Protein AF-A0A1Q8S199-F1 (afdb_monomer)

Solvent-accessible surface area (backbone atoms only — not comparable to full-atom values): 27166 Å² total; per-residue (Å²): 88,88,48,93,58,70,42,44,35,47,69,48,74,45,96,88,72,49,62,35,34,43,37,31,67,47,60,90,88,57,71,71,56,74,87,55,73,53,26,68,60,13,23,51,41,49,40,50,52,55,50,49,68,55,59,72,59,86,77,91,77,75,79,78,81,73,80,90,81,86,84,88,84,89,82,86,89,89,89,84,90,84,84,89,78,90,74,76,80,77,77,76,79,47,75,67,59,46,44,67,69,42,54,74,31,48,48,47,72,76,46,76,42,93,65,62,54,102,81,64,52,46,39,38,34,30,36,68,44,62,56,42,32,50,72,69,40,86,72,68,76,48,76,68,53,44,44,52,38,34,19,49,43,14,36,51,51,39,50,42,40,69,41,61,40,93,71,65,21,11,29,49,34,41,23,40,45,78,69,79,78,82,81,76,93,79,86,92,77,87,68,84,77,56,54,62,62,51,54,46,59,65,35,68,37,34,87,39,40,36,62,27,52,47,52,54,48,50,48,51,52,49,52,30,58,77,67,66,54,94,67,66,58,68,60,52,55,49,54,46,67,62,47,39,73,55,36,58,54,46,79,67,23,15,37,30,55,34,64,47,79,36,45,75,28,29,16,30,35,78,39,78,59,79,71,76,76,72,74,76,80,77,81,78,86,76,87,83,84,87,80,84,86,89,85,89,85,86,83,87,84,87,84,91,81,91,83,90,77,86,87,79,80,76,86,74,76,80,76,75,80,84,59,100,61,52,45,65,41,72,26,33,57,74,71,62,38,62,34,30,17,33,61,66,72,60,26,52,44,69,65,66,70,61,50,48,39,24,46,24,24,44,60,67,45,86,85,58,89,50,46,84,71,52,56,43,69,24,92,79,44,60,56,50,90,38,40,67,55,50,42,47,52,40,40,45,50,53,33,51,50,53,38,47,49,35,72,59,48,78,48,98,67,28,70,62,58,36,51,52,31,52,52,50,42,52,54,46,51,53,53,57,69,44,31,43,90,82,62,46,72,60,70,77,71,77,81,84,126

Mean predicted aligned error: 14.49 Å

Structure (mmCIF, N/CA/C/O backbone):
data_AF-A0A1Q8S199-F1
#
_entry.id   AF-A0A1Q8S199-F1
#
loop_
_atom_site.group_PDB
_atom_site.id
_atom_site.type_symbol
_atom_site.label_atom_id
_atom_site.label_alt_id
_atom_site.label_comp_id
_atom_site.label_asym_id
_atom_site.label_entity_id
_atom_site.label_seq_id
_atom_site.pdbx_PDB_ins_code
_atom_site.Cartn_x
_atom_site.Cartn_y
_atom_site.Cartn_z
_atom_site.occupancy
_atom_site.B_iso_or_equiv
_atom_site.auth_seq_id
_atom_site.auth_comp_id
_atom_site.auth_asym_id
_atom_site.auth_atom_id
_atom_site.pdbx_PDB_model_num
ATOM 1 N N . MET A 1 1 ? -18.558 6.691 10.269 1.00 43.97 1 MET A N 1
ATOM 2 C CA . MET A 1 1 ? -17.198 7.260 10.135 1.00 43.97 1 MET A CA 1
ATOM 3 C C . MET A 1 1 ? -16.746 7.101 8.691 1.00 43.97 1 MET A C 1
ATOM 5 O O . MET A 1 1 ? -17.075 6.078 8.103 1.00 43.97 1 MET A O 1
ATOM 9 N N . PRO A 1 2 ? -16.049 8.069 8.078 1.00 50.25 2 PRO A N 1
ATOM 10 C CA . PRO A 1 2 ? -15.580 7.896 6.704 1.00 50.25 2 PRO A CA 1
ATOM 11 C C . PRO A 1 2 ? -14.461 6.840 6.653 1.00 50.25 2 PRO A C 1
ATOM 13 O O . PRO A 1 2 ? -13.533 6.901 7.461 1.00 50.25 2 PRO A O 1
ATOM 16 N N . SER A 1 3 ? -14.564 5.864 5.743 1.00 59.22 3 SER A N 1
ATOM 17 C CA . SER A 1 3 ? -13.449 4.971 5.388 1.00 59.22 3 SER A CA 1
ATOM 18 C C . SER A 1 3 ? -12.437 5.733 4.528 1.00 59.22 3 SER A C 1
ATOM 20 O O . SER A 1 3 ? -12.748 6.770 3.939 1.00 59.22 3 SER A O 1
ATOM 22 N N . ILE A 1 4 ? -11.207 5.235 4.494 1.00 69.44 4 ILE A N 1
ATOM 23 C CA . ILE A 1 4 ? -10.099 5.816 3.731 1.00 69.44 4 ILE A CA 1
ATOM 24 C C . ILE A 1 4 ? -10.193 5.386 2.273 1.00 69.44 4 ILE A C 1
ATOM 26 O O . ILE A 1 4 ? -9.879 6.156 1.361 1.00 69.44 4 ILE A O 1
ATOM 30 N N . HIS A 1 5 ? -10.651 4.155 2.064 1.00 79.38 5 HIS A N 1
ATOM 31 C CA . HIS A 1 5 ? -11.076 3.656 0.770 1.00 79.38 5 HIS A CA 1
ATOM 32 C C . HIS A 1 5 ? -12.590 3.799 0.619 1.00 79.38 5 HIS A C 1
ATOM 34 O O . HIS A 1 5 ? -13.284 4.366 1.457 1.00 79.38 5 HIS A O 1
ATOM 40 N N . CYS A 1 6 ? -13.133 3.319 -0.495 1.00 82.75 6 CYS A N 1
ATOM 41 C CA . CYS A 1 6 ? -14.546 3.529 -0.811 1.00 82.75 6 CYS A CA 1
ATOM 42 C C . CYS A 1 6 ? -15.540 2.679 -0.023 1.00 82.75 6 CYS A C 1
ATOM 44 O O . CYS A 1 6 ? -16.736 2.742 -0.304 1.00 82.75 6 CYS A O 1
ATOM 46 N N . GLN A 1 7 ? -15.073 1.899 0.946 1.00 86.50 7 GLN A N 1
ATOM 47 C CA . GLN A 1 7 ? -15.949 1.167 1.848 1.00 86.50 7 GLN A CA 1
ATOM 48 C C . GLN A 1 7 ? -16.800 2.132 2.679 1.00 86.50 7 GLN A C 1
ATOM 50 O O . GLN A 1 7 ? -16.490 3.314 2.844 1.00 86.50 7 GLN A O 1
ATOM 55 N N . ARG A 1 8 ? -17.900 1.628 3.226 1.00 88.06 8 ARG A N 1
ATOM 56 C CA . ARG A 1 8 ? -18.759 2.398 4.127 1.00 88.06 8 ARG A CA 1
ATOM 57 C C . ARG A 1 8 ? -18.655 1.801 5.519 1.00 88.06 8 ARG A C 1
ATOM 59 O O . ARG A 1 8 ? -18.917 0.615 5.688 1.00 88.06 8 ARG A O 1
ATOM 66 N N . ALA A 1 9 ? -18.273 2.630 6.487 1.00 88.00 9 ALA A N 1
ATOM 67 C CA . ALA A 1 9 ? -18.094 2.229 7.876 1.00 88.00 9 ALA A CA 1
ATOM 68 C C . ALA A 1 9 ? -19.131 2.910 8.785 1.00 88.00 9 ALA A C 1
ATOM 70 O O . ALA A 1 9 ? -19.183 4.142 8.913 1.00 88.00 9 ALA A O 1
ATOM 71 N N . TYR A 1 10 ? -19.944 2.094 9.448 1.00 88.88 10 TYR A N 1
ATOM 72 C CA . TYR A 1 10 ? -20.997 2.517 10.364 1.00 88.88 10 TYR A CA 1
ATOM 73 C C . TYR A 1 10 ? -20.600 2.132 11.785 1.00 88.88 10 TYR A C 1
ATOM 75 O O . TYR A 1 10 ? -20.466 0.952 12.091 1.00 88.88 10 TYR A O 1
ATOM 83 N N . GLY A 1 11 ? -20.373 3.134 12.634 1.00 88.06 11 GLY A N 1
ATOM 84 C CA . GLY A 1 11 ? -20.099 2.922 14.053 1.00 88.06 11 GLY A CA 1
ATOM 85 C C . GLY A 1 11 ? -21.405 2.892 14.834 1.00 88.06 11 GLY A C 1
ATOM 86 O O . GLY A 1 11 ? -22.281 3.718 14.575 1.00 88.06 11 GLY A O 1
ATOM 87 N N . PHE A 1 12 ? -21.536 1.962 15.770 1.00 87.50 12 PHE A N 1
ATOM 88 C CA . PHE A 1 12 ? -22.684 1.886 16.667 1.00 87.50 12 PHE A CA 1
ATOM 89 C C . PHE A 1 12 ? -22.257 1.388 18.046 1.00 87.50 12 PHE A C 1
ATOM 91 O O . PHE A 1 12 ? -21.346 0.569 18.177 1.00 87.50 12 PHE A O 1
ATOM 98 N N . SER A 1 13 ? -22.913 1.905 19.081 1.00 87.44 13 SER A N 1
ATOM 99 C CA . SER A 1 13 ? -22.760 1.435 20.452 1.00 87.44 13 SER A CA 1
ATOM 100 C C . SER A 1 13 ? -23.823 0.385 20.752 1.00 87.44 13 SER A C 1
ATOM 102 O O . SER A 1 13 ? -25.008 0.562 20.474 1.00 87.44 13 SER A O 1
ATOM 104 N N . VAL A 1 14 ? -23.391 -0.734 21.315 1.00 87.69 14 VAL A N 1
ATOM 105 C CA . VAL A 1 14 ? -24.289 -1.755 21.850 1.00 87.69 14 VAL A CA 1
ATOM 106 C C . VAL A 1 14 ? -24.644 -1.378 23.291 1.00 87.69 14 VAL A C 1
ATOM 108 O O . VAL A 1 14 ? -23.881 -0.697 23.976 1.00 87.69 14 VAL A O 1
ATOM 111 N N . THR A 1 15 ? -25.806 -1.818 23.773 1.00 83.38 15 THR A N 1
ATOM 112 C CA . THR A 1 15 ? -26.332 -1.525 25.123 1.00 83.38 15 THR A CA 1
ATOM 113 C C . THR A 1 15 ? -25.388 -1.914 26.266 1.00 83.38 15 THR A C 1
ATOM 115 O O . THR A 1 15 ? -25.476 -1.354 27.352 1.00 83.38 15 THR A O 1
ATOM 118 N N . ASN A 1 16 ? -24.449 -2.830 26.021 1.00 82.38 16 ASN A N 1
ATOM 119 C CA . ASN A 1 16 ? -23.387 -3.219 26.951 1.00 82.38 16 ASN A CA 1
ATOM 120 C C . ASN A 1 16 ? -22.195 -2.234 26.993 1.00 82.38 16 ASN A C 1
ATOM 122 O O . ASN A 1 16 ? -21.185 -2.529 27.628 1.00 82.38 16 ASN A O 1
ATOM 126 N N . GLY A 1 17 ? -22.276 -1.099 26.291 1.00 76.94 17 GLY A N 1
ATOM 127 C CA . GLY A 1 17 ? -21.213 -0.097 26.197 1.00 76.94 17 GLY A CA 1
ATOM 128 C C . GLY A 1 17 ? -20.110 -0.427 25.184 1.00 76.94 17 GLY A C 1
ATOM 129 O O . GLY A 1 17 ? -19.159 0.343 25.056 1.00 76.94 17 GLY A O 1
ATOM 130 N N . ALA A 1 18 ? -20.203 -1.540 24.446 1.00 82.81 18 ALA A N 1
ATOM 131 C CA . ALA A 1 18 ? -19.227 -1.875 23.413 1.00 82.81 18 ALA A CA 1
ATOM 132 C C . ALA A 1 18 ? -19.445 -1.026 22.151 1.00 82.81 18 ALA A C 1
ATOM 134 O O . ALA A 1 18 ? -20.550 -0.968 21.613 1.00 82.81 18 ALA A O 1
ATOM 135 N N . SER A 1 19 ? -18.374 -0.408 21.651 1.00 88.12 19 SER A N 1
ATOM 136 C CA . SER A 1 19 ? -18.357 0.250 20.341 1.00 88.12 19 SER A CA 1
ATOM 137 C C . SER A 1 19 ? -18.000 -0.768 19.262 1.00 88.12 19 SER A C 1
ATOM 139 O O . SER A 1 19 ? -16.986 -1.458 19.385 1.00 88.12 19 SER A O 1
ATOM 141 N N . LEU A 1 20 ? -18.832 -0.874 18.228 1.00 91.56 20 LEU A N 1
ATOM 142 C CA . LEU A 1 20 ? -18.644 -1.763 17.085 1.00 91.56 20 LEU A CA 1
ATOM 143 C C . LEU A 1 20 ? -18.660 -0.969 15.780 1.00 91.56 20 LEU A C 1
ATOM 145 O O . LEU A 1 20 ? -19.272 0.096 15.682 1.00 91.56 20 LEU A O 1
ATOM 149 N N . VAL A 1 21 ? -17.997 -1.512 14.761 1.00 91.19 21 VAL A N 1
ATOM 150 C CA . VAL A 1 21 ? -17.964 -0.942 13.414 1.00 91.19 21 VAL A CA 1
ATOM 151 C C . VAL A 1 21 ? -18.409 -1.993 12.406 1.00 91.19 21 VAL A C 1
ATOM 153 O O . VAL A 1 21 ? -17.812 -3.061 12.303 1.00 91.19 21 VAL A O 1
ATOM 156 N N . LEU A 1 22 ? -19.451 -1.670 11.643 1.00 91.38 22 LEU A N 1
ATOM 157 C CA . LEU A 1 22 ? -19.882 -2.425 10.472 1.00 91.38 22 LEU A CA 1
ATOM 158 C C . LEU A 1 22 ? -19.249 -1.811 9.221 1.00 91.38 22 LEU A C 1
ATOM 160 O O . LEU A 1 22 ? -19.545 -0.665 8.873 1.00 91.38 22 LEU A O 1
ATOM 164 N N . VAL A 1 23 ? -18.406 -2.579 8.539 1.00 90.62 23 VAL A N 1
ATOM 165 C CA . VAL A 1 23 ? -17.790 -2.216 7.261 1.00 90.62 23 VAL A CA 1
ATOM 166 C C . VAL A 1 23 ? -18.492 -2.976 6.144 1.00 90.62 23 VAL A C 1
ATOM 168 O O . VAL A 1 23 ? -18.572 -4.202 6.175 1.00 90.62 23 VAL A O 1
ATOM 171 N N . ILE A 1 24 ? -18.996 -2.251 5.149 1.00 89.81 24 ILE A N 1
ATOM 172 C CA . ILE A 1 24 ? -19.625 -2.822 3.952 1.00 89.81 24 ILE A CA 1
ATOM 173 C C . ILE A 1 24 ? -18.973 -2.267 2.679 1.00 89.81 24 ILE A C 1
ATOM 175 O O . ILE A 1 24 ? -18.382 -1.177 2.715 1.00 89.81 24 ILE A O 1
ATOM 179 N N . PRO A 1 25 ? -19.108 -2.957 1.532 1.00 86.69 25 PRO A N 1
ATOM 180 C CA . PRO A 1 25 ? -18.604 -2.472 0.260 1.00 86.69 25 PRO A CA 1
ATOM 181 C C . PRO A 1 25 ? -19.128 -1.082 -0.115 1.00 86.69 25 PRO A C 1
ATOM 183 O O . PRO A 1 25 ? -20.165 -0.590 0.368 1.00 86.69 25 PRO A O 1
ATOM 186 N N . ALA A 1 26 ? -18.394 -0.457 -1.033 1.00 85.62 26 ALA A N 1
ATOM 187 C CA . ALA A 1 26 ? -18.776 0.814 -1.624 1.00 85.62 26 ALA A CA 1
ATOM 188 C C . ALA A 1 26 ? -20.189 0.766 -2.214 1.00 85.62 26 ALA A C 1
ATOM 190 O O . ALA A 1 26 ? -20.681 -0.286 -2.623 1.00 85.62 26 ALA A O 1
ATOM 191 N N . SER A 1 27 ? -20.839 1.929 -2.287 1.00 83.06 27 SER A N 1
ATOM 192 C CA . SER A 1 27 ? -22.091 2.038 -3.039 1.00 83.06 27 SER A CA 1
ATOM 193 C C . SER A 1 27 ? -21.863 1.587 -4.491 1.00 83.06 27 SER A C 1
ATOM 195 O O . SER A 1 27 ? -20.865 2.008 -5.081 1.00 83.06 27 SER A O 1
ATOM 197 N N . PRO A 1 28 ? -22.787 0.821 -5.104 1.00 79.94 28 PRO A N 1
ATOM 198 C CA . PRO A 1 28 ? -22.701 0.438 -6.517 1.00 79.94 28 PRO A CA 1
ATOM 199 C C . PRO A 1 28 ? -22.572 1.628 -7.481 1.00 79.94 28 PRO A C 1
ATOM 201 O O . PRO A 1 28 ? -22.117 1.471 -8.609 1.00 79.94 28 PRO A O 1
ATOM 204 N N . MET A 1 29 ? -22.960 2.830 -7.041 1.00 82.88 29 MET A N 1
ATOM 205 C CA . MET A 1 29 ? -22.828 4.066 -7.816 1.00 82.88 29 MET A CA 1
ATOM 206 C C . MET A 1 29 ? -21.388 4.602 -7.871 1.00 82.88 29 MET A C 1
ATOM 208 O O . MET A 1 29 ? -21.081 5.464 -8.693 1.00 82.88 29 MET A O 1
ATOM 212 N N . VAL A 1 30 ? -20.501 4.129 -6.992 1.00 84.81 30 VAL A N 1
ATOM 213 C CA . VAL A 1 30 ? -19.103 4.560 -6.931 1.00 84.81 30 VAL A CA 1
ATOM 214 C C . VAL A 1 30 ? -18.265 3.657 -7.824 1.00 84.81 30 VAL A C 1
ATOM 216 O O . VAL A 1 30 ? -18.167 2.453 -7.600 1.00 84.81 30 VAL A O 1
ATOM 219 N N . LYS A 1 31 ? -17.593 4.247 -8.817 1.00 86.94 31 LYS A N 1
ATOM 220 C CA . LYS A 1 31 ? -16.619 3.509 -9.622 1.00 86.94 31 LYS A CA 1
ATOM 221 C C . LYS A 1 31 ? -15.399 3.146 -8.764 1.00 86.94 31 LYS A C 1
ATOM 223 O O . LYS A 1 31 ? -14.799 4.001 -8.100 1.00 86.94 31 LYS A O 1
ATOM 228 N N . LEU A 1 32 ? -15.034 1.869 -8.792 1.00 89.00 32 LEU A N 1
ATOM 229 C CA . LEU A 1 32 ? -13.879 1.310 -8.091 1.00 89.00 32 LEU A CA 1
ATOM 230 C C . LEU A 1 32 ? -12.796 0.909 -9.087 1.00 89.00 32 LEU A C 1
ATOM 232 O O . LEU A 1 32 ? -13.110 0.357 -10.147 1.00 89.00 32 LEU A O 1
ATOM 236 N N . LEU A 1 33 ? -11.539 1.129 -8.704 1.00 90.25 33 LEU A N 1
ATOM 237 C CA . LEU A 1 33 ? -10.404 0.495 -9.365 1.00 90.25 33 LEU A CA 1
ATOM 238 C C . LEU A 1 33 ? -10.493 -1.020 -9.179 1.00 90.25 33 LEU A C 1
ATOM 240 O O . LEU A 1 33 ? -11.066 -1.509 -8.200 1.00 90.25 33 LEU A O 1
ATOM 244 N N . ARG A 1 34 ? -9.896 -1.786 -10.093 1.00 90.38 34 ARG A N 1
ATOM 245 C CA . ARG A 1 34 ? -9.840 -3.253 -9.995 1.00 90.38 34 ARG A CA 1
ATOM 246 C C . ARG A 1 34 ? -9.215 -3.720 -8.681 1.00 90.38 34 ARG A C 1
ATOM 248 O O . ARG A 1 34 ? -9.706 -4.684 -8.100 1.00 90.38 34 ARG A O 1
ATOM 255 N N . SER A 1 35 ? -8.204 -3.007 -8.187 1.00 87.62 35 SER A N 1
ATOM 256 C CA . SER A 1 35 ? -7.527 -3.296 -6.915 1.00 87.62 35 SER A CA 1
ATOM 257 C C . SER A 1 35 ? -8.399 -3.075 -5.672 1.00 87.62 35 SER A C 1
ATOM 259 O O . SER A 1 35 ? -8.121 -3.655 -4.630 1.00 87.62 35 SER A O 1
ATOM 261 N N . GLU A 1 36 ? -9.475 -2.289 -5.762 1.00 89.06 36 GLU A N 1
ATOM 262 C CA . GLU A 1 36 ? -10.329 -1.941 -4.613 1.00 89.06 36 GLU A CA 1
ATOM 263 C C . GLU A 1 36 ? -11.552 -2.864 -4.467 1.00 89.06 36 GLU A C 1
ATOM 265 O O . GLU A 1 36 ? -12.267 -2.802 -3.463 1.00 89.06 36 GLU A O 1
ATOM 270 N N . ARG A 1 37 ? -11.807 -3.725 -5.463 1.00 86.25 37 ARG A N 1
ATOM 271 C CA . ARG A 1 37 ? -13.008 -4.576 -5.523 1.00 86.25 37 ARG A CA 1
ATOM 272 C C . ARG A 1 37 ? -13.061 -5.634 -4.424 1.00 86.25 37 ARG A C 1
ATOM 274 O O . ARG A 1 37 ? -14.150 -5.967 -3.984 1.00 86.25 37 ARG A O 1
ATOM 281 N N . ALA A 1 38 ? -11.909 -6.122 -3.968 1.00 85.44 38 ALA A N 1
ATOM 282 C CA . ALA A 1 38 ? -11.804 -7.152 -2.931 1.00 85.44 38 ALA A CA 1
ATOM 283 C C . ALA A 1 38 ? -11.469 -6.576 -1.542 1.00 85.44 38 ALA A C 1
ATOM 285 O O . ALA A 1 38 ? -10.929 -7.280 -0.695 1.00 85.44 38 ALA A O 1
ATOM 286 N N . SER A 1 39 ? -11.730 -5.287 -1.306 1.00 88.38 39 SER A N 1
ATOM 287 C CA . SER A 1 39 ? -11.274 -4.582 -0.099 1.00 88.38 39 SER A CA 1
ATOM 288 C C . SER A 1 39 ? -11.822 -5.177 1.210 1.00 88.38 39 SER A C 1
ATOM 290 O O . SER A 1 39 ? -11.063 -5.339 2.162 1.00 88.38 39 SER A O 1
ATOM 292 N N . VAL A 1 40 ? -13.114 -5.523 1.265 1.00 89.62 40 VAL A N 1
ATOM 293 C CA . VAL A 1 40 ? -13.767 -6.052 2.482 1.00 89.62 40 VAL A CA 1
ATOM 294 C C . VAL A 1 40 ? -13.271 -7.470 2.792 1.00 89.62 40 VAL A C 1
ATOM 296 O O . VAL A 1 40 ? -12.819 -7.729 3.909 1.00 89.62 40 VAL A O 1
ATOM 299 N N . VAL A 1 41 ? -13.227 -8.352 1.790 1.00 88.69 41 VAL A N 1
ATOM 300 C CA . VAL A 1 41 ? -12.613 -9.687 1.900 1.00 88.69 41 VAL A CA 1
ATOM 301 C C . VAL A 1 41 ? -11.143 -9.616 2.315 1.00 88.69 41 VAL A C 1
ATOM 303 O O . VAL A 1 41 ? -10.713 -10.361 3.193 1.00 88.69 41 VAL A O 1
ATOM 306 N N . SER A 1 42 ? -10.367 -8.719 1.701 1.00 90.50 42 SER A N 1
ATOM 307 C CA . SER A 1 42 ? -8.941 -8.539 1.991 1.00 90.50 42 SER A CA 1
ATOM 308 C C . SER A 1 42 ? -8.715 -8.172 3.454 1.00 90.50 42 SER A C 1
ATOM 310 O O . SER A 1 42 ? -7.926 -8.826 4.134 1.00 90.50 42 SER A O 1
ATOM 312 N N . GLU A 1 43 ? -9.477 -7.202 3.968 1.00 92.50 43 GLU A N 1
ATOM 313 C CA . GLU A 1 43 ? -9.445 -6.833 5.383 1.00 92.50 43 GLU A CA 1
ATOM 314 C C . GLU A 1 43 ? -9.781 -8.030 6.284 1.00 92.50 43 GLU A C 1
ATOM 316 O O . GLU A 1 43 ? -9.025 -8.350 7.201 1.00 92.50 43 GLU A O 1
ATOM 321 N N . ALA A 1 44 ? -10.868 -8.751 5.996 1.00 91.38 44 ALA A N 1
ATOM 322 C CA . ALA A 1 44 ? -11.272 -9.900 6.801 1.00 91.38 44 ALA A CA 1
ATOM 323 C C . ALA A 1 44 ? -10.218 -11.016 6.815 1.00 91.38 44 ALA A C 1
ATOM 325 O O . ALA A 1 44 ? -9.974 -11.627 7.857 1.00 91.38 44 ALA A O 1
ATOM 326 N N . ALA A 1 45 ? -9.593 -11.290 5.668 1.00 91.00 45 ALA A N 1
ATOM 327 C CA . ALA A 1 45 ? -8.547 -12.295 5.545 1.00 91.00 45 ALA A CA 1
ATOM 328 C C . ALA A 1 45 ? -7.328 -11.935 6.406 1.00 91.00 45 ALA A C 1
ATOM 330 O O . ALA A 1 45 ? -6.845 -12.778 7.162 1.00 91.00 45 ALA A O 1
ATOM 331 N N . VAL A 1 46 ? -6.877 -10.677 6.346 1.00 93.19 46 VAL A N 1
ATOM 332 C CA . VAL A 1 46 ? -5.732 -10.185 7.126 1.00 93.19 46 VAL A CA 1
ATOM 333 C C . VAL A 1 46 ? -6.025 -10.225 8.619 1.00 93.19 46 VAL A C 1
ATOM 335 O O . VAL A 1 46 ? -5.239 -10.798 9.370 1.00 93.19 46 VAL A O 1
ATOM 338 N N . LEU A 1 47 ? -7.158 -9.667 9.055 1.00 93.44 47 LEU A N 1
ATOM 339 C CA . LEU A 1 47 ? -7.510 -9.615 10.476 1.00 93.44 47 LEU A CA 1
ATOM 340 C C . LEU A 1 47 ? -7.671 -11.018 11.069 1.00 93.44 47 LEU A C 1
ATOM 342 O O . LEU A 1 47 ? -7.177 -11.283 12.162 1.00 93.44 47 LEU A O 1
ATOM 346 N N . ARG A 1 48 ? -8.297 -11.946 10.332 1.00 91.31 48 ARG A N 1
ATOM 347 C CA . ARG A 1 48 ? -8.425 -13.344 10.765 1.00 91.31 48 ARG A CA 1
ATOM 348 C C . ARG A 1 48 ? -7.063 -14.026 10.878 1.00 91.31 48 ARG A C 1
ATOM 350 O O . ARG A 1 48 ? -6.823 -14.734 11.849 1.00 91.31 48 ARG A O 1
ATOM 357 N N . TRP A 1 49 ? -6.178 -13.814 9.907 1.00 91.50 49 TRP A N 1
ATOM 358 C CA . TRP A 1 49 ? -4.839 -14.400 9.922 1.00 91.50 49 TRP A CA 1
ATOM 359 C C . TRP A 1 49 ? -3.980 -13.866 11.076 1.00 91.50 49 TRP A C 1
ATOM 361 O O . TRP A 1 49 ? -3.321 -14.649 11.757 1.00 91.50 49 TRP A O 1
ATOM 371 N N . LEU A 1 50 ? -4.030 -12.558 11.344 1.00 91.56 50 LEU A N 1
ATOM 372 C CA . LEU A 1 50 ? -3.339 -11.951 12.485 1.00 91.56 50 LEU A CA 1
ATOM 373 C C . LEU A 1 50 ? -3.898 -12.457 13.823 1.00 91.56 50 LEU A C 1
ATOM 375 O O . LEU A 1 50 ? -3.125 -12.771 14.724 1.00 91.56 50 LEU A O 1
ATOM 379 N N . ALA A 1 51 ? -5.222 -12.595 13.938 1.00 89.38 51 ALA A N 1
ATOM 380 C CA . ALA A 1 51 ? -5.858 -13.146 15.131 1.00 89.38 51 ALA A CA 1
ATOM 381 C C . ALA A 1 51 ? -5.494 -14.623 15.361 1.00 89.38 51 ALA A C 1
ATOM 383 O O . ALA A 1 51 ? -5.215 -15.007 16.492 1.00 89.38 51 ALA A O 1
ATOM 384 N N . ALA A 1 52 ? -5.446 -15.441 14.301 1.00 87.12 52 ALA A N 1
ATOM 385 C CA . ALA A 1 52 ? -5.036 -16.843 14.394 1.00 87.12 52 ALA A CA 1
ATOM 386 C C . ALA A 1 52 ? -3.593 -16.975 14.899 1.00 87.12 52 ALA A C 1
ATOM 388 O O . ALA A 1 52 ? -3.335 -17.740 15.822 1.00 87.12 52 ALA A O 1
ATOM 389 N N . LYS A 1 53 ? -2.676 -16.147 14.379 1.00 84.12 53 LYS A N 1
ATOM 390 C CA . LYS A 1 53 ? -1.292 -16.087 14.864 1.00 84.12 53 LYS A CA 1
ATOM 391 C C . LYS A 1 53 ? -1.174 -15.708 16.343 1.00 84.12 53 LYS A C 1
ATOM 393 O O . LYS A 1 53 ? -0.263 -16.184 17.004 1.00 84.12 53 LYS A O 1
ATOM 398 N N . ALA A 1 54 ? -2.077 -14.872 16.855 1.00 79.56 54 ALA A N 1
ATOM 399 C CA . ALA A 1 54 ? -2.122 -14.523 18.275 1.00 79.56 54 ALA A CA 1
ATOM 400 C C . ALA A 1 54 ? -2.758 -15.622 19.150 1.00 79.56 54 ALA A C 1
ATOM 402 O O . ALA A 1 54 ? -2.464 -15.694 20.336 1.00 79.56 54 ALA A O 1
ATOM 403 N N . ALA A 1 55 ? -3.630 -16.465 18.585 1.00 71.56 55 ALA A N 1
ATOM 404 C CA . ALA A 1 55 ? -4.334 -17.532 19.303 1.00 71.56 55 ALA A CA 1
ATOM 405 C C . ALA A 1 55 ? -3.571 -18.871 19.344 1.00 71.56 55 ALA A C 1
ATOM 407 O O . ALA A 1 55 ? -3.827 -19.685 20.227 1.00 71.56 55 ALA A O 1
ATOM 408 N N . GLU A 1 56 ? -2.634 -19.111 18.420 1.00 60.25 56 GLU A N 1
ATOM 409 C CA . GLU A 1 56 ? -1.755 -20.298 18.425 1.00 60.25 56 GLU A CA 1
ATOM 410 C C . GLU A 1 56 ? -0.768 -20.332 19.618 1.00 60.25 56 GLU A C 1
ATOM 412 O O . GLU A 1 56 ? -0.072 -21.325 19.825 1.00 60.25 56 GLU A O 1
ATOM 417 N N . GLN A 1 57 ? -0.759 -19.297 20.461 1.00 53.44 57 GLN A N 1
ATOM 418 C CA . GLN A 1 57 ? -0.153 -19.286 21.794 1.00 53.44 57 GLN A CA 1
ATOM 419 C C . GLN A 1 57 ? -1.308 -19.326 22.816 1.00 53.44 57 GLN A C 1
ATOM 421 O O . GLN A 1 57 ? -2.061 -18.350 22.849 1.00 53.44 57 GLN A O 1
ATOM 426 N N . PRO A 1 58 ? -1.536 -20.399 23.620 1.00 44.66 58 PRO A N 1
ATOM 427 C CA . PRO A 1 58 ? -0.543 -21.140 24.416 1.00 44.66 58 PRO A CA 1
ATOM 428 C C . PRO A 1 58 ? -0.859 -22.653 24.616 1.00 44.66 58 PRO A C 1
ATOM 430 O O . PRO A 1 58 ? -1.733 -22.987 25.409 1.00 44.66 58 PRO A O 1
ATOM 433 N N . LEU A 1 59 ? -0.126 -23.594 23.998 1.00 36.88 59 LEU A N 1
ATOM 434 C CA . LEU A 1 59 ? -0.199 -25.033 24.368 1.00 36.88 59 LEU A CA 1
ATOM 435 C C . LEU A 1 59 ? 1.128 -25.813 24.218 1.00 36.88 59 LEU A C 1
ATOM 437 O O . LEU A 1 59 ? 1.122 -27.030 24.072 1.00 36.88 59 LEU A O 1
ATOM 441 N N . LEU A 1 60 ? 2.288 -25.156 24.309 1.00 38.47 60 LEU A N 1
ATOM 442 C CA . LEU A 1 60 ? 3.579 -25.856 24.447 1.00 38.47 60 LEU A CA 1
ATOM 443 C C . LEU A 1 60 ? 4.221 -25.591 25.808 1.00 38.47 60 LEU A C 1
ATOM 445 O O . LEU A 1 60 ? 5.375 -25.189 25.912 1.00 38.47 60 LEU A O 1
ATOM 449 N N . GLN A 1 61 ? 3.452 -25.844 26.865 1.00 36.84 61 GLN A N 1
ATOM 450 C CA . GLN A 1 61 ? 4.021 -26.114 28.180 1.00 36.84 61 GLN A CA 1
ATOM 451 C C . GLN A 1 61 ? 3.171 -27.130 28.948 1.00 36.84 61 GLN A C 1
ATOM 453 O O . GLN A 1 61 ? 2.865 -26.946 30.120 1.00 36.84 61 GLN A O 1
ATOM 458 N N . GLU A 1 62 ? 2.803 -28.233 28.293 1.00 31.34 62 GLU A N 1
ATOM 459 C CA . GLU A 1 62 ? 2.593 -29.474 29.035 1.00 31.34 62 GLU A CA 1
ATOM 460 C C . GLU A 1 62 ? 3.965 -30.091 29.292 1.00 31.34 62 GLU A C 1
ATOM 462 O O . GLU A 1 62 ? 4.654 -30.578 28.394 1.00 31.34 62 GLU A O 1
ATOM 467 N N . GLN A 1 63 ? 4.376 -29.994 30.555 1.00 33.44 63 GLN A N 1
ATOM 468 C CA . GLN A 1 63 ? 5.429 -30.806 31.139 1.00 33.44 63 GLN A CA 1
ATOM 469 C C . GLN A 1 63 ? 5.147 -32.273 30.807 1.00 33.44 63 GLN A C 1
ATOM 471 O O . GLN A 1 63 ? 4.308 -32.910 31.438 1.00 33.44 63 GLN A O 1
ATOM 476 N N . THR A 1 64 ? 5.867 -32.826 29.836 1.00 25.45 64 THR A N 1
ATOM 477 C CA . THR A 1 64 ? 6.021 -34.276 29.763 1.00 25.45 64 THR A CA 1
ATOM 478 C C . THR A 1 64 ? 6.984 -34.648 30.885 1.00 25.45 64 THR A C 1
ATOM 480 O O . THR A 1 64 ? 8.197 -34.492 30.762 1.00 25.45 64 THR A O 1
ATOM 483 N N . GLN A 1 65 ? 6.423 -35.041 32.031 1.00 26.58 65 GLN A N 1
ATOM 484 C CA . GLN A 1 65 ? 7.134 -35.855 33.009 1.00 26.58 65 GLN A CA 1
ATOM 485 C C . GLN A 1 65 ? 7.442 -37.196 32.336 1.00 26.58 65 GLN A C 1
ATOM 487 O O . GLN A 1 65 ? 6.589 -38.077 32.268 1.00 26.58 65 GLN A O 1
ATOM 492 N N . GLU A 1 66 ? 8.650 -37.324 31.801 1.00 26.41 66 GLU A N 1
ATOM 493 C CA . GLU A 1 66 ? 9.237 -38.620 31.462 1.00 26.41 66 GLU A CA 1
ATOM 494 C C . GLU A 1 66 ? 9.482 -39.391 32.774 1.00 26.41 66 GLU A C 1
ATOM 496 O O . GLU A 1 66 ? 10.081 -38.826 33.698 1.00 26.41 66 GLU A O 1
ATOM 501 N N . PRO A 1 67 ? 9.017 -40.646 32.913 1.00 30.27 67 PRO A N 1
ATOM 502 C CA . PRO A 1 67 ? 9.371 -41.470 34.053 1.00 30.27 67 PRO A CA 1
ATOM 503 C C . PRO A 1 67 ? 10.796 -41.999 33.875 1.00 30.27 67 PRO A C 1
ATOM 505 O O . PRO A 1 67 ? 11.194 -42.436 32.795 1.00 30.27 67 PRO A O 1
ATOM 508 N N . GLU A 1 68 ? 11.560 -41.941 34.961 1.00 29.48 68 GLU A N 1
ATOM 509 C CA . GLU A 1 68 ? 12.886 -42.534 35.055 1.00 29.48 68 GLU A CA 1
ATOM 510 C C . GLU A 1 68 ? 12.849 -44.040 34.790 1.00 29.48 68 GLU A C 1
ATOM 512 O O . GLU A 1 68 ? 12.076 -44.751 35.420 1.00 29.48 68 GLU A O 1
ATOM 517 N N . ASP A 1 69 ? 13.757 -44.508 33.935 1.00 27.52 69 ASP A N 1
ATOM 518 C CA . ASP A 1 69 ? 14.483 -45.761 34.133 1.00 27.52 69 ASP A CA 1
ATOM 519 C C . ASP A 1 69 ? 15.818 -45.687 33.365 1.00 27.52 69 ASP A C 1
ATOM 521 O O . ASP A 1 69 ? 15.874 -45.634 32.137 1.00 27.52 69 ASP A O 1
ATOM 525 N N . SER A 1 70 ? 16.923 -45.642 34.114 1.00 30.52 70 SER A N 1
ATOM 526 C CA . SER A 1 70 ? 18.301 -45.821 33.616 1.00 30.52 70 SER A CA 1
ATOM 527 C C . SER A 1 70 ? 18.710 -47.298 33.798 1.00 30.52 70 SER A C 1
ATOM 529 O O . SER A 1 70 ? 18.149 -47.947 34.684 1.00 30.52 70 SER A O 1
ATOM 531 N N . PRO A 1 71 ? 19.706 -47.859 33.065 1.00 38.22 71 PRO A N 1
ATOM 532 C CA . PRO A 1 71 ? 21.112 -47.557 33.377 1.00 38.22 71 PRO A CA 1
ATOM 533 C C . PRO A 1 71 ? 22.137 -47.583 32.211 1.00 38.22 71 PRO A C 1
ATOM 535 O O . PRO A 1 71 ? 22.125 -48.448 31.344 1.00 38.22 71 PRO A O 1
ATOM 538 N N . ASN A 1 72 ? 23.111 -46.669 32.335 1.00 26.92 72 ASN A N 1
ATOM 539 C CA . ASN A 1 72 ? 24.549 -46.746 32.017 1.00 26.92 72 ASN A CA 1
ATOM 540 C C . ASN A 1 72 ? 25.064 -47.266 30.657 1.00 26.92 72 ASN A C 1
ATOM 542 O O . ASN A 1 72 ? 25.031 -48.459 30.379 1.00 26.92 72 ASN A O 1
ATOM 546 N N . CYS A 1 73 ? 25.867 -46.420 29.990 1.00 23.67 73 CYS A N 1
ATOM 547 C CA . CYS A 1 73 ? 27.277 -46.759 29.746 1.00 23.67 73 CYS A CA 1
ATOM 548 C C . CYS A 1 73 ? 28.155 -45.502 29.597 1.00 23.67 73 CYS A C 1
ATOM 550 O O . CYS A 1 73 ? 27.903 -44.623 28.776 1.00 23.67 73 CYS A O 1
ATOM 552 N N . SER A 1 74 ? 29.198 -45.443 30.419 1.00 26.97 74 SER A N 1
ATOM 553 C CA . SER A 1 74 ? 30.238 -44.417 30.474 1.00 26.97 74 SER A CA 1
ATOM 554 C C . SER A 1 74 ? 31.292 -44.616 29.381 1.00 26.97 74 SER A C 1
ATOM 556 O O . SER A 1 74 ? 31.670 -45.757 29.134 1.00 26.97 74 SER A O 1
ATOM 558 N N . SER A 1 75 ? 31.868 -43.525 28.854 1.00 29.20 75 SER A N 1
ATOM 559 C CA . SER A 1 75 ? 33.323 -43.255 28.937 1.00 29.20 75 SER A CA 1
ATOM 560 C C . SER A 1 75 ? 33.775 -42.023 28.133 1.00 29.20 75 SER A C 1
ATOM 562 O O . SER A 1 75 ? 33.500 -41.942 26.942 1.00 29.20 75 SER A O 1
ATOM 564 N N . ALA A 1 76 ? 34.590 -41.192 28.808 1.00 28.38 76 ALA A N 1
ATOM 565 C CA . ALA A 1 76 ? 35.676 -40.318 28.320 1.00 28.38 76 ALA A CA 1
ATOM 566 C C . ALA A 1 76 ? 35.292 -39.162 27.363 1.00 28.38 76 ALA A C 1
ATOM 568 O O . ALA A 1 76 ? 34.805 -39.385 26.270 1.00 28.38 76 ALA A O 1
ATOM 569 N N . GLY A 1 77 ? 35.491 -37.874 27.659 1.00 24.88 77 GLY A N 1
ATOM 570 C CA . GLY A 1 77 ? 36.493 -37.209 28.494 1.00 24.88 77 GLY A CA 1
ATOM 571 C C . GLY A 1 77 ? 37.444 -36.416 27.592 1.00 24.88 77 GLY A C 1
ATOM 572 O O . GLY A 1 77 ? 38.227 -37.050 26.908 1.00 24.88 77 GLY A O 1
ATOM 573 N N . VAL A 1 78 ? 37.370 -35.076 27.595 1.00 29.17 78 VAL A N 1
ATOM 574 C CA . VAL A 1 78 ? 38.494 -34.110 27.506 1.00 29.17 78 VAL A CA 1
ATOM 575 C C . VAL A 1 78 ? 37.944 -32.705 27.798 1.00 29.17 78 VAL A C 1
ATOM 577 O O . VAL A 1 78 ? 37.065 -32.207 27.100 1.00 29.17 78 VAL A O 1
ATOM 580 N N . SER A 1 79 ? 38.512 -32.062 28.819 1.00 30.22 79 SER A N 1
ATOM 581 C CA . SER A 1 79 ? 38.298 -30.660 29.191 1.00 30.22 79 SER A CA 1
ATOM 582 C C . SER A 1 79 ? 39.467 -29.789 28.721 1.00 30.22 79 SER A C 1
ATOM 584 O O . SER A 1 79 ? 40.622 -30.183 28.886 1.00 30.22 79 SER A O 1
ATOM 586 N N . ARG A 1 80 ? 39.173 -28.580 28.226 1.00 27.72 80 ARG A N 1
ATOM 587 C CA . ARG A 1 80 ? 39.989 -27.340 28.301 1.00 27.72 80 ARG A CA 1
ATOM 588 C C . ARG A 1 80 ? 39.194 -26.252 27.559 1.00 27.72 80 ARG A C 1
ATOM 590 O O . ARG A 1 80 ? 38.896 -26.449 26.394 1.00 27.72 80 ARG A O 1
ATOM 597 N N . GLY A 1 81 ? 38.734 -25.139 28.124 1.00 24.52 81 GLY A N 1
ATOM 598 C CA . GLY A 1 81 ? 39.255 -24.319 29.212 1.00 24.52 81 GLY A CA 1
ATOM 599 C C . GLY A 1 81 ? 39.861 -23.050 28.609 1.00 24.52 81 GLY A C 1
ATOM 600 O O . GLY A 1 81 ? 41.056 -23.052 28.335 1.00 24.52 81 GLY A O 1
ATOM 601 N N . THR A 1 82 ? 39.057 -22.010 28.352 1.00 27.50 82 THR A N 1
ATOM 602 C CA . THR A 1 82 ? 39.493 -20.598 28.257 1.00 27.50 82 THR A CA 1
ATOM 603 C C . THR A 1 82 ? 38.276 -19.688 28.473 1.00 27.50 82 THR A C 1
ATOM 605 O O . THR A 1 82 ? 37.229 -19.898 27.866 1.00 27.50 82 THR A O 1
ATOM 608 N N . GLU A 1 83 ? 38.435 -18.741 29.391 1.00 29.00 83 GLU A N 1
ATOM 609 C CA . GLU A 1 83 ? 37.424 -17.889 30.017 1.00 29.00 83 GLU A CA 1
ATOM 610 C C . GLU A 1 83 ? 37.098 -16.619 29.200 1.00 29.00 83 GLU A C 1
ATOM 612 O O . GLU A 1 83 ?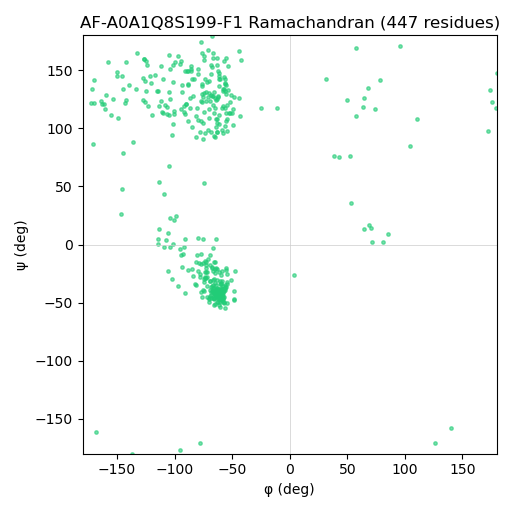 37.953 -16.068 28.510 1.00 29.00 83 GLU A O 1
ATOM 617 N N . ASP A 1 84 ? 35.841 -16.187 29.346 1.00 23.36 84 ASP A N 1
ATOM 618 C CA . ASP A 1 84 ? 35.325 -14.816 29.476 1.00 23.36 84 ASP A CA 1
ATOM 619 C C . ASP A 1 84 ? 35.579 -13.728 28.414 1.00 23.36 84 ASP A C 1
ATOM 621 O O . ASP A 1 84 ? 36.626 -13.093 28.361 1.00 23.36 84 ASP A O 1
ATOM 625 N N . TRP A 1 85 ? 34.487 -13.364 27.720 1.00 26.78 85 TRP A N 1
ATOM 626 C CA . TRP A 1 85 ? 34.079 -11.972 27.453 1.00 26.78 85 TRP A CA 1
ATOM 627 C C . TRP A 1 85 ? 32.537 -11.877 27.470 1.00 26.78 85 TRP A C 1
ATOM 629 O O . TRP A 1 85 ? 31.884 -12.702 26.823 1.00 26.78 85 TRP A O 1
ATOM 639 N N . PRO A 1 86 ? 31.911 -10.886 28.142 1.00 29.20 86 PRO A N 1
ATOM 640 C CA . PRO A 1 86 ? 30.463 -10.726 28.125 1.00 29.20 86 PRO A CA 1
ATOM 641 C C . PRO A 1 86 ? 30.060 -10.006 26.837 1.00 29.20 86 PRO A C 1
ATOM 643 O O . PRO A 1 86 ? 30.034 -8.777 26.760 1.00 29.20 86 PRO A O 1
ATOM 646 N N . ILE A 1 87 ? 29.750 -10.770 25.792 1.00 30.75 87 ILE A N 1
ATOM 647 C CA . ILE A 1 87 ? 29.077 -10.208 24.623 1.00 30.75 87 ILE A CA 1
ATOM 648 C C . ILE A 1 87 ? 27.619 -10.001 25.019 1.00 30.75 87 ILE A C 1
ATOM 650 O O . ILE A 1 87 ? 26.851 -10.952 25.149 1.00 30.75 87 ILE A O 1
ATOM 654 N N . SER A 1 88 ? 27.292 -8.728 25.249 1.00 29.50 88 SER A N 1
ATOM 655 C CA . SER A 1 88 ? 25.946 -8.159 25.264 1.00 29.50 88 SER A CA 1
ATOM 656 C C . SER A 1 88 ? 24.985 -8.995 24.418 1.00 29.50 88 SER A C 1
ATOM 658 O O . SER A 1 88 ? 25.169 -9.158 23.209 1.00 29.50 88 SER A O 1
ATOM 660 N N . SER A 1 89 ? 23.976 -9.549 25.082 1.00 26.61 89 SER A N 1
ATOM 661 C CA . SER A 1 89 ? 22.873 -10.269 24.470 1.00 26.61 89 SER A CA 1
ATOM 662 C C . SER A 1 89 ? 22.160 -9.351 23.480 1.00 26.61 89 SER A C 1
ATOM 664 O O . SER A 1 89 ? 21.297 -8.558 23.852 1.00 26.61 89 SER A O 1
ATOM 666 N N . SER A 1 90 ? 22.527 -9.466 22.205 1.00 31.23 90 SER A N 1
ATOM 667 C CA . SER A 1 90 ? 21.681 -9.049 21.095 1.00 31.23 90 SER A CA 1
ATOM 668 C C . SER A 1 90 ? 20.391 -9.857 21.203 1.00 31.23 90 SER A C 1
ATOM 670 O O . SER A 1 90 ? 20.359 -11.045 20.870 1.00 31.23 90 SER A O 1
ATOM 672 N N . SER A 1 91 ? 19.363 -9.240 21.785 1.00 36.69 91 SER A N 1
ATOM 673 C CA . SER A 1 91 ? 18.027 -9.807 21.906 1.00 36.69 91 SER A CA 1
ATOM 674 C C . SER A 1 91 ? 17.538 -10.176 20.511 1.00 36.69 91 SER A C 1
ATOM 676 O O . SER A 1 91 ? 17.138 -9.314 19.728 1.00 36.69 91 SER A O 1
ATOM 678 N N . ARG A 1 92 ? 17.589 -11.467 20.174 1.00 35.28 92 ARG A N 1
ATOM 679 C CA . ARG A 1 92 ? 16.873 -11.997 19.015 1.00 35.28 92 ARG A CA 1
ATOM 680 C C . ARG A 1 92 ? 15.388 -11.840 19.330 1.00 35.28 92 ARG A C 1
ATOM 682 O O . ARG A 1 92 ? 14.836 -12.707 19.991 1.00 35.28 92 ARG A O 1
ATOM 689 N N . CYS A 1 93 ? 14.767 -10.737 18.906 1.00 43.22 93 CYS A N 1
ATOM 690 C CA . CYS A 1 93 ? 13.309 -10.617 18.927 1.00 43.22 93 CYS A CA 1
ATOM 691 C C . CYS A 1 93 ? 12.737 -11.795 18.137 1.00 43.22 93 CYS A C 1
ATOM 693 O O . CYS A 1 93 ? 12.958 -11.887 16.924 1.00 43.22 93 CYS A O 1
ATOM 695 N N . THR A 1 94 ? 12.052 -12.702 18.819 1.00 61.16 94 THR A N 1
ATOM 696 C CA . THR A 1 94 ? 11.401 -13.848 18.187 1.00 61.16 94 THR A CA 1
ATOM 697 C C . THR A 1 94 ? 10.145 -13.368 17.459 1.00 61.16 94 THR A C 1
ATOM 699 O O . THR A 1 94 ? 9.657 -12.260 17.683 1.00 61.16 94 THR A O 1
ATOM 702 N N . ILE A 1 95 ? 9.624 -14.175 16.529 1.00 62.50 95 ILE A N 1
ATOM 703 C CA . ILE A 1 95 ? 8.338 -13.880 15.870 1.00 62.50 95 ILE A CA 1
ATOM 704 C C . ILE A 1 95 ? 7.222 -13.780 16.923 1.00 62.50 95 ILE A C 1
ATOM 706 O O . ILE A 1 95 ? 6.317 -12.962 16.767 1.00 62.50 95 ILE A O 1
ATOM 710 N N . ASP A 1 96 ? 7.340 -14.540 18.009 1.00 65.19 96 ASP A N 1
ATOM 711 C CA . ASP A 1 96 ? 6.412 -14.540 19.138 1.00 65.19 96 ASP A CA 1
ATOM 712 C C . ASP A 1 96 ? 6.310 -13.155 19.789 1.00 65.19 96 ASP A C 1
ATOM 714 O O . ASP A 1 96 ? 5.208 -12.611 19.872 1.00 65.19 96 ASP A O 1
ATOM 718 N N . ASP A 1 97 ? 7.448 -12.505 20.075 1.00 73.19 97 ASP A N 1
ATOM 719 C CA . ASP A 1 97 ? 7.464 -11.128 20.586 1.00 73.19 97 ASP A CA 1
ATOM 720 C C . ASP A 1 97 ? 6.724 -10.172 19.632 1.00 73.19 97 ASP A C 1
ATOM 722 O O . ASP A 1 97 ? 6.031 -9.250 20.057 1.00 73.19 97 ASP A O 1
ATOM 726 N N . THR A 1 98 ? 6.843 -10.361 18.312 1.00 75.38 98 THR A N 1
ATOM 727 C CA . THR A 1 98 ? 6.223 -9.439 17.342 1.00 75.38 98 THR A CA 1
ATOM 728 C C . THR A 1 98 ? 4.700 -9.481 17.378 1.00 75.38 98 THR A C 1
ATOM 730 O O . THR A 1 98 ? 4.060 -8.440 17.232 1.00 75.38 98 THR A O 1
ATOM 733 N N . ILE A 1 99 ? 4.115 -10.662 17.583 1.00 78.00 99 ILE A N 1
ATOM 734 C CA . ILE A 1 99 ? 2.664 -10.853 17.558 1.00 78.00 99 ILE A CA 1
ATOM 735 C C . ILE A 1 99 ? 2.036 -10.277 18.830 1.00 78.00 99 ILE A C 1
ATOM 737 O O . ILE A 1 99 ? 1.028 -9.574 18.729 1.00 78.00 99 ILE A O 1
ATOM 741 N N . GLU A 1 100 ? 2.674 -10.467 19.990 1.00 80.38 100 GLU A N 1
ATOM 742 C CA . GLU A 1 100 ? 2.231 -9.880 21.263 1.00 80.38 100 GLU A CA 1
ATOM 743 C C . GLU A 1 100 ? 2.145 -8.346 21.192 1.00 80.38 100 GLU A C 1
ATOM 745 O O . GLU A 1 100 ? 1.170 -7.741 21.642 1.00 80.38 100 GLU A O 1
ATOM 750 N N . HIS A 1 101 ? 3.130 -7.699 20.559 1.00 81.62 101 HIS A N 1
ATOM 751 C CA . HIS A 1 101 ? 3.141 -6.242 20.402 1.00 81.62 101 HIS A CA 1
ATOM 752 C C . HIS A 1 101 ? 2.131 -5.741 19.354 1.00 81.62 101 HIS A C 1
ATOM 754 O O . HIS A 1 101 ? 1.662 -4.605 19.453 1.00 81.62 101 HIS A O 1
ATOM 760 N N . LEU A 1 102 ? 1.788 -6.556 18.347 1.00 85.06 102 LEU A N 1
ATOM 761 C CA . LEU A 1 102 ? 0.833 -6.195 17.293 1.00 85.06 102 LEU A CA 1
ATOM 762 C C . LEU A 1 102 ? -0.626 -6.390 17.719 1.00 85.06 102 LEU A C 1
ATOM 764 O O . LEU A 1 102 ? -1.472 -5.598 17.313 1.00 85.06 102 LEU A O 1
ATOM 768 N N . GLN A 1 103 ? -0.932 -7.395 18.544 1.00 86.12 103 GLN A N 1
ATOM 769 C CA . GLN A 1 103 ? -2.297 -7.727 18.967 1.00 86.12 103 GLN A CA 1
ATOM 770 C C . GLN A 1 103 ? -3.128 -6.521 19.462 1.00 86.12 103 GLN A C 1
ATOM 772 O O . GLN A 1 103 ? -4.258 -6.367 18.995 1.00 86.12 103 GLN A O 1
ATOM 777 N N . PRO A 1 104 ? -2.632 -5.628 20.348 1.00 88.31 104 PRO A N 1
ATOM 778 C CA . PRO A 1 104 ? -3.422 -4.482 20.810 1.00 88.31 104 PRO A CA 1
ATOM 779 C C . PRO A 1 104 ? -3.628 -3.392 19.744 1.00 88.31 104 PRO A C 1
ATOM 781 O O . PRO A 1 104 ? -4.444 -2.494 19.951 1.00 88.31 104 PRO A O 1
ATOM 784 N N . LEU A 1 105 ? -2.893 -3.454 18.629 1.00 89.12 105 LEU A N 1
ATOM 785 C CA . LEU A 1 105 ? -2.886 -2.464 17.547 1.00 89.12 105 LEU A CA 1
ATOM 786 C C . LEU A 1 105 ? -3.725 -2.896 16.331 1.00 89.12 105 LEU A C 1
ATOM 788 O O . LEU A 1 105 ? -3.792 -2.171 15.334 1.00 89.12 105 LEU A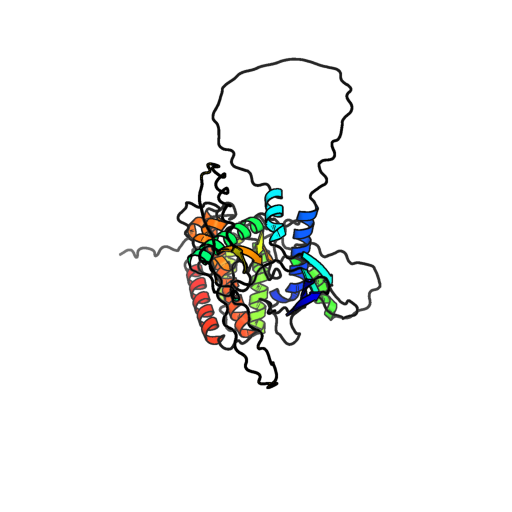 O 1
ATOM 792 N N . VAL A 1 106 ? -4.356 -4.073 16.397 1.00 91.44 106 VAL A N 1
ATOM 793 C CA . VAL A 1 106 ? -5.154 -4.669 15.318 1.00 91.44 106 VAL A CA 1
ATOM 794 C C . VAL A 1 106 ? -6.630 -4.744 15.742 1.00 91.44 106 VAL A C 1
ATOM 796 O O . VAL A 1 106 ? -6.926 -5.222 16.839 1.00 91.44 106 VAL A O 1
ATOM 799 N N . PRO A 1 107 ? -7.588 -4.306 14.900 1.00 91.81 107 PRO A N 1
ATOM 800 C CA . PRO A 1 107 ? -9.015 -4.464 15.176 1.00 91.81 107 PRO A CA 1
ATOM 801 C C . PRO A 1 107 ? -9.422 -5.937 15.293 1.00 91.81 107 PRO A C 1
ATOM 803 O O . PRO A 1 107 ? -8.972 -6.779 14.516 1.00 91.81 107 PRO A O 1
ATOM 806 N N . ALA A 1 108 ? -10.332 -6.258 16.215 1.00 91.00 108 ALA A N 1
ATOM 807 C CA . ALA A 1 108 ? -10.815 -7.631 16.350 1.00 91.00 108 ALA A CA 1
ATOM 808 C C . ALA A 1 108 ? -11.989 -7.885 15.393 1.00 91.00 108 ALA A C 1
ATOM 810 O O . ALA A 1 108 ? -13.047 -7.261 15.516 1.00 91.00 108 ALA A O 1
ATOM 811 N N . LEU A 1 109 ? -11.811 -8.814 14.451 1.00 91.50 109 LEU A N 1
ATOM 812 C CA . LEU A 1 109 ? -12.867 -9.268 13.546 1.00 91.50 109 LEU A CA 1
ATOM 813 C C . LEU A 1 109 ? -13.847 -10.177 14.300 1.00 91.50 109 LEU A C 1
ATOM 815 O O . LEU A 1 109 ? -13.480 -11.272 14.714 1.00 91.50 109 LEU A O 1
ATOM 819 N N . LEU A 1 110 ? -15.092 -9.728 14.458 1.00 89.06 110 LEU A N 1
ATOM 820 C CA . LEU A 1 110 ? -16.149 -10.474 15.149 1.00 89.06 110 LEU A CA 1
ATOM 821 C C . LEU A 1 110 ? -16.944 -11.360 14.190 1.00 89.06 110 LEU A C 1
ATOM 823 O O . LEU A 1 110 ? -17.268 -12.497 14.517 1.00 89.06 110 LEU A O 1
ATOM 827 N N . ALA A 1 111 ? -17.264 -10.838 13.004 1.00 85.81 111 ALA A N 1
ATOM 828 C CA . ALA A 1 111 ? -17.974 -11.580 11.970 1.00 85.81 111 ALA A CA 1
ATOM 829 C C . ALA A 1 111 ? -17.572 -11.094 10.574 1.00 85.81 111 ALA A C 1
ATOM 831 O O . ALA A 1 111 ? -17.283 -9.915 10.374 1.00 85.81 111 ALA A O 1
ATOM 832 N N . HIS A 1 112 ? -17.590 -12.006 9.607 1.00 86.62 112 HIS A N 1
ATOM 833 C CA . HIS A 1 112 ? -17.384 -11.716 8.192 1.00 86.62 112 HIS A CA 1
ATOM 834 C C . HIS A 1 112 ? -18.349 -12.555 7.359 1.00 86.62 112 HIS A C 1
ATOM 836 O O . HIS A 1 112 ? -18.478 -13.753 7.606 1.00 86.62 112 HIS A O 1
ATOM 842 N N . THR A 1 113 ? -18.957 -11.943 6.347 1.00 82.25 113 THR A N 1
ATOM 843 C CA . THR A 1 113 ? -19.782 -12.637 5.350 1.00 82.25 113 THR A CA 1
ATOM 844 C C . THR A 1 113 ? -19.220 -12.364 3.961 1.00 82.25 113 THR A C 1
ATOM 846 O O . THR A 1 113 ? -19.194 -11.207 3.556 1.00 82.25 113 THR A O 1
ATOM 849 N N . ALA A 1 114 ? -18.803 -13.415 3.240 1.00 64.12 114 ALA A N 1
ATOM 850 C CA . ALA A 1 114 ? -18.138 -13.321 1.932 1.00 64.12 114 ALA A CA 1
ATOM 851 C C . ALA A 1 114 ? -19.103 -13.198 0.729 1.00 64.12 114 ALA A C 1
ATOM 853 O O . ALA A 1 114 ? -18.722 -12.636 -0.295 1.00 64.12 114 ALA A O 1
ATOM 854 N N . ALA A 1 115 ? -20.340 -13.710 0.828 1.00 62.62 115 ALA A N 1
ATOM 855 C CA . ALA A 1 115 ? -21.449 -13.460 -0.107 1.00 62.62 115 ALA A CA 1
ATOM 856 C C . ALA A 1 115 ? -22.785 -14.014 0.441 1.00 62.62 115 ALA A C 1
ATOM 858 O O . ALA A 1 115 ? -22.798 -15.087 1.032 1.00 62.62 115 ALA A O 1
ATOM 859 N N . VAL A 1 116 ? -23.878 -13.266 0.208 1.00 48.16 116 VAL A N 1
ATOM 860 C CA . VAL A 1 116 ? -25.309 -13.544 0.493 1.00 48.16 116 VAL A CA 1
ATOM 861 C C . VAL A 1 116 ? -25.583 -14.267 1.821 1.00 48.16 116 VAL A C 1
ATOM 863 O O . VAL A 1 116 ? -25.950 -15.437 1.853 1.00 48.16 116 VAL A O 1
ATOM 866 N N . SER A 1 117 ? -25.503 -13.530 2.934 1.00 50.16 117 SER A N 1
ATOM 867 C CA . SER A 1 117 ? -26.431 -13.801 4.042 1.00 50.16 117 SER A CA 1
ATOM 868 C C . SER A 1 117 ? -27.861 -13.431 3.609 1.00 50.16 117 SER A C 1
ATOM 870 O O . SER A 1 117 ? -28.058 -12.913 2.509 1.00 50.16 117 SER A O 1
ATOM 872 N N . GLU A 1 118 ? -28.864 -13.616 4.471 1.00 50.81 118 GLU A N 1
ATOM 873 C CA . GLU A 1 118 ? -30.265 -13.212 4.224 1.00 50.81 118 GLU A CA 1
ATOM 874 C C . GLU A 1 118 ? -30.423 -11.766 3.694 1.00 50.81 118 GLU A C 1
ATOM 876 O O . GLU A 1 118 ? -31.405 -11.442 3.032 1.00 50.81 118 GLU A O 1
ATOM 881 N N . VAL A 1 119 ? -29.428 -10.903 3.942 1.00 54.44 119 VAL A N 1
ATOM 882 C CA . VAL A 1 119 ? -29.399 -9.476 3.577 1.00 54.44 119 VAL A CA 1
ATOM 883 C C . VAL A 1 119 ? -28.728 -9.208 2.214 1.00 54.44 119 VAL A C 1
ATOM 885 O O . VAL A 1 119 ? -28.752 -8.085 1.717 1.00 54.44 119 VAL A O 1
ATOM 888 N N . GLY A 1 120 ? -28.113 -10.212 1.580 1.00 64.88 120 GLY A N 1
ATOM 889 C CA . GLY A 1 120 ? -27.533 -10.085 0.235 1.00 64.88 120 GLY A CA 1
ATOM 890 C C . GLY A 1 120 ? -26.267 -9.223 0.129 1.00 64.88 120 GLY A C 1
ATOM 891 O O . GLY A 1 120 ? -25.879 -8.861 -0.982 1.00 64.88 120 GLY A O 1
ATOM 892 N N . LEU A 1 121 ? -25.612 -8.886 1.247 1.00 72.81 121 LEU A N 1
ATOM 893 C CA . LEU A 1 121 ? -24.447 -7.994 1.284 1.00 72.81 121 LEU A CA 1
ATOM 894 C C . LEU A 1 121 ? -23.242 -8.639 1.977 1.00 72.81 121 LEU A C 1
ATOM 896 O O . LEU A 1 121 ? -23.374 -9.306 3.001 1.00 72.81 121 LEU A O 1
ATOM 900 N N . GLU A 1 122 ? -22.058 -8.393 1.421 1.00 84.88 122 GLU A N 1
ATOM 901 C CA . GLU A 1 122 ? -20.773 -8.668 2.068 1.00 84.88 122 GLU A CA 1
ATOM 902 C C . GLU A 1 122 ? -20.537 -7.659 3.203 1.00 84.88 122 GLU A C 1
ATOM 904 O O . GLU A 1 122 ? -20.849 -6.475 3.046 1.00 84.88 122 GLU A O 1
ATOM 909 N N . TYR A 1 123 ? -19.991 -8.099 4.340 1.00 89.38 123 TYR A N 1
ATOM 910 C CA . TYR A 1 123 ? -19.664 -7.193 5.443 1.00 89.38 123 TYR A CA 1
ATOM 911 C C . TYR A 1 123 ? -18.599 -7.742 6.395 1.00 89.38 123 TYR A C 1
ATOM 913 O O . TYR A 1 123 ? -18.453 -8.958 6.546 1.00 89.38 123 TYR A O 1
ATOM 921 N N . ASN A 1 124 ? -17.934 -6.822 7.100 1.00 90.06 124 ASN A N 1
ATOM 922 C CA . ASN A 1 124 ? -17.107 -7.088 8.275 1.00 90.06 124 ASN A CA 1
ATOM 923 C C . ASN A 1 124 ? -17.729 -6.409 9.496 1.00 90.06 124 ASN A C 1
ATOM 925 O O . ASN A 1 124 ? -18.061 -5.224 9.454 1.00 90.06 124 ASN A O 1
ATOM 929 N N . LEU A 1 125 ? -17.860 -7.145 10.594 1.00 92.00 125 LEU A N 1
ATOM 930 C CA . LEU A 1 125 ? -18.197 -6.593 11.900 1.00 92.00 125 LEU A CA 1
ATOM 931 C C . LEU A 1 125 ? -16.946 -6.611 12.771 1.00 92.00 125 LEU A C 1
ATOM 933 O O . LEU A 1 125 ? -16.398 -7.677 13.049 1.00 92.00 125 LEU A O 1
ATOM 937 N N . LEU A 1 126 ? -16.504 -5.432 13.194 1.00 93.12 126 LEU A N 1
ATOM 938 C CA . LEU A 1 126 ? -15.230 -5.221 13.869 1.00 93.12 126 LEU A CA 1
ATOM 939 C C . LEU A 1 126 ? -15.440 -4.597 15.248 1.00 93.12 126 LEU A C 1
ATOM 941 O O . LEU A 1 126 ? -16.296 -3.727 15.426 1.00 93.12 126 LEU A O 1
ATOM 945 N N . LYS A 1 127 ? -14.592 -4.974 16.206 1.00 91.44 127 LYS A N 1
ATOM 946 C CA . LYS A 1 127 ? -14.315 -4.163 17.392 1.00 91.44 127 LYS A CA 1
ATOM 947 C C . LYS A 1 127 ? -13.110 -3.264 17.070 1.00 91.44 127 LYS A C 1
ATOM 949 O O . LYS A 1 127 ? -12.014 -3.799 16.876 1.00 91.44 127 LYS A O 1
ATOM 954 N N . PRO A 1 128 ? -13.291 -1.935 16.969 1.00 89.31 128 PRO A N 1
ATOM 955 C CA . PRO A 1 128 ? -12.217 -1.024 16.599 1.00 89.31 128 PRO A CA 1
ATOM 956 C C . PRO A 1 128 ? -11.144 -0.959 17.691 1.00 89.31 128 PRO A C 1
ATOM 958 O O . PRO A 1 128 ? -11.422 -1.155 18.878 1.00 89.31 128 PRO A O 1
ATOM 961 N N . THR A 1 129 ? -9.916 -0.652 17.283 1.00 90.06 129 THR A N 1
ATOM 962 C CA . THR A 1 129 ? -8.839 -0.258 18.197 1.00 90.06 129 THR A CA 1
ATOM 963 C C . THR A 1 129 ? -9.137 1.110 18.805 1.00 90.06 129 THR A C 1
ATOM 965 O O . THR A 1 129 ? -9.870 1.915 18.233 1.00 90.06 129 THR A O 1
ATOM 968 N N . LEU A 1 130 ? -8.575 1.374 19.984 1.00 88.69 130 LEU A N 1
ATOM 969 C CA . LEU A 1 130 ? -8.760 2.651 20.676 1.00 88.69 130 LEU A CA 1
ATOM 970 C C . LEU A 1 130 ? -8.107 3.808 19.908 1.00 88.69 130 LEU A C 1
ATOM 972 O O . LEU A 1 130 ? -7.177 3.591 19.137 1.00 88.69 130 LEU A O 1
ATOM 976 N N . GLY A 1 131 ? -8.531 5.035 20.199 1.00 88.44 131 GLY A N 1
ATOM 977 C CA . GLY A 1 131 ? -7.951 6.256 19.640 1.00 88.44 131 GLY A CA 1
ATOM 978 C C . GLY A 1 131 ? -8.694 6.784 18.418 1.00 88.44 131 GLY A C 1
ATOM 979 O O . GLY A 1 131 ? -9.576 6.125 17.868 1.00 88.44 131 GLY A O 1
ATOM 980 N N . ASP A 1 132 ? -8.305 7.985 18.008 1.00 90.50 132 ASP A N 1
ATOM 981 C CA . ASP A 1 132 ? -8.898 8.700 16.884 1.00 90.50 132 ASP A CA 1
ATOM 982 C C . ASP A 1 132 ? -7.889 8.799 15.733 1.00 90.50 132 ASP A C 1
ATOM 984 O O . ASP A 1 132 ? -6.672 8.774 15.967 1.00 90.50 132 ASP A O 1
ATOM 988 N N . PRO A 1 133 ? -8.354 8.914 14.476 1.00 93.00 133 PRO A N 1
ATOM 989 C CA . PRO A 1 133 ? -7.471 9.180 13.350 1.00 93.00 133 PRO A CA 1
ATOM 990 C C . PRO A 1 133 ? -6.665 10.450 13.595 1.00 93.00 133 PRO A C 1
ATOM 992 O O . PRO A 1 133 ? -7.226 11.454 14.031 1.00 93.00 133 PRO A O 1
ATOM 995 N N . VAL A 1 134 ? -5.376 10.454 13.253 1.00 92.69 134 VAL A N 1
ATOM 996 C CA . VAL A 1 134 ? -4.511 11.634 13.429 1.00 92.69 134 VAL A CA 1
ATOM 997 C C . VAL A 1 134 ? -5.095 12.877 12.746 1.00 92.69 134 VAL A C 1
ATOM 999 O O . VAL A 1 134 ? -4.987 13.978 13.281 1.00 92.69 134 VAL A O 1
ATOM 1002 N N . SER A 1 135 ? -5.784 12.702 11.614 1.00 91.81 135 SER A N 1
ATOM 1003 C CA . SER A 1 135 ? -6.485 13.785 10.911 1.00 91.81 135 SER A CA 1
ATOM 1004 C C . SER A 1 135 ? -7.690 14.372 11.660 1.00 91.81 135 SER A C 1
ATOM 1006 O O . SER A 1 135 ? -8.147 15.455 11.309 1.00 91.81 135 SER A O 1
ATOM 1008 N N . GLU A 1 136 ? -8.242 13.646 12.632 1.00 91.12 136 GLU A N 1
ATOM 1009 C CA . GLU A 1 136 ? -9.439 14.006 13.406 1.00 91.12 136 GLU A CA 1
ATOM 1010 C C . GLU A 1 136 ? -9.101 14.369 14.870 1.00 91.12 136 GLU A C 1
ATOM 1012 O O . GLU A 1 136 ? -9.989 14.768 15.622 1.00 91.12 136 GLU A O 1
ATOM 1017 N N . LEU A 1 137 ? -7.826 14.282 15.281 1.00 87.88 137 LEU A N 1
ATOM 1018 C CA . LEU A 1 137 ? -7.395 14.613 16.641 1.00 87.88 137 LEU A CA 1
ATOM 1019 C C . LEU A 1 137 ? -7.601 16.098 16.964 1.00 87.88 137 LEU A C 1
ATOM 1021 O O . LEU A 1 137 ? -7.070 16.987 16.296 1.00 87.88 137 LEU A O 1
ATOM 1025 N N . GLY A 1 138 ? -8.311 16.357 18.062 1.00 83.75 138 GLY A N 1
ATOM 1026 C CA . GLY A 1 138 ? -8.433 17.677 18.675 1.00 83.75 138 GLY A CA 1
ATOM 1027 C C . GLY A 1 138 ? -7.649 17.741 19.990 1.00 83.75 138 GLY A C 1
ATOM 1028 O O . GLY A 1 138 ? -7.968 16.969 20.894 1.00 83.75 138 GLY A O 1
ATOM 1029 N N . PRO A 1 139 ? -6.645 18.628 20.138 1.00 88.56 139 PRO A N 1
ATOM 1030 C CA . PRO A 1 139 ? -6.016 19.486 19.123 1.00 88.56 139 PRO A CA 1
ATOM 1031 C C . PRO A 1 139 ? -5.151 18.696 18.115 1.00 88.56 139 PRO A C 1
ATOM 1033 O O . PRO A 1 139 ? -4.818 17.537 18.387 1.00 88.56 139 PRO A O 1
ATOM 1036 N N . PRO A 1 140 ? -4.732 19.305 16.986 1.00 90.25 140 PRO A N 1
ATOM 1037 C CA . PRO A 1 140 ? -3.759 18.705 16.071 1.00 90.25 140 PRO A CA 1
ATOM 1038 C C . PRO A 1 140 ? -2.442 18.355 16.773 1.00 90.25 140 PRO A C 1
ATOM 1040 O O . PRO A 1 140 ? -2.113 18.929 17.813 1.00 90.25 140 PRO A O 1
ATOM 1043 N N . LEU A 1 141 ? -1.677 17.424 16.202 1.00 90.31 141 LEU A N 1
ATOM 1044 C CA . LEU A 1 141 ? -0.364 17.060 16.738 1.00 90.31 141 LEU A CA 1
ATOM 1045 C C . LEU A 1 141 ? 0.618 18.235 16.630 1.00 90.31 141 LEU A C 1
ATOM 1047 O O . LEU A 1 141 ? 0.799 18.822 15.561 1.00 90.31 141 LEU A O 1
ATOM 1051 N N . SER A 1 142 ? 1.300 18.535 17.729 1.00 91.56 142 SER A N 1
ATOM 1052 C CA . SER A 1 142 ? 2.483 19.390 17.752 1.00 91.56 142 SER A CA 1
ATOM 1053 C C . SER A 1 142 ? 3.653 18.738 17.007 1.00 91.56 142 SER A C 1
ATOM 1055 O O . SER A 1 142 ? 3.669 17.533 16.743 1.00 91.56 142 SER A O 1
ATOM 1057 N N . ALA A 1 143 ? 4.678 19.529 16.680 1.00 91.56 143 ALA A N 1
ATOM 1058 C CA . ALA A 1 143 ? 5.845 19.027 15.959 1.00 91.56 143 ALA A CA 1
ATOM 1059 C C . ALA A 1 143 ? 6.570 17.900 16.716 1.00 91.56 143 ALA A C 1
ATOM 1061 O O . ALA A 1 143 ? 7.023 16.951 16.089 1.00 91.56 143 ALA A O 1
ATOM 1062 N N . SER A 1 144 ? 6.666 17.969 18.047 1.00 91.25 144 SER A N 1
ATOM 1063 C CA . SER A 1 144 ? 7.275 16.909 18.862 1.00 91.25 144 SER A CA 1
ATOM 1064 C C . SER A 1 144 ? 6.417 15.645 18.891 1.00 91.25 144 SER A C 1
ATOM 1066 O O . SER A 1 144 ? 6.943 14.559 18.654 1.00 91.25 144 SER A O 1
ATOM 1068 N N . GLU A 1 145 ? 5.103 15.779 19.108 1.00 92.31 145 GLU A N 1
ATOM 1069 C CA . GLU A 1 145 ? 4.166 14.648 19.076 1.00 92.31 145 GLU A CA 1
ATOM 1070 C C . GLU A 1 145 ? 4.185 13.953 17.706 1.00 92.31 145 GLU A C 1
ATOM 1072 O O . GLU A 1 145 ? 4.186 12.725 17.639 1.00 92.31 145 GLU A O 1
ATOM 1077 N N . ARG A 1 146 ? 4.275 14.721 16.609 1.00 94.00 146 ARG A N 1
ATOM 1078 C CA . ARG A 1 146 ? 4.387 14.178 15.249 1.00 94.00 146 ARG A CA 1
ATOM 1079 C C . ARG A 1 146 ? 5.640 13.326 15.074 1.00 94.00 146 ARG A C 1
ATOM 1081 O O . ARG A 1 146 ? 5.528 12.221 14.559 1.00 94.00 146 ARG A O 1
ATOM 1088 N N . ARG A 1 147 ? 6.804 13.790 15.542 1.00 92.88 147 ARG A N 1
ATOM 1089 C CA . ARG A 1 147 ? 8.054 13.005 15.492 1.00 92.88 147 ARG A CA 1
ATOM 1090 C C . ARG A 1 147 ? 7.925 11.696 16.266 1.00 92.88 147 ARG A C 1
ATOM 1092 O O . ARG A 1 147 ? 8.339 10.645 15.791 1.00 92.88 147 ARG A O 1
ATOM 1099 N N . THR A 1 148 ? 7.308 11.748 17.447 1.00 93.19 148 THR A N 1
ATOM 1100 C CA . THR A 1 148 ? 7.058 10.555 18.266 1.00 93.19 148 THR A CA 1
ATOM 1101 C C . THR A 1 148 ? 6.120 9.567 17.570 1.00 93.19 148 THR A C 1
ATOM 1103 O O . THR A 1 148 ? 6.395 8.369 17.570 1.00 93.19 148 THR A O 1
ATOM 1106 N N . ILE A 1 149 ? 5.043 10.050 16.948 1.00 94.50 149 ILE A N 1
ATOM 1107 C CA . ILE A 1 149 ? 4.101 9.204 16.208 1.00 94.50 149 ILE A CA 1
ATOM 1108 C C . ILE A 1 149 ? 4.740 8.624 14.949 1.00 94.50 149 ILE A C 1
ATOM 1110 O O . ILE A 1 149 ? 4.617 7.427 14.724 1.00 94.50 149 ILE A O 1
ATOM 1114 N N . ASP A 1 150 ? 5.483 9.415 14.179 1.00 94.69 150 ASP A N 1
ATOM 1115 C CA . ASP A 1 150 ? 6.203 8.943 12.994 1.00 94.69 150 ASP A CA 1
ATOM 1116 C C . ASP A 1 150 ? 7.206 7.835 13.351 1.00 94.69 150 ASP A C 1
ATOM 1118 O O . ASP A 1 150 ? 7.233 6.795 12.690 1.00 94.69 150 ASP A O 1
ATOM 1122 N N . PHE A 1 151 ? 7.956 7.994 14.447 1.00 93.75 151 PHE A N 1
ATOM 1123 C CA . PHE A 1 151 ? 8.835 6.945 14.967 1.00 93.75 151 PHE A CA 1
ATOM 1124 C C . PHE A 1 151 ? 8.071 5.661 15.316 1.00 93.75 151 PHE A C 1
ATOM 1126 O O . PHE A 1 151 ? 8.466 4.573 14.892 1.00 93.75 151 PHE A O 1
ATOM 1133 N N . GLN A 1 152 ? 6.944 5.775 16.027 1.00 94.25 152 GLN A N 1
ATOM 1134 C CA . GLN A 1 152 ? 6.098 4.626 16.368 1.00 94.25 152 GLN A CA 1
ATOM 1135 C C . GLN A 1 152 ? 5.497 3.957 15.122 1.00 94.25 152 GLN A C 1
ATOM 1137 O O . GLN A 1 152 ? 5.460 2.729 15.057 1.00 94.25 152 GLN A O 1
ATOM 1142 N N . ILE A 1 153 ? 5.100 4.731 14.104 1.00 95.12 153 ILE A N 1
ATOM 1143 C CA . ILE A 1 153 ? 4.642 4.213 12.806 1.00 95.12 153 ILE A CA 1
ATOM 1144 C C . ILE A 1 153 ? 5.759 3.399 12.145 1.00 95.12 153 ILE A C 1
ATOM 1146 O O . ILE A 1 153 ? 5.500 2.302 11.651 1.00 95.12 153 ILE A O 1
ATOM 1150 N N . GLY A 1 154 ? 6.998 3.901 12.153 1.00 94.00 154 GLY A N 1
ATOM 1151 C CA . GLY A 1 154 ? 8.158 3.194 11.609 1.00 94.00 154 GLY A CA 1
ATOM 1152 C C . GLY A 1 154 ? 8.405 1.861 12.313 1.00 94.00 154 GLY A C 1
ATOM 1153 O O . GLY A 1 154 ? 8.568 0.830 11.655 1.00 94.00 154 GLY A O 1
ATOM 1154 N N . GLN A 1 155 ? 8.356 1.862 13.649 1.00 93.19 155 GLN A N 1
ATOM 1155 C CA . GLN A 1 155 ? 8.495 0.647 14.454 1.00 93.19 155 GLN A CA 1
ATOM 1156 C C . GLN A 1 155 ? 7.375 -0.354 14.163 1.00 93.19 155 GLN A C 1
ATOM 1158 O O . GLN A 1 155 ? 7.652 -1.522 13.886 1.00 93.19 155 GLN A O 1
ATOM 1163 N N . PHE A 1 156 ? 6.121 0.099 14.180 1.00 94.12 156 PHE A N 1
ATOM 1164 C CA . PHE A 1 156 ? 4.952 -0.726 13.889 1.00 94.12 156 PHE A CA 1
ATOM 1165 C C . PHE A 1 156 ? 5.033 -1.344 12.491 1.00 94.12 156 PHE A C 1
ATOM 1167 O O . PHE A 1 156 ? 4.869 -2.555 12.331 1.00 94.12 156 PHE A O 1
ATOM 1174 N N . TYR A 1 157 ? 5.380 -0.539 11.485 1.00 95.31 157 TYR A N 1
ATOM 1175 C CA . TYR A 1 157 ? 5.529 -1.009 10.114 1.00 95.31 157 TYR A CA 1
ATOM 1176 C C . TYR A 1 157 ? 6.640 -2.055 9.976 1.00 95.31 157 TYR A C 1
ATOM 1178 O O . TYR A 1 157 ? 6.465 -3.059 9.280 1.00 95.31 157 TYR A O 1
ATOM 1186 N N . ARG A 1 158 ? 7.761 -1.881 10.689 1.00 93.62 158 ARG A N 1
ATOM 1187 C CA . ARG A 1 158 ? 8.817 -2.897 10.734 1.00 93.62 158 ARG A CA 1
ATOM 1188 C C . ARG A 1 158 ? 8.306 -4.212 11.320 1.00 93.62 158 ARG A C 1
ATOM 1190 O O . ARG A 1 158 ? 8.600 -5.263 10.758 1.00 93.62 158 ARG A O 1
ATOM 1197 N N . GLN A 1 159 ? 7.545 -4.173 12.419 1.00 92.69 159 GLN A N 1
ATOM 1198 C CA . GLN A 1 159 ? 6.978 -5.393 13.011 1.00 92.69 159 GLN A CA 1
ATOM 1199 C C . GLN A 1 159 ? 6.032 -6.100 12.036 1.00 92.69 159 GLN A C 1
ATOM 1201 O O . GLN A 1 159 ? 6.125 -7.315 11.883 1.00 92.69 159 GLN A O 1
ATOM 1206 N N . MET A 1 160 ? 5.200 -5.355 11.300 1.00 93.62 160 MET A N 1
ATOM 1207 C CA . MET A 1 160 ? 4.375 -5.935 10.235 1.00 93.62 160 MET A CA 1
ATOM 1208 C C . MET A 1 160 ? 5.233 -6.624 9.165 1.00 93.62 160 MET A C 1
ATOM 1210 O O . MET A 1 160 ? 4.980 -7.779 8.834 1.00 93.62 160 MET A O 1
ATOM 1214 N N . CYS A 1 161 ? 6.300 -5.975 8.690 1.00 94.69 161 CYS A N 1
ATOM 1215 C CA . CYS A 1 161 ? 7.190 -6.527 7.661 1.00 94.69 161 CYS A CA 1
ATOM 1216 C C . CYS A 1 161 ? 7.970 -7.782 8.105 1.00 94.69 161 CYS A C 1
ATOM 1218 O O . CYS A 1 161 ? 8.515 -8.503 7.262 1.00 94.69 161 CYS A O 1
ATOM 1220 N N . LYS A 1 162 ? 8.040 -8.083 9.408 1.00 93.56 162 LYS A N 1
ATOM 1221 C CA . LYS A 1 162 ? 8.595 -9.359 9.892 1.00 93.56 162 LYS A CA 1
ATOM 1222 C C . LYS A 1 162 ? 7.662 -10.537 9.617 1.00 93.56 162 LYS A C 1
ATOM 1224 O O . LYS A 1 162 ? 8.134 -11.667 9.513 1.00 93.56 162 LYS A O 1
ATOM 1229 N N . LEU A 1 163 ? 6.361 -10.291 9.462 1.00 94.06 163 LEU A N 1
ATOM 1230 C CA . LEU A 1 163 ? 5.390 -11.320 9.125 1.00 94.06 163 LEU A CA 1
ATOM 1231 C C . LEU A 1 163 ? 5.506 -11.678 7.638 1.00 94.06 163 LEU A C 1
ATOM 1233 O O . LEU A 1 163 ? 5.372 -10.824 6.763 1.00 94.06 163 LEU A O 1
ATOM 1237 N N . VAL A 1 164 ? 5.743 -12.956 7.352 1.00 94.56 164 VAL A N 1
ATOM 1238 C CA . VAL A 1 164 ? 5.891 -13.494 5.990 1.00 94.56 164 VAL A CA 1
ATOM 1239 C C . VAL A 1 164 ? 4.629 -14.256 5.583 1.00 94.56 164 VAL A C 1
ATOM 1241 O O . VAL A 1 164 ? 3.924 -14.806 6.433 1.00 94.56 164 VAL A O 1
ATOM 1244 N N . SER A 1 165 ? 4.347 -14.277 4.280 1.00 94.12 165 SER A N 1
ATOM 1245 C CA . SER A 1 165 ? 3.256 -15.043 3.676 1.00 94.12 165 SER A CA 1
ATOM 1246 C C . SER A 1 165 ? 3.279 -16.512 4.114 1.00 94.12 165 SER A C 1
ATOM 1248 O O . SER A 1 165 ? 4.305 -17.175 3.936 1.00 94.12 165 SER A O 1
ATOM 1250 N N . PRO A 1 166 ? 2.154 -17.064 4.606 1.00 91.06 166 PRO A N 1
ATOM 1251 C CA . PRO A 1 166 ? 2.081 -18.469 5.007 1.00 91.06 166 PRO A CA 1
ATOM 1252 C C . PRO A 1 166 ? 2.216 -19.428 3.817 1.00 91.06 166 PRO A C 1
ATOM 1254 O O . PRO A 1 166 ? 2.603 -20.578 3.987 1.00 91.06 166 PRO A O 1
ATOM 1257 N N . THR A 1 167 ? 1.911 -18.964 2.602 1.00 90.38 167 THR A N 1
ATOM 1258 C CA . THR A 1 167 ? 2.000 -19.772 1.379 1.00 90.38 167 THR A CA 1
ATOM 1259 C C . THR A 1 167 ? 3.319 -19.580 0.631 1.00 90.38 167 THR A C 1
ATOM 1261 O O . THR A 1 167 ? 3.523 -20.212 -0.406 1.00 90.38 167 THR A O 1
ATOM 1264 N N . GLY A 1 168 ? 4.192 -18.676 1.097 1.00 92.81 168 GLY A N 1
ATOM 1265 C CA . GLY A 1 168 ? 5.396 -18.262 0.369 1.00 92.81 168 GLY A CA 1
ATOM 1266 C C . GLY A 1 168 ? 5.102 -17.532 -0.949 1.00 92.81 168 GLY A C 1
ATOM 1267 O O . GLY A 1 168 ? 5.998 -17.360 -1.770 1.00 92.81 168 GLY A O 1
ATOM 1268 N N . ARG A 1 169 ? 3.850 -17.109 -1.173 1.00 95.19 169 ARG A N 1
ATOM 1269 C CA . ARG A 1 169 ? 3.405 -16.418 -2.392 1.00 95.19 169 ARG A CA 1
ATOM 1270 C C . ARG A 1 169 ? 3.283 -14.912 -2.179 1.00 95.19 169 ARG A C 1
ATOM 1272 O O . ARG A 1 169 ? 3.020 -14.450 -1.069 1.00 95.19 169 ARG A O 1
ATOM 1279 N N . PHE A 1 170 ? 3.419 -14.179 -3.276 1.00 96.75 170 PHE A N 1
ATOM 1280 C CA . PHE A 1 170 ? 3.301 -12.730 -3.379 1.00 96.75 170 PHE A CA 1
ATOM 1281 C C . PHE A 1 170 ? 1.927 -12.302 -3.903 1.00 96.75 170 PHE A C 1
ATOM 1283 O O . PHE A 1 170 ? 1.264 -13.041 -4.638 1.00 96.75 170 PHE A O 1
ATOM 1290 N N . GLY A 1 171 ? 1.542 -11.064 -3.596 1.00 94.88 171 GLY A N 1
ATOM 1291 C CA . GLY A 1 171 ? 0.342 -10.417 -4.128 1.00 94.88 171 GLY A CA 1
ATOM 1292 C C . GLY A 1 171 ? -0.589 -9.866 -3.047 1.00 94.88 171 GLY A C 1
ATOM 1293 O O . GLY A 1 171 ? -0.217 -9.821 -1.875 1.00 94.88 171 GLY A O 1
ATOM 1294 N N . PRO A 1 172 ? -1.796 -9.420 -3.430 1.00 93.94 172 PRO A N 1
ATOM 1295 C CA . PRO A 1 172 ? -2.795 -8.918 -2.490 1.00 93.94 172 PRO A CA 1
ATOM 1296 C C . PRO A 1 172 ? -3.154 -9.940 -1.411 1.00 93.94 172 PRO A C 1
ATOM 1298 O O . PRO A 1 172 ? -3.232 -11.136 -1.699 1.00 93.94 172 PRO A O 1
ATOM 1301 N N . ALA A 1 173 ? -3.418 -9.481 -0.184 1.00 92.81 173 ALA A N 1
ATOM 1302 C CA . ALA A 1 173 ? -3.657 -10.380 0.943 1.00 92.81 173 ALA A CA 1
ATOM 1303 C C . ALA A 1 173 ? -4.822 -11.353 0.702 1.00 92.81 173 ALA A C 1
ATOM 1305 O O . ALA A 1 173 ? -4.677 -12.537 0.996 1.00 92.81 173 ALA A O 1
ATOM 1306 N N . PHE A 1 174 ? -5.917 -10.896 0.081 1.00 88.69 174 PHE A N 1
ATOM 1307 C CA . PHE A 1 174 ? -7.061 -11.756 -0.259 1.00 88.69 174 PHE A CA 1
ATOM 1308 C C . PHE A 1 174 ? -6.715 -12.928 -1.195 1.00 88.69 174 PHE A C 1
ATOM 1310 O O . PHE A 1 174 ? -7.414 -13.931 -1.175 1.00 88.69 174 PHE A O 1
ATOM 1317 N N . ALA A 1 175 ? -5.666 -12.807 -2.016 1.00 89.62 175 ALA A N 1
ATOM 1318 C CA . ALA A 1 175 ? -5.232 -13.856 -2.944 1.00 89.62 175 ALA A CA 1
ATOM 1319 C C . ALA A 1 175 ? -4.146 -14.768 -2.340 1.00 89.62 175 ALA A C 1
ATOM 1321 O O . ALA A 1 175 ? -3.835 -15.845 -2.845 1.00 89.62 175 ALA A O 1
ATOM 1322 N N . VAL A 1 176 ? -3.469 -14.314 -1.289 1.00 90.62 176 VAL A N 1
ATOM 1323 C CA . VAL A 1 176 ? -2.354 -15.050 -0.676 1.00 90.62 176 VAL A CA 1
ATOM 1324 C C . VAL A 1 176 ? -2.816 -15.847 0.539 1.00 90.62 176 VAL A C 1
ATOM 1326 O O . VAL A 1 176 ? -2.298 -16.939 0.787 1.00 90.62 176 VAL A O 1
ATOM 1329 N N . LEU A 1 177 ? -3.767 -15.298 1.293 1.00 89.88 177 LEU A N 1
ATOM 1330 C CA . LEU A 1 177 ? -4.320 -15.913 2.490 1.00 89.88 177 LEU A CA 1
ATOM 1331 C C . LEU A 1 177 ? -5.442 -16.888 2.122 1.00 89.88 177 LEU A C 1
ATOM 1333 O O . LEU A 1 177 ? -6.210 -16.616 1.201 1.00 89.88 177 LEU A O 1
ATOM 1337 N N . PRO A 1 178 ? -5.551 -18.023 2.830 1.00 73.06 178 PRO A N 1
ATOM 1338 C CA . PRO A 1 178 ? -6.603 -18.989 2.563 1.00 73.06 178 PRO A CA 1
ATOM 1339 C C . PRO A 1 178 ? -7.987 -18.353 2.785 1.00 73.06 178 PRO A C 1
ATOM 1341 O O . PRO A 1 178 ? -8.183 -17.658 3.791 1.00 73.06 178 PRO A O 1
ATOM 1344 N N . PRO A 1 179 ? -8.961 -18.594 1.887 1.00 66.94 179 PRO A N 1
ATOM 1345 C CA . PRO A 1 179 ? -10.337 -18.185 2.126 1.00 66.94 179 PRO A CA 1
ATOM 1346 C C . PRO A 1 179 ? -10.880 -18.905 3.365 1.00 66.94 179 PRO A C 1
ATOM 1348 O O . PRO A 1 179 ? -10.479 -20.029 3.680 1.00 66.94 179 PRO A O 1
ATOM 1351 N N . ALA A 1 180 ? -11.799 -18.257 4.084 1.00 57.19 180 ALA A N 1
ATOM 1352 C CA . ALA A 1 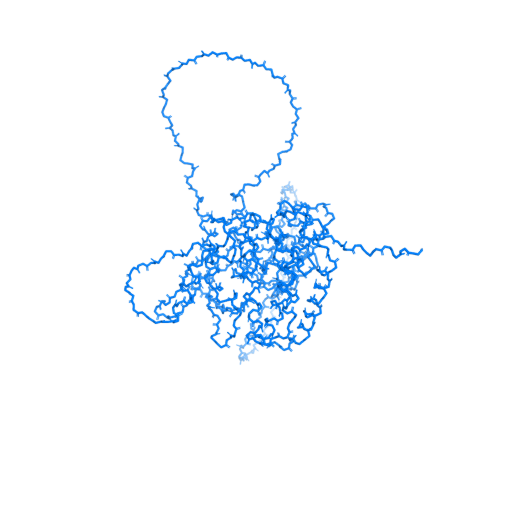180 ? -12.505 -18.913 5.179 1.00 57.19 180 ALA A CA 1
ATOM 1353 C C . ALA A 1 180 ? -13.220 -20.160 4.639 1.00 57.19 180 ALA A C 1
ATOM 1355 O O . ALA A 1 180 ? -13.871 -20.085 3.595 1.00 57.19 180 ALA A O 1
ATOM 1356 N N . ALA A 1 181 ? -13.096 -21.293 5.335 1.00 47.59 181 ALA A N 1
ATOM 1357 C CA . ALA A 1 181 ? -13.835 -22.496 4.975 1.00 47.59 181 ALA A CA 1
ATOM 1358 C C . ALA A 1 181 ? -15.339 -22.162 4.881 1.00 47.59 181 ALA A C 1
ATOM 1360 O O . ALA A 1 181 ? -15.855 -21.488 5.778 1.00 47.59 181 ALA A O 1
ATOM 1361 N N . PRO A 1 182 ? -16.045 -22.589 3.819 1.00 46.62 182 PRO A N 1
ATOM 1362 C CA . PRO A 1 182 ? -17.471 -22.340 3.701 1.00 46.62 182 PRO A CA 1
ATOM 1363 C C . PRO A 1 182 ? -18.199 -23.089 4.817 1.00 46.62 182 PRO A C 1
ATOM 1365 O O . PRO A 1 182 ? -18.164 -24.319 4.895 1.00 46.62 182 PRO A O 1
ATOM 1368 N N . THR A 1 183 ? -18.863 -22.350 5.699 1.00 38.19 183 THR A N 1
ATOM 1369 C CA . THR A 1 183 ? -19.827 -22.919 6.633 1.00 38.19 183 THR A CA 1
ATOM 1370 C C . THR A 1 183 ? -21.018 -23.456 5.839 1.00 38.19 183 THR A C 1
ATOM 1372 O O . THR A 1 183 ? -21.784 -22.696 5.257 1.00 38.19 183 THR A O 1
ATOM 1375 N N . SER A 1 184 ? -21.157 -24.784 5.862 1.00 37.59 184 SER A N 1
ATOM 1376 C CA . SER A 1 184 ? -22.299 -25.607 5.431 1.00 37.59 184 SER A CA 1
ATOM 1377 C C . SER A 1 184 ? -22.699 -25.606 3.947 1.00 37.59 184 SER A C 1
ATOM 1379 O O . SER A 1 184 ? -23.001 -24.597 3.322 1.00 37.59 184 SER A O 1
ATOM 1381 N N . ALA A 1 185 ? -22.760 -26.830 3.424 1.00 46.81 185 ALA A N 1
ATOM 1382 C CA . ALA A 1 185 ? -23.302 -27.217 2.134 1.00 46.81 185 ALA A CA 1
ATOM 1383 C C . ALA A 1 185 ? -24.770 -26.803 1.957 1.00 46.81 185 ALA A C 1
ATOM 1385 O O . ALA A 1 185 ? -25.568 -27.111 2.834 1.00 46.81 185 ALA A O 1
ATOM 1386 N N . THR A 1 186 ? -25.137 -26.217 0.808 1.00 38.91 186 THR A N 1
ATOM 1387 C CA . THR A 1 186 ? -26.374 -26.516 0.049 1.00 38.91 186 THR A CA 1
ATOM 1388 C C . THR A 1 186 ? -26.262 -25.964 -1.390 1.00 38.91 186 THR A C 1
ATOM 1390 O O . THR A 1 186 ? -25.979 -24.790 -1.585 1.00 38.91 186 THR A O 1
ATOM 1393 N N . GLU A 1 187 ? -26.445 -26.878 -2.350 1.00 33.84 187 GLU A N 1
ATOM 1394 C CA . GLU A 1 187 ? -26.741 -26.831 -3.802 1.00 33.84 187 GLU A CA 1
ATOM 1395 C C . GLU A 1 187 ? -26.279 -25.709 -4.777 1.00 33.84 187 GLU A C 1
ATOM 1397 O O . GLU A 1 187 ? -26.363 -24.516 -4.490 1.00 33.84 187 GLU A O 1
ATOM 1402 N N . PRO A 1 188 ? -25.902 -26.077 -6.030 1.00 44.31 188 PRO A N 1
ATOM 1403 C CA . PRO A 1 188 ? -25.434 -25.144 -7.049 1.00 44.31 188 PRO A CA 1
ATOM 1404 C C . PRO A 1 188 ? -26.525 -24.804 -8.080 1.00 44.31 188 PRO A C 1
ATOM 1406 O O . PRO A 1 188 ? -26.733 -25.557 -9.030 1.00 44.31 188 PRO A O 1
ATOM 1409 N N . THR A 1 189 ? -27.150 -23.621 -7.997 1.00 43.09 189 THR A N 1
ATOM 1410 C CA . THR A 1 189 ? -27.929 -23.107 -9.146 1.00 43.09 189 THR A CA 1
ATOM 1411 C C . THR A 1 189 ? -27.883 -21.576 -9.327 1.00 43.09 189 THR A C 1
ATOM 1413 O O . THR A 1 189 ? -28.870 -20.909 -9.066 1.00 43.09 189 THR A O 1
ATOM 1416 N N . ARG A 1 190 ? -26.775 -21.055 -9.907 1.00 44.69 190 ARG A N 1
ATOM 1417 C CA . ARG A 1 190 ? -26.641 -19.779 -10.695 1.00 44.69 190 ARG A CA 1
ATOM 1418 C C . ARG A 1 190 ? -27.049 -18.433 -10.007 1.00 44.69 190 ARG A C 1
ATOM 1420 O O . ARG A 1 190 ? -27.645 -18.483 -8.945 1.00 44.69 190 ARG A O 1
ATOM 1427 N N . PRO A 1 191 ? -26.763 -17.212 -10.559 1.00 45.41 191 PRO A N 1
ATOM 1428 C CA . PRO A 1 191 ? -26.237 -16.832 -11.886 1.00 45.41 191 PRO A CA 1
ATOM 1429 C C . PRO A 1 191 ? -24.979 -15.911 -11.920 1.00 45.41 191 PRO A C 1
ATOM 1431 O O . PRO A 1 191 ? -24.674 -15.174 -10.997 1.00 45.41 191 PRO A O 1
ATOM 1434 N N . ALA A 1 192 ? -24.302 -15.936 -13.075 1.00 38.66 192 ALA A N 1
ATOM 1435 C CA . ALA A 1 192 ? -23.228 -15.112 -13.676 1.00 38.66 192 ALA A CA 1
ATOM 1436 C C . ALA A 1 192 ? -22.519 -13.923 -12.961 1.00 38.66 192 ALA A C 1
ATOM 1438 O O . ALA A 1 192 ? -21.373 -13.661 -13.323 1.00 38.66 192 ALA A O 1
ATOM 1439 N N . SER A 1 193 ? -23.085 -13.197 -11.987 1.00 45.59 193 SER A N 1
ATOM 1440 C CA . SER A 1 193 ? -22.308 -12.191 -11.222 1.00 45.59 193 SER A CA 1
ATOM 1441 C C . SER A 1 193 ? -21.395 -12.836 -10.171 1.00 45.59 193 SER A C 1
ATOM 1443 O O . SER A 1 193 ? -20.456 -12.206 -9.688 1.00 45.59 193 SER A O 1
ATOM 1445 N N . THR A 1 194 ? -21.661 -14.106 -9.851 1.00 50.47 194 THR A N 1
ATOM 1446 C CA . THR A 1 194 ? -20.925 -14.976 -8.921 1.00 50.47 194 THR A CA 1
ATOM 1447 C C . THR A 1 194 ? -19.495 -15.290 -9.379 1.00 50.47 194 THR A C 1
ATOM 1449 O O . THR A 1 194 ? -18.648 -15.628 -8.559 1.00 50.47 194 THR A O 1
ATOM 1452 N N . ASP A 1 195 ? -19.194 -15.145 -10.673 1.00 52.53 195 ASP A N 1
ATOM 1453 C CA . ASP A 1 195 ? -17.940 -15.623 -11.265 1.00 52.53 195 ASP A CA 1
ATOM 1454 C C . ASP A 1 195 ? -16.729 -14.748 -10.889 1.00 52.53 195 ASP A C 1
ATOM 1456 O O . ASP A 1 195 ? -15.631 -15.256 -10.701 1.00 52.53 195 ASP A O 1
ATOM 1460 N N . LEU A 1 196 ? -16.896 -13.430 -10.703 1.00 52.19 196 LEU A N 1
ATOM 1461 C CA . LEU A 1 196 ? -15.751 -12.555 -10.408 1.00 52.19 196 LEU A CA 1
ATOM 1462 C C . LEU A 1 196 ? -15.261 -12.690 -8.960 1.00 52.19 196 LEU A C 1
ATOM 1464 O O . LEU A 1 196 ? -14.060 -12.809 -8.745 1.00 52.19 196 LEU A O 1
ATOM 1468 N N . ASN A 1 197 ? -16.168 -12.698 -7.977 1.00 49.84 197 ASN A N 1
ATOM 1469 C CA . ASN A 1 197 ? -15.786 -12.871 -6.573 1.00 49.84 197 ASN A CA 1
ATOM 1470 C C . ASN A 1 197 ? -15.283 -14.293 -6.307 1.00 49.84 197 ASN A C 1
ATOM 1472 O O . ASN A 1 197 ? -14.275 -14.440 -5.627 1.00 49.84 197 ASN A O 1
ATOM 1476 N N . ALA A 1 198 ? -15.896 -15.318 -6.910 1.00 52.28 198 ALA A N 1
ATOM 1477 C CA . ALA A 1 198 ? -15.388 -16.688 -6.833 1.00 52.28 198 ALA A CA 1
ATOM 1478 C C . ALA A 1 198 ? -13.978 -16.806 -7.442 1.00 52.28 198 ALA A C 1
ATOM 1480 O O . ALA A 1 198 ? -13.071 -17.299 -6.781 1.00 52.28 198 ALA A O 1
ATOM 1481 N N . ARG A 1 199 ? -13.740 -16.237 -8.636 1.00 54.00 199 ARG A N 1
ATOM 1482 C CA . ARG A 1 199 ? -12.399 -16.199 -9.253 1.00 54.00 199 ARG A CA 1
ATOM 1483 C C . ARG A 1 199 ? -11.374 -15.391 -8.451 1.00 54.00 199 ARG A C 1
ATOM 1485 O O . ARG A 1 199 ? -10.188 -15.699 -8.518 1.00 54.00 199 ARG A O 1
ATOM 1492 N N . LEU A 1 200 ? -11.803 -14.353 -7.727 1.00 57.28 200 LEU A N 1
ATOM 1493 C CA . LEU A 1 200 ? -10.939 -13.590 -6.818 1.00 57.28 200 LEU A CA 1
ATOM 1494 C C . LEU A 1 200 ? -10.593 -14.392 -5.554 1.00 57.28 200 LEU A C 1
ATOM 1496 O O . LEU A 1 200 ? -9.461 -14.284 -5.097 1.00 57.28 200 LEU A O 1
ATOM 1500 N N . MET A 1 201 ? -11.513 -15.210 -5.029 1.00 54.47 201 MET A N 1
ATOM 1501 C CA . MET A 1 201 ? -11.242 -16.134 -3.912 1.00 54.47 201 MET A CA 1
ATOM 1502 C C . MET A 1 201 ? -10.394 -17.344 -4.328 1.00 54.47 201 MET A C 1
ATOM 1504 O O . MET A 1 201 ? -9.646 -17.877 -3.514 1.00 54.47 201 MET A O 1
ATOM 1508 N N . ASP A 1 202 ? -10.483 -17.761 -5.594 1.00 56.59 202 ASP A N 1
ATOM 1509 C CA . ASP A 1 202 ? -9.656 -18.828 -6.173 1.00 56.59 202 ASP A CA 1
ATOM 1510 C C . ASP A 1 202 ? -8.255 -18.351 -6.575 1.00 56.59 202 ASP A C 1
ATOM 1512 O O . ASP A 1 202 ? -7.390 -19.163 -6.933 1.00 56.59 202 ASP A O 1
ATOM 1516 N N . ALA A 1 203 ? -8.012 -17.037 -6.545 1.00 66.06 203 ALA A N 1
ATOM 1517 C CA . ALA A 1 203 ? -6.707 -16.477 -6.829 1.00 66.06 203 ALA A CA 1
ATOM 1518 C C . ALA A 1 203 ? -5.730 -16.976 -5.766 1.00 66.06 203 ALA A C 1
ATOM 1520 O O . ALA A 1 203 ? -5.779 -16.563 -4.618 1.00 66.06 203 ALA A O 1
ATOM 1521 N N . LYS A 1 204 ? -4.830 -17.873 -6.162 1.00 79.50 204 LYS A N 1
ATOM 1522 C CA . LYS A 1 204 ? -3.689 -18.294 -5.354 1.00 79.50 204 LYS A CA 1
ATOM 1523 C C . LYS A 1 204 ? -2.546 -17.379 -5.752 1.00 79.50 204 LYS A C 1
ATOM 1525 O O . LYS A 1 204 ? -2.178 -17.395 -6.925 1.00 79.50 204 LYS A O 1
ATOM 1530 N N . GLY A 1 205 ? -2.007 -16.602 -4.814 1.00 87.81 205 GLY A N 1
ATOM 1531 C CA . GLY A 1 205 ? -0.925 -15.641 -5.049 1.00 87.81 205 GLY A CA 1
ATOM 1532 C C . GLY A 1 205 ? 0.216 -16.177 -5.926 1.00 87.81 205 GLY A C 1
ATOM 1533 O O . GLY A 1 205 ? 0.352 -17.378 -6.176 1.00 87.81 205 GLY A O 1
ATOM 1534 N N . VAL A 1 206 ? 1.080 -15.297 -6.408 1.00 93.94 206 VAL A N 1
ATOM 1535 C CA . VAL A 1 206 ? 2.091 -15.657 -7.415 1.00 93.94 206 VAL A CA 1
ATOM 1536 C C . VAL A 1 206 ? 3.457 -15.963 -6.797 1.00 93.94 206 VAL A C 1
ATOM 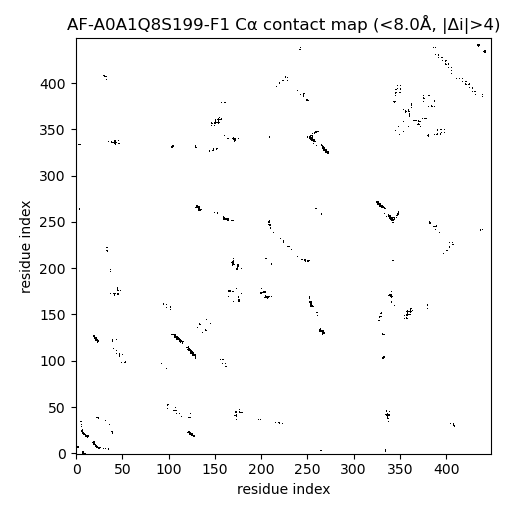1538 O O . VAL A 1 206 ? 3.729 -15.613 -5.655 1.00 93.94 206 VAL A O 1
ATOM 1541 N N . GLN A 1 207 ? 4.325 -16.644 -7.546 1.00 93.50 207 GLN A N 1
ATOM 1542 C CA . GLN A 1 207 ? 5.604 -17.170 -7.034 1.00 93.50 207 GLN A CA 1
ATOM 1543 C C . GLN A 1 207 ? 6.721 -16.121 -6.946 1.00 93.50 207 GLN A C 1
ATOM 1545 O O . GLN A 1 207 ? 7.667 -16.291 -6.188 1.00 93.50 207 GLN A O 1
ATOM 1550 N N . SER A 1 208 ? 6.620 -15.039 -7.717 1.00 96.50 208 SER A N 1
ATOM 1551 C CA . SER A 1 208 ? 7.636 -13.984 -7.789 1.00 96.50 208 SER A CA 1
ATOM 1552 C C . SER A 1 208 ? 7.007 -12.621 -7.549 1.00 96.50 208 SER A C 1
ATOM 1554 O O . SER A 1 208 ? 5.928 -12.346 -8.093 1.00 96.50 208 SER A O 1
ATOM 1556 N N . TRP A 1 209 ? 7.728 -11.736 -6.868 1.00 97.75 209 TRP A N 1
ATOM 1557 C CA . TRP A 1 209 ? 7.299 -10.356 -6.694 1.00 97.75 209 TRP A CA 1
ATOM 1558 C C . TRP A 1 209 ? 7.117 -9.609 -8.024 1.00 97.75 209 TRP A C 1
ATOM 1560 O O . TRP A 1 209 ? 6.123 -8.911 -8.194 1.00 97.75 209 TRP A O 1
ATOM 1570 N N . THR A 1 210 ? 7.986 -9.837 -9.011 1.00 97.44 210 THR A N 1
ATOM 1571 C CA . THR A 1 210 ? 7.886 -9.249 -10.360 1.00 97.44 210 THR A CA 1
ATOM 1572 C C . THR A 1 210 ? 6.541 -9.522 -11.017 1.00 97.44 210 THR A C 1
ATOM 1574 O O . THR A 1 210 ? 5.861 -8.595 -11.447 1.00 97.44 210 THR A O 1
ATOM 1577 N N . THR A 1 211 ? 6.103 -10.785 -11.029 1.00 96.81 211 THR A N 1
ATOM 1578 C CA . THR A 1 211 ? 4.788 -11.168 -11.569 1.00 96.81 211 THR A CA 1
ATOM 1579 C C . THR A 1 211 ? 3.639 -10.534 -10.776 1.00 96.81 211 THR A C 1
ATOM 1581 O O . THR A 1 211 ? 2.641 -10.117 -11.370 1.00 96.81 211 THR A O 1
ATOM 1584 N N . ALA A 1 212 ? 3.768 -10.429 -9.446 1.00 96.62 212 ALA A N 1
ATOM 1585 C CA . ALA A 1 212 ? 2.742 -9.826 -8.591 1.00 96.62 212 ALA A CA 1
ATOM 1586 C C . ALA A 1 212 ? 2.593 -8.337 -8.902 1.00 96.62 212 ALA A C 1
ATOM 1588 O O . ALA A 1 212 ? 1.498 -7.861 -9.203 1.00 96.62 212 ALA A O 1
ATOM 1589 N N . PHE A 1 213 ? 3.716 -7.620 -8.882 1.00 97.81 213 PHE A N 1
ATOM 1590 C CA . PHE A 1 213 ? 3.781 -6.200 -9.176 1.00 97.81 213 PHE A CA 1
ATOM 1591 C C . PHE A 1 213 ? 3.340 -5.903 -10.610 1.00 97.81 213 PHE A C 1
ATOM 1593 O O . PHE A 1 213 ? 2.532 -5.001 -10.807 1.00 97.81 213 PHE A O 1
ATOM 1600 N N . HIS A 1 214 ? 3.770 -6.696 -11.597 1.00 97.38 214 HIS A N 1
ATOM 1601 C CA . HIS A 1 214 ? 3.306 -6.568 -12.979 1.00 97.38 214 HIS A CA 1
ATOM 1602 C C . HIS A 1 214 ? 1.787 -6.707 -13.079 1.00 97.38 214 HIS A C 1
ATOM 1604 O O . HIS A 1 214 ? 1.141 -5.883 -13.716 1.00 97.38 214 HIS A O 1
ATOM 1610 N N . SER A 1 215 ? 1.202 -7.709 -12.415 1.00 95.81 215 SER A N 1
ATOM 1611 C CA . SER A 1 215 ? -0.249 -7.929 -12.434 1.00 95.81 215 SER A CA 1
ATOM 1612 C C . SER A 1 215 ? -1.010 -6.756 -11.811 1.00 95.81 215 SER A C 1
ATOM 1614 O O . SER A 1 215 ? -2.026 -6.325 -12.354 1.00 95.81 215 SER A O 1
ATOM 1616 N N . MET A 1 216 ? -0.505 -6.204 -10.700 1.00 95.75 216 MET A N 1
ATOM 1617 C CA . MET A 1 216 ? -1.084 -5.016 -10.062 1.00 95.75 216 MET A CA 1
ATOM 1618 C C . MET A 1 216 ? -0.946 -3.771 -10.946 1.00 95.75 216 MET A C 1
ATOM 1620 O O . MET A 1 216 ? -1.919 -3.040 -11.131 1.00 95.75 216 MET A O 1
ATOM 1624 N N . LEU A 1 217 ? 0.237 -3.539 -11.524 1.00 97.31 217 LEU A N 1
ATOM 1625 C CA . LEU A 1 217 ? 0.498 -2.415 -12.421 1.00 97.31 217 LEU A CA 1
ATOM 1626 C C . LEU A 1 217 ? -0.360 -2.501 -13.684 1.00 97.31 217 LEU A C 1
ATOM 1628 O O . LEU A 1 217 ? -0.984 -1.519 -14.063 1.00 97.31 217 LEU A O 1
ATOM 1632 N N . GLU A 1 218 ? -0.447 -3.664 -14.320 1.00 96.62 218 GLU A N 1
ATOM 1633 C CA . GLU A 1 218 ? -1.231 -3.847 -15.541 1.00 96.62 218 GLU A CA 1
ATOM 1634 C C . GLU A 1 218 ? -2.738 -3.731 -15.268 1.00 96.62 218 GLU A C 1
ATOM 1636 O O . GLU A 1 218 ? -3.455 -3.135 -16.068 1.00 96.62 218 GLU A O 1
ATOM 1641 N N . ALA A 1 219 ? -3.232 -4.210 -14.118 1.00 94.69 219 ALA A N 1
ATOM 1642 C CA . ALA A 1 219 ? -4.618 -3.966 -13.707 1.00 94.69 219 ALA A CA 1
ATOM 1643 C C . ALA A 1 219 ? -4.922 -2.463 -13.602 1.00 94.69 219 ALA A C 1
ATOM 1645 O O . ALA A 1 219 ? -5.980 -2.014 -14.043 1.00 94.69 219 ALA A O 1
ATOM 1646 N N . LEU A 1 220 ? -3.968 -1.692 -13.077 1.00 95.38 220 LEU A N 1
ATOM 1647 C CA . LEU A 1 220 ? -4.064 -0.244 -12.967 1.00 95.38 220 LEU A CA 1
ATOM 1648 C C . LEU A 1 220 ? -3.990 0.449 -14.338 1.00 95.38 220 LEU A C 1
ATOM 1650 O O . LEU A 1 220 ? -4.787 1.339 -14.621 1.00 95.38 220 LEU A O 1
ATOM 1654 N N . LEU A 1 221 ? -3.076 0.038 -15.221 1.00 96.81 221 LEU A N 1
ATOM 1655 C CA . LEU A 1 221 ? -2.991 0.596 -16.576 1.00 96.81 221 LEU A CA 1
ATOM 1656 C C . LEU A 1 221 ? -4.281 0.344 -17.363 1.00 96.81 221 LEU A C 1
ATOM 1658 O O . LEU A 1 221 ? -4.779 1.273 -17.997 1.00 96.81 221 LEU A O 1
ATOM 1662 N N . ARG A 1 222 ? -4.872 -0.849 -17.231 1.00 96.31 222 ARG A N 1
ATOM 1663 C CA . ARG A 1 222 ? -6.179 -1.179 -17.816 1.00 96.31 222 ARG A CA 1
ATOM 1664 C C . ARG A 1 222 ? -7.310 -0.323 -17.256 1.00 96.31 222 ARG A C 1
ATOM 1666 O O . ARG A 1 222 ? -8.147 0.129 -18.026 1.00 96.31 222 ARG A O 1
ATOM 1673 N N . ASP A 1 223 ? -7.331 -0.052 -15.946 1.00 95.56 223 ASP A N 1
ATOM 1674 C CA . ASP A 1 223 ? -8.291 0.901 -15.359 1.00 95.56 223 ASP A CA 1
ATOM 1675 C C . ASP A 1 223 ? -8.168 2.291 -16.006 1.00 95.56 223 ASP A C 1
ATOM 1677 O O . ASP A 1 223 ? -9.171 2.964 -16.245 1.00 95.56 223 ASP A O 1
ATOM 1681 N N . GLY A 1 224 ? -6.941 2.717 -16.317 1.00 95.50 224 GLY A N 1
ATOM 1682 C CA . GLY A 1 224 ? -6.692 3.961 -17.035 1.00 95.50 224 GLY A CA 1
ATOM 1683 C C . GLY A 1 224 ? -7.154 3.925 -18.492 1.00 95.50 224 GLY A C 1
ATOM 1684 O O . GLY A 1 224 ? -7.782 4.882 -18.937 1.00 95.50 224 GLY A O 1
ATOM 1685 N N . GLU A 1 225 ? -6.845 2.851 -19.223 1.00 95.88 225 GLU A N 1
ATOM 1686 C CA . GLU A 1 225 ? -7.230 2.668 -20.631 1.00 95.88 225 GLU A CA 1
ATOM 1687 C C . GLU A 1 225 ? -8.758 2.635 -20.784 1.00 95.88 225 GLU A C 1
ATOM 1689 O O . GLU A 1 225 ? -9.305 3.347 -21.626 1.00 95.88 225 GLU A O 1
ATOM 1694 N N . ASP A 1 226 ? -9.452 1.906 -19.904 1.00 94.31 226 ASP A N 1
ATOM 1695 C CA . ASP A 1 226 ? -10.918 1.836 -19.865 1.00 94.31 226 ASP A CA 1
ATOM 1696 C C . ASP A 1 226 ? -11.561 3.208 -19.605 1.00 94.31 226 ASP A C 1
ATOM 1698 O O . ASP A 1 226 ? -12.635 3.514 -20.124 1.00 94.31 226 ASP A O 1
ATOM 1702 N N . MET A 1 227 ? -10.903 4.052 -18.804 1.00 91.19 227 MET A N 1
ATOM 1703 C CA . MET A 1 227 ? -11.335 5.426 -18.524 1.00 91.19 227 MET A CA 1
ATOM 1704 C C . MET A 1 227 ? -10.755 6.462 -19.493 1.00 91.19 227 MET A C 1
ATOM 1706 O O . MET A 1 227 ? -10.985 7.657 -19.300 1.00 91.19 227 MET A O 1
ATOM 1710 N N . GLN A 1 228 ? -10.021 6.023 -20.521 1.00 93.31 228 GLN A N 1
ATOM 1711 C CA . GLN A 1 228 ? -9.383 6.872 -21.530 1.00 93.31 228 GLN A CA 1
ATOM 1712 C C . GLN A 1 228 ? -8.498 7.975 -20.925 1.00 93.31 228 GLN A C 1
ATOM 1714 O O . GLN A 1 228 ? -8.422 9.098 -21.429 1.00 93.31 228 GLN A O 1
ATOM 1719 N N . VAL A 1 229 ? -7.822 7.674 -19.815 1.00 93.50 229 VAL A N 1
ATOM 1720 C CA . VAL A 1 229 ? -6.914 8.625 -19.173 1.00 93.50 229 VAL A CA 1
ATOM 1721 C C . VAL A 1 229 ? -5.655 8.751 -20.023 1.00 93.50 229 VAL A C 1
ATOM 1723 O O . VAL A 1 229 ? -4.956 7.782 -20.277 1.00 93.50 229 VAL A O 1
ATOM 1726 N N . MET A 1 230 ? -5.310 9.962 -20.453 1.00 92.88 230 MET A N 1
ATOM 1727 C CA . MET A 1 230 ? -4.105 10.167 -21.262 1.00 92.88 230 MET A CA 1
ATOM 1728 C C . MET A 1 230 ? -2.840 9.971 -20.412 1.00 92.88 230 MET A C 1
ATOM 1730 O O . MET A 1 230 ? -2.441 10.881 -19.684 1.00 92.88 230 MET A O 1
ATOM 1734 N N . LEU A 1 231 ? -2.215 8.794 -20.489 1.00 93.62 231 LEU A N 1
ATOM 1735 C CA . LEU A 1 231 ? -0.954 8.447 -19.823 1.00 93.62 231 LEU A CA 1
ATOM 1736 C C . LEU A 1 231 ? 0.077 7.948 -20.841 1.00 93.62 231 LEU A C 1
ATOM 1738 O O . LEU A 1 231 ? -0.259 7.450 -21.914 1.00 93.62 231 LEU A O 1
ATOM 1742 N N . GLY A 1 232 ? 1.359 8.027 -20.483 1.00 94.00 232 GLY A N 1
ATOM 1743 C CA . GLY A 1 232 ? 2.459 7.459 -21.264 1.00 94.00 232 GLY A CA 1
ATOM 1744 C C . GLY A 1 232 ? 2.545 5.931 -21.165 1.00 94.00 232 GLY A C 1
ATOM 1745 O O . GLY A 1 232 ? 3.609 5.416 -20.835 1.00 94.00 232 GLY A O 1
ATOM 1746 N N . TYR A 1 233 ? 1.456 5.199 -21.431 1.00 96.44 233 TYR A N 1
ATOM 1747 C CA . TYR A 1 233 ? 1.340 3.744 -21.228 1.00 96.44 233 TYR A CA 1
ATOM 1748 C C . TYR A 1 233 ? 2.518 2.949 -21.795 1.00 96.44 233 TYR A C 1
ATOM 1750 O O . TYR A 1 233 ? 3.101 2.109 -21.112 1.00 96.44 233 TYR A O 1
ATOM 1758 N N . ASN A 1 234 ? 2.915 3.257 -23.030 1.00 95.94 234 ASN A N 1
ATOM 1759 C CA . ASN A 1 234 ? 4.037 2.592 -23.687 1.00 95.94 234 ASN A CA 1
ATOM 1760 C C . ASN A 1 234 ? 5.366 2.866 -22.975 1.00 95.94 234 ASN A C 1
ATOM 1762 O O . ASN A 1 234 ? 6.178 1.959 -22.843 1.00 95.94 234 ASN A O 1
ATOM 1766 N N . ALA A 1 235 ? 5.595 4.092 -22.496 1.00 95.50 235 ALA A N 1
ATOM 1767 C CA . ALA A 1 235 ? 6.800 4.419 -21.736 1.00 95.50 235 ALA A CA 1
ATOM 1768 C C . ALA A 1 235 ? 6.829 3.674 -20.395 1.00 95.50 235 ALA A C 1
ATOM 1770 O O . ALA A 1 235 ? 7.853 3.095 -20.046 1.00 95.50 235 ALA A O 1
ATOM 1771 N N . ILE A 1 236 ? 5.690 3.612 -19.700 1.00 97.31 236 ILE A N 1
ATOM 1772 C CA . ILE A 1 236 ? 5.553 2.897 -18.426 1.00 97.31 236 ILE A CA 1
ATOM 1773 C C . ILE A 1 236 ? 5.835 1.400 -18.617 1.00 97.31 236 ILE A C 1
ATOM 1775 O O . ILE A 1 236 ? 6.696 0.852 -17.934 1.00 97.31 236 ILE A O 1
ATOM 1779 N N . ARG A 1 237 ? 5.177 0.744 -19.586 1.00 97.75 237 ARG A N 1
ATOM 1780 C CA . ARG A 1 237 ? 5.380 -0.689 -19.872 1.00 97.75 237 ARG A CA 1
ATOM 1781 C C . ARG A 1 237 ? 6.816 -0.998 -20.314 1.00 97.75 237 ARG A C 1
ATOM 1783 O O . ARG A 1 237 ? 7.369 -2.014 -19.903 1.00 97.75 237 ARG A O 1
ATOM 1790 N N . ARG A 1 238 ? 7.446 -0.118 -21.107 1.00 96.69 238 ARG A N 1
ATOM 1791 C CA . ARG A 1 238 ? 8.864 -0.255 -21.494 1.00 96.69 238 ARG A CA 1
ATOM 1792 C C . ARG A 1 238 ? 9.798 -0.170 -20.289 1.00 96.69 238 ARG A C 1
ATOM 1794 O O . ARG A 1 238 ? 10.644 -1.045 -20.140 1.00 96.69 238 ARG A O 1
ATOM 1801 N N . ASN A 1 239 ? 9.633 0.842 -19.435 1.00 95.44 239 ASN A N 1
ATOM 1802 C CA . ASN A 1 239 ? 10.463 1.008 -18.240 1.00 95.44 239 ASN A CA 1
ATOM 1803 C C . ASN A 1 239 ? 10.259 -0.130 -17.237 1.00 95.44 239 ASN A C 1
ATOM 1805 O O . ASN A 1 239 ? 11.236 -0.638 -16.696 1.00 95.44 239 ASN A O 1
ATOM 1809 N N . PHE A 1 240 ? 9.021 -0.596 -17.052 1.00 96.69 240 PHE A N 1
ATOM 1810 C CA . PHE A 1 240 ? 8.753 -1.795 -16.261 1.00 96.69 240 PHE A CA 1
ATOM 1811 C C . PHE A 1 240 ? 9.535 -3.001 -16.798 1.00 96.69 240 PHE A C 1
ATOM 1813 O O . PHE A 1 240 ? 10.323 -3.583 -16.061 1.00 96.69 240 PHE A O 1
ATOM 1820 N N . LYS A 1 241 ? 9.386 -3.325 -18.090 1.00 96.56 241 LYS A N 1
ATOM 1821 C CA . LYS A 1 241 ? 10.067 -4.471 -18.710 1.00 96.56 241 LYS A CA 1
ATOM 1822 C C . LYS A 1 241 ? 11.590 -4.380 -18.595 1.00 96.56 241 LYS A C 1
ATOM 1824 O O . LYS A 1 241 ? 12.259 -5.377 -18.369 1.00 96.56 241 LYS A O 1
ATOM 1829 N N . ARG A 1 242 ? 12.147 -3.177 -18.731 1.00 95.38 242 ARG A N 1
ATOM 1830 C CA . ARG A 1 242 ? 13.587 -2.930 -18.600 1.00 95.38 242 ARG A CA 1
ATOM 1831 C C . ARG A 1 242 ? 14.116 -3.271 -17.202 1.00 95.38 242 ARG A C 1
ATOM 1833 O O . ARG A 1 242 ? 15.185 -3.863 -17.080 1.00 95.38 242 ARG A O 1
ATOM 1840 N N . PHE A 1 243 ? 13.362 -2.929 -16.159 1.00 96.00 243 PHE A N 1
ATOM 1841 C CA . PHE A 1 243 ? 13.778 -3.072 -14.760 1.00 96.00 243 PHE A CA 1
ATOM 1842 C C . PHE A 1 243 ? 13.098 -4.227 -14.013 1.00 96.00 243 PHE A C 1
ATOM 1844 O O . PHE A 1 243 ? 13.259 -4.343 -12.800 1.00 96.00 243 PHE A O 1
ATOM 1851 N N . GLU A 1 244 ? 12.370 -5.108 -14.702 1.00 94.94 244 GLU A N 1
ATOM 1852 C CA . GLU A 1 244 ? 11.646 -6.222 -14.073 1.00 94.94 244 GLU A CA 1
ATOM 1853 C C . GLU A 1 244 ? 12.585 -7.145 -13.277 1.00 94.94 244 GLU A C 1
ATOM 1855 O O . GLU A 1 244 ? 12.272 -7.554 -12.162 1.00 94.94 244 GLU A O 1
ATOM 1860 N N . HIS A 1 245 ? 13.807 -7.339 -13.776 1.00 94.00 245 HIS A N 1
ATOM 1861 C CA . HIS A 1 245 ? 14.858 -8.117 -13.122 1.00 94.00 245 HIS A CA 1
ATOM 1862 C C . HIS A 1 245 ? 15.283 -7.557 -11.748 1.00 94.00 245 HIS A C 1
ATOM 1864 O O . HIS A 1 245 ? 15.835 -8.285 -10.924 1.00 94.00 245 HIS A O 1
ATOM 1870 N N . ALA A 1 246 ? 15.067 -6.261 -11.483 1.00 94.62 246 ALA A N 1
ATOM 1871 C CA . ALA A 1 246 ? 15.344 -5.662 -10.178 1.00 94.62 246 ALA A CA 1
ATOM 1872 C C . ALA A 1 246 ? 14.310 -6.100 -9.131 1.00 94.62 246 ALA A C 1
ATOM 1874 O O . ALA A 1 246 ? 14.633 -6.185 -7.949 1.00 94.62 246 ALA A O 1
ATOM 1875 N N . LEU A 1 247 ? 13.079 -6.397 -9.559 1.00 96.12 247 LEU A N 1
ATOM 1876 C CA . LEU A 1 247 ? 12.005 -6.894 -8.699 1.00 96.12 247 LEU A CA 1
ATOM 1877 C C . LEU A 1 247 ? 12.178 -8.383 -8.376 1.00 96.12 247 LEU A C 1
ATOM 1879 O O . LEU A 1 247 ? 11.790 -8.809 -7.289 1.00 96.12 247 LEU A O 1
ATOM 1883 N N . ASP A 1 248 ? 12.821 -9.154 -9.261 1.00 94.56 248 ASP A N 1
ATOM 1884 C CA . ASP A 1 248 ? 13.098 -10.580 -9.039 1.00 94.56 248 ASP A CA 1
ATOM 1885 C C . ASP A 1 248 ? 14.016 -10.819 -7.844 1.00 94.56 248 ASP A C 1
ATOM 1887 O O . ASP A 1 248 ? 14.043 -11.922 -7.297 1.00 94.56 248 ASP A O 1
ATOM 1891 N N . ALA A 1 249 ? 14.771 -9.804 -7.434 1.00 92.88 249 ALA A N 1
ATOM 1892 C CA . ALA A 1 249 ? 15.657 -9.884 -6.290 1.00 92.88 249 ALA A CA 1
ATOM 1893 C C . ALA A 1 249 ? 14.912 -9.980 -4.947 1.00 92.88 249 ALA A C 1
ATOM 1895 O O . ALA A 1 249 ? 15.503 -10.415 -3.966 1.00 92.88 249 ALA A O 1
ATOM 1896 N N . VAL A 1 250 ? 13.622 -9.628 -4.907 1.00 96.38 250 VAL A N 1
ATOM 1897 C CA . VAL A 1 250 ? 12.777 -9.772 -3.717 1.00 96.38 250 VAL A CA 1
ATOM 1898 C C . VAL A 1 250 ? 12.283 -11.215 -3.624 1.00 96.38 250 VAL A C 1
ATOM 1900 O O . VAL A 1 250 ? 11.466 -11.658 -4.437 1.00 96.38 250 VAL A O 1
ATOM 1903 N N . LYS A 1 251 ? 12.783 -11.960 -2.636 1.00 95.94 251 LYS A N 1
ATOM 1904 C CA . LYS A 1 251 ? 12.467 -13.380 -2.426 1.00 95.94 251 LYS A CA 1
ATOM 1905 C C . LYS A 1 251 ? 11.527 -13.622 -1.256 1.00 95.94 251 LYS A C 1
ATOM 1907 O O . LYS A 1 251 ? 10.832 -14.635 -1.259 1.00 95.94 251 LYS A O 1
ATOM 1912 N N . THR A 1 252 ? 11.448 -12.700 -0.301 1.00 96.31 252 THR A N 1
ATOM 1913 C CA . THR A 1 252 ? 10.611 -12.858 0.890 1.00 96.31 252 THR A CA 1
ATOM 1914 C C . THR A 1 252 ? 9.300 -12.073 0.752 1.00 96.31 252 THR A C 1
ATOM 1916 O O . THR A 1 252 ? 9.319 -10.843 0.771 1.00 96.31 252 THR A O 1
ATOM 1919 N N . PRO A 1 253 ? 8.136 -12.738 0.654 1.00 96.62 253 PRO A N 1
ATOM 1920 C CA . PRO A 1 253 ? 6.828 -12.077 0.619 1.00 96.62 253 PRO A CA 1
ATOM 1921 C C . PRO A 1 253 ? 6.417 -11.583 2.015 1.00 96.62 253 PRO A C 1
ATOM 1923 O O . PRO A 1 253 ? 5.799 -12.319 2.788 1.00 96.62 253 PRO A O 1
ATOM 1926 N N . ARG A 1 254 ? 6.762 -10.339 2.352 1.00 96.69 254 ARG A N 1
ATOM 1927 C CA . ARG A 1 254 ? 6.499 -9.722 3.666 1.00 96.69 254 ARG A CA 1
ATOM 1928 C C . ARG A 1 254 ? 5.158 -8.997 3.694 1.00 96.69 254 ARG A C 1
ATOM 1930 O O . ARG A 1 254 ? 4.724 -8.480 2.669 1.00 96.69 254 ARG A O 1
ATOM 1937 N N . LEU A 1 255 ? 4.502 -8.943 4.851 1.00 97.00 255 LEU A N 1
ATOM 1938 C CA . LEU A 1 255 ? 3.237 -8.230 5.025 1.00 97.00 255 LEU A CA 1
ATOM 1939 C C . LEU A 1 255 ? 3.463 -6.714 4.946 1.00 97.00 255 LEU A C 1
ATOM 1941 O O . LEU A 1 255 ? 4.122 -6.124 5.800 1.00 97.00 255 LEU A O 1
ATOM 1945 N N . VAL A 1 256 ? 2.870 -6.085 3.937 1.00 97.25 256 VAL A N 1
ATOM 1946 C CA . VAL A 1 256 ? 2.996 -4.656 3.649 1.00 97.25 256 VAL A CA 1
ATOM 1947 C C . VAL A 1 256 ? 1.626 -4.000 3.722 1.00 97.25 256 VAL A C 1
ATOM 1949 O O . VAL A 1 256 ? 0.764 -4.221 2.869 1.00 97.25 256 VAL A O 1
ATOM 1952 N N . ALA A 1 257 ? 1.438 -3.153 4.733 1.00 95.50 257 ALA A N 1
ATOM 1953 C CA . ALA A 1 257 ? 0.338 -2.199 4.772 1.00 95.50 257 ALA A CA 1
ATOM 1954 C C . ALA A 1 257 ? 0.658 -1.021 3.845 1.00 95.50 257 ALA A C 1
ATOM 1956 O O . ALA A 1 257 ? 1.497 -0.179 4.159 1.00 95.50 257 ALA A O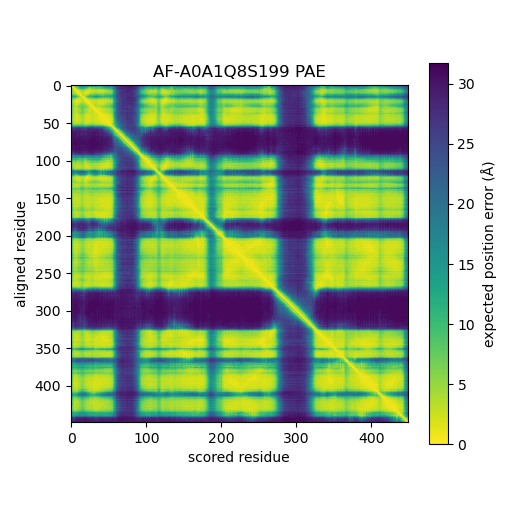 1
ATOM 1957 N N . VAL A 1 258 ? -0.004 -0.962 2.688 1.00 95.38 258 VAL A N 1
ATOM 1958 C CA . VAL A 1 258 ? 0.334 0.008 1.636 1.00 95.38 258 VAL A CA 1
ATOM 1959 C C . VAL A 1 258 ? 0.062 1.445 2.086 1.00 95.38 258 VAL A C 1
ATOM 1961 O O . VAL A 1 258 ? 0.836 2.341 1.764 1.00 95.38 258 VAL A O 1
ATOM 1964 N N . ASP A 1 259 ? -1.012 1.662 2.850 1.00 92.94 259 ASP A N 1
ATOM 1965 C CA . ASP A 1 259 ? -1.461 2.981 3.318 1.00 92.94 259 ASP A CA 1
ATOM 1966 C C . ASP A 1 259 ? -1.025 3.306 4.758 1.00 92.94 259 ASP A C 1
ATOM 1968 O O . ASP A 1 259 ? -1.686 4.086 5.454 1.00 92.94 259 ASP A O 1
ATOM 1972 N N . ILE A 1 260 ? 0.060 2.689 5.228 1.00 93.25 260 ILE A N 1
ATOM 1973 C CA . ILE A 1 260 ? 0.623 2.965 6.550 1.00 93.25 260 ILE A CA 1
ATOM 1974 C C . ILE A 1 260 ? 1.070 4.432 6.674 1.00 93.25 260 ILE A C 1
ATOM 1976 O O . ILE A 1 260 ? 1.472 5.071 5.702 1.00 93.25 260 ILE A O 1
ATOM 1980 N N . GLY A 1 261 ? 0.969 4.998 7.876 1.00 90.81 261 GLY A N 1
ATOM 1981 C CA . GLY A 1 261 ? 1.474 6.339 8.182 1.00 90.81 261 GLY A CA 1
ATOM 1982 C C . GLY A 1 261 ? 0.691 7.504 7.574 1.00 90.81 261 GLY A C 1
ATOM 1983 O O . GLY A 1 261 ? 1.072 8.653 7.773 1.00 90.81 261 GLY A O 1
ATOM 1984 N N . ARG A 1 262 ? -0.411 7.250 6.859 1.00 92.50 262 ARG A N 1
ATOM 1985 C CA . ARG A 1 262 ? -1.325 8.322 6.452 1.00 92.50 262 ARG A CA 1
ATOM 1986 C C . ARG A 1 262 ? -2.138 8.789 7.652 1.00 92.50 262 ARG A C 1
ATOM 1988 O O . ARG A 1 262 ? -2.804 7.974 8.275 1.00 92.50 262 ARG A O 1
ATOM 1995 N N . ASP A 1 263 ? -2.189 10.094 7.891 1.00 92.88 263 ASP A N 1
ATOM 1996 C CA . ASP A 1 263 ? -2.962 10.713 8.977 1.00 92.88 263 ASP A CA 1
ATOM 1997 C C . ASP A 1 263 ? -4.433 10.228 9.100 1.00 92.88 263 ASP A C 1
ATOM 1999 O O . ASP A 1 263 ? -4.870 9.992 10.225 1.00 92.88 263 ASP A O 1
ATOM 2003 N N . PRO A 1 264 ? -5.209 9.997 8.014 1.00 91.94 264 PRO A N 1
ATOM 2004 C CA . PRO A 1 264 ? -6.554 9.417 8.134 1.00 91.94 264 PRO A CA 1
ATOM 2005 C C . PRO A 1 264 ? -6.584 7.915 8.473 1.00 91.94 264 PRO A C 1
ATOM 2007 O O . PRO A 1 264 ? -7.653 7.399 8.801 1.00 91.94 264 PRO A O 1
ATOM 2010 N N . ASN A 1 265 ? -5.451 7.209 8.351 1.00 93.56 265 ASN A N 1
ATOM 2011 C CA . ASN A 1 265 ? -5.309 5.779 8.655 1.00 93.56 265 ASN A CA 1
ATOM 2012 C C . ASN A 1 265 ? -4.641 5.491 9.987 1.00 93.56 265 ASN A C 1
ATOM 2014 O O . ASN A 1 265 ? -4.923 4.462 10.588 1.00 93.56 265 ASN A O 1
ATOM 2018 N N . THR A 1 266 ? -3.757 6.364 10.445 1.00 94.56 266 THR A N 1
ATOM 2019 C CA . THR A 1 266 ? -3.075 6.196 11.722 1.00 94.56 266 THR A CA 1
ATOM 2020 C C . THR A 1 266 ? -4.023 6.565 12.853 1.00 94.56 266 THR A C 1
ATOM 2022 O O . THR A 1 266 ? -4.517 7.690 12.894 1.00 94.56 266 THR A O 1
ATOM 2025 N N . LEU A 1 267 ? -4.248 5.638 13.784 1.00 94.19 267 LEU A N 1
ATOM 2026 C CA . LEU A 1 267 ? -4.975 5.902 15.022 1.00 94.19 267 LEU A CA 1
ATOM 2027 C C . LEU A 1 267 ? -3.989 6.265 16.129 1.00 94.19 267 LEU A C 1
ATOM 2029 O O . LEU A 1 267 ? -2.941 5.625 16.273 1.00 94.19 267 LEU A O 1
ATOM 2033 N N . ALA A 1 268 ? -4.324 7.284 16.914 1.00 94.06 268 ALA A N 1
ATOM 2034 C CA . ALA A 1 268 ? -3.533 7.674 18.067 1.00 94.06 268 ALA A CA 1
ATOM 2035 C C . ALA A 1 268 ? -4.411 8.108 19.244 1.00 94.06 268 ALA A C 1
ATOM 2037 O O . ALA A 1 268 ? -5.568 8.502 19.095 1.00 94.06 268 ALA A O 1
ATOM 2038 N N . LEU A 1 269 ? -3.836 8.027 20.439 1.00 92.75 269 LEU A N 1
ATOM 2039 C CA . LEU A 1 269 ? -4.479 8.389 21.693 1.00 92.75 269 LEU A CA 1
ATOM 2040 C C . LEU A 1 269 ? -3.529 9.246 22.529 1.00 92.75 269 LEU A C 1
ATOM 2042 O O . LEU A 1 269 ? -2.365 8.884 22.716 1.00 92.75 269 LEU A O 1
ATOM 2046 N N . ARG A 1 270 ? -4.044 10.344 23.089 1.00 88.69 270 ARG A N 1
ATOM 2047 C CA . ARG A 1 270 ? -3.347 11.105 24.131 1.00 88.69 270 ARG A CA 1
ATOM 2048 C C . ARG A 1 270 ? -3.542 10.407 25.469 1.00 88.69 270 ARG A C 1
ATOM 2050 O O . ARG A 1 270 ? -4.672 10.248 25.926 1.00 88.69 270 ARG A O 1
ATOM 2057 N N . LYS A 1 271 ? -2.453 9.951 26.085 1.00 83.19 271 LYS A N 1
ATOM 2058 C CA . LYS A 1 271 ? -2.473 9.373 27.431 1.00 83.19 271 LYS A CA 1
ATOM 2059 C C . LYS A 1 271 ? -1.902 10.385 28.422 1.00 83.19 271 LYS A C 1
ATOM 2061 O O . LYS A 1 271 ? -0.789 10.861 28.192 1.00 83.19 271 LYS A O 1
ATOM 2066 N N . PRO A 1 272 ? -2.580 10.647 29.552 1.00 76.00 272 PRO A N 1
ATOM 2067 C CA . PRO A 1 272 ? -1.993 11.454 30.606 1.00 76.00 272 PRO A CA 1
ATOM 2068 C C . PRO A 1 272 ? -0.755 10.743 31.136 1.00 76.00 272 PRO A C 1
ATOM 2070 O O . PRO A 1 272 ? -0.795 9.559 31.501 1.00 76.00 272 PRO A O 1
ATOM 2073 N N . ARG A 1 273 ? 0.372 11.453 31.154 1.00 61.25 273 ARG A N 1
ATOM 2074 C CA . ARG A 1 273 ? 1.610 10.933 31.725 1.00 61.25 273 ARG A CA 1
ATOM 2075 C C . ARG A 1 273 ? 1.365 10.662 33.200 1.00 61.25 273 ARG A C 1
ATOM 2077 O O . ARG A 1 273 ? 1.182 11.582 33.992 1.00 61.25 273 ARG A O 1
ATOM 2084 N N . ARG A 1 274 ? 1.364 9.382 33.585 1.00 53.94 274 ARG A N 1
ATOM 2085 C CA . ARG A 1 274 ? 1.390 8.997 34.998 1.00 53.94 274 ARG A CA 1
ATOM 2086 C C . ARG A 1 274 ? 2.701 9.511 35.582 1.00 53.94 274 ARG A C 1
ATOM 2088 O O . ARG A 1 274 ? 3.744 8.876 35.436 1.00 53.94 274 ARG A O 1
ATOM 2095 N N . THR A 1 275 ? 2.661 10.673 36.224 1.00 44.97 275 THR A N 1
ATOM 2096 C CA . THR A 1 275 ? 3.701 11.077 37.160 1.00 44.97 275 THR A CA 1
ATOM 2097 C C . THR A 1 275 ? 3.812 9.951 38.181 1.00 44.97 275 THR A C 1
ATOM 2099 O O . THR A 1 275 ? 2.828 9.567 38.815 1.00 44.97 275 THR A O 1
ATOM 2102 N N . ARG A 1 276 ? 5.001 9.341 38.284 1.00 39.78 276 ARG A N 1
ATOM 2103 C CA . ARG A 1 276 ? 5.329 8.463 39.411 1.00 39.78 276 ARG A CA 1
ATOM 2104 C C . ARG A 1 276 ? 4.963 9.254 40.654 1.00 39.78 276 ARG A C 1
ATOM 2106 O O . ARG A 1 276 ? 5.567 10.297 40.890 1.00 39.78 276 ARG A O 1
ATOM 2113 N N . THR A 1 277 ? 3.952 8.790 41.382 1.00 39.44 277 THR A N 1
ATOM 2114 C CA . THR A 1 277 ? 3.568 9.324 42.684 1.00 39.44 277 THR A CA 1
ATOM 2115 C C . THR A 1 277 ? 4.843 9.548 43.476 1.00 39.44 277 THR A C 1
ATOM 2117 O O . THR A 1 277 ? 5.538 8.587 43.817 1.00 39.44 277 THR A O 1
ATOM 2120 N N . ALA A 1 278 ? 5.177 10.819 43.705 1.00 38.69 278 ALA A N 1
ATOM 2121 C CA . ALA A 1 278 ? 6.105 11.177 44.750 1.00 38.69 278 ALA A CA 1
ATOM 2122 C C . ALA A 1 278 ? 5.580 10.494 46.012 1.00 38.69 278 ALA A C 1
ATOM 2124 O O . ALA A 1 278 ? 4.408 10.643 46.367 1.00 38.69 278 ALA A O 1
ATOM 2125 N N . THR A 1 279 ? 6.420 9.663 46.615 1.00 38.50 279 THR A N 1
ATOM 2126 C CA . THR A 1 279 ? 6.174 9.053 47.914 1.00 38.50 279 THR A CA 1
ATOM 2127 C C . THR A 1 279 ? 5.623 10.139 48.841 1.00 38.50 279 THR A C 1
ATOM 2129 O O . THR A 1 279 ? 6.256 11.196 48.932 1.00 38.50 279 THR A O 1
ATOM 2132 N N . PRO A 1 280 ? 4.463 9.951 49.496 1.00 40.56 280 PRO A N 1
ATOM 2133 C CA . PRO A 1 280 ? 3.986 10.945 50.445 1.00 40.56 280 PRO A CA 1
ATOM 2134 C C . PRO A 1 280 ? 5.088 11.144 51.497 1.00 40.56 280 PRO A C 1
ATOM 2136 O O . PRO A 1 280 ? 5.649 10.144 51.966 1.00 40.56 280 PRO A O 1
ATOM 2139 N N . PRO A 1 281 ? 5.466 12.390 51.843 1.00 39.28 281 PRO A N 1
ATOM 2140 C CA . PRO A 1 281 ? 6.472 12.610 52.862 1.00 39.28 281 PRO A CA 1
ATOM 2141 C C . PRO A 1 281 ? 5.976 11.967 54.154 1.00 39.28 281 PRO A C 1
ATOM 2143 O O . PRO A 1 281 ? 4.915 12.288 54.689 1.00 39.28 281 PRO A O 1
ATOM 2146 N N . ARG A 1 282 ? 6.756 10.982 54.593 1.00 36.72 282 ARG A N 1
ATOM 2147 C CA . ARG A 1 282 ? 6.603 10.243 55.837 1.00 36.72 282 ARG A CA 1
ATOM 2148 C C . ARG A 1 282 ? 6.431 11.262 56.960 1.00 36.72 282 ARG A C 1
ATOM 2150 O O . ARG A 1 282 ? 7.328 12.066 57.190 1.00 36.72 282 ARG A O 1
ATOM 2157 N N . GLY A 1 283 ? 5.270 11.237 57.611 1.00 35.50 283 GLY A N 1
ATOM 2158 C CA . GLY A 1 283 ? 4.927 12.175 58.670 1.00 35.50 283 GLY A CA 1
ATOM 2159 C C . GLY A 1 283 ? 6.002 12.208 59.749 1.00 35.50 283 GLY A C 1
ATOM 2160 O O . GLY A 1 283 ? 6.200 11.234 60.478 1.00 35.50 283 GLY A O 1
ATOM 2161 N N . THR A 1 284 ? 6.684 13.341 59.865 1.00 35.59 284 THR A N 1
ATOM 2162 C CA . THR A 1 284 ? 7.489 13.660 61.035 1.00 35.59 284 THR A CA 1
ATOM 2163 C C . THR A 1 284 ? 6.528 14.107 62.125 1.00 35.59 284 THR A C 1
ATOM 2165 O O . THR A 1 284 ? 6.069 15.244 62.178 1.00 35.59 284 THR A O 1
ATOM 2168 N N . ARG A 1 285 ? 6.181 13.152 62.986 1.00 37.34 285 ARG A N 1
ATOM 2169 C CA . ARG A 1 285 ? 5.624 13.403 64.312 1.00 37.34 285 ARG A CA 1
ATOM 2170 C C . ARG A 1 285 ? 6.638 14.261 65.071 1.00 37.34 285 ARG A C 1
ATOM 2172 O O . ARG A 1 285 ? 7.754 13.804 65.269 1.00 37.34 285 ARG A O 1
ATOM 2179 N N . ASN A 1 286 ? 6.248 15.462 65.479 1.00 34.38 286 ASN A N 1
ATOM 2180 C CA . ASN A 1 286 ? 6.710 16.110 66.704 1.00 34.38 286 ASN A CA 1
ATOM 2181 C C . ASN A 1 286 ? 5.702 17.204 67.057 1.00 34.38 286 ASN A C 1
ATOM 2183 O O . ASN A 1 286 ? 5.449 18.111 66.270 1.00 34.38 286 ASN A O 1
ATOM 2187 N N . GLY A 1 287 ? 5.057 17.036 68.210 1.00 31.36 287 GLY A N 1
ATOM 2188 C CA . GLY A 1 287 ? 4.083 17.983 68.728 1.00 31.36 287 GLY A CA 1
ATOM 2189 C C . GLY A 1 287 ? 4.743 19.222 69.318 1.00 31.36 287 GLY A C 1
ATOM 2190 O O . GLY A 1 287 ? 5.934 19.205 69.625 1.00 31.36 287 GLY A O 1
ATOM 2191 N N . SER A 1 288 ? 3.943 20.267 69.524 1.00 32.66 288 SER A N 1
ATOM 2192 C CA . SER A 1 288 ? 3.741 20.924 70.825 1.00 32.66 288 SER A CA 1
ATOM 2193 C C . SER A 1 288 ? 2.836 22.154 70.669 1.00 32.66 288 SER A C 1
ATOM 2195 O O . SER A 1 288 ? 3.177 23.072 69.941 1.00 32.66 288 SER A O 1
ATOM 2197 N N . GLN A 1 289 ? 1.731 22.118 71.422 1.00 32.78 289 GLN A N 1
ATOM 2198 C CA . GLN A 1 289 ? 1.132 23.193 72.235 1.00 32.78 289 GLN A CA 1
ATOM 2199 C C . GLN A 1 289 ? 0.502 24.457 71.612 1.00 32.78 289 GLN A C 1
ATOM 2201 O O . GLN A 1 289 ? 1.123 25.172 70.840 1.00 32.78 289 GLN A O 1
ATOM 2206 N N . GLY A 1 290 ? -0.690 24.769 72.158 1.00 29.00 290 GLY A N 1
ATOM 2207 C CA . GLY A 1 290 ? -1.350 26.086 72.225 1.00 29.00 290 GLY A CA 1
ATOM 2208 C C . GLY A 1 290 ? -2.028 26.533 70.929 1.00 29.00 290 GLY A C 1
ATOM 2209 O O . GLY A 1 290 ? -1.507 26.297 69.855 1.00 29.00 290 GLY A O 1
ATOM 2210 N N . SER A 1 291 ? -3.183 27.187 70.892 1.00 29.05 291 SER A N 1
ATOM 2211 C CA . SER A 1 291 ? -4.131 27.679 71.894 1.00 29.05 291 SER A CA 1
ATOM 2212 C C . SER A 1 291 ? -5.266 28.356 71.101 1.00 29.05 291 SER A C 1
ATOM 2214 O O . SER A 1 291 ? -5.005 28.954 70.064 1.00 29.05 291 SER A O 1
ATOM 2216 N N . GLU A 1 292 ? -6.486 28.277 71.635 1.00 29.81 292 GLU A N 1
ATOM 2217 C CA . GLU A 1 292 ? -7.592 29.244 71.467 1.00 29.81 292 GLU A CA 1
ATOM 2218 C C . GLU A 1 292 ? -8.383 29.325 70.134 1.00 29.81 292 GLU A C 1
ATOM 2220 O O . GLU A 1 292 ? -7.907 29.700 69.070 1.00 29.81 292 GLU A O 1
ATOM 2225 N N . SER A 1 293 ? -9.683 29.014 70.251 1.00 29.64 293 SER A N 1
ATOM 2226 C CA . SER A 1 293 ? -10.796 29.552 69.435 1.00 29.64 293 SER A CA 1
ATOM 2227 C C . SER A 1 293 ? -11.157 30.982 69.925 1.00 29.64 293 SER A C 1
ATOM 2229 O O . SER A 1 293 ? -10.485 31.441 70.847 1.00 29.64 293 SER A O 1
ATOM 2231 N N . PRO A 1 294 ? -12.255 31.667 69.505 1.00 45.97 294 PRO A N 1
ATOM 2232 C CA . PRO A 1 294 ? -13.261 31.397 68.460 1.00 45.97 294 PRO A CA 1
ATOM 2233 C C . PRO A 1 294 ? -13.636 32.653 67.617 1.00 45.97 294 PRO A C 1
ATOM 2235 O O . PRO A 1 294 ? -13.178 33.760 67.879 1.00 45.97 294 PRO A O 1
ATOM 2238 N N . GLY A 1 295 ? -14.543 32.524 66.639 1.00 27.58 295 GLY A N 1
ATOM 2239 C CA . GLY A 1 295 ? -15.107 33.700 65.959 1.00 27.58 295 GLY A CA 1
ATOM 2240 C C . GLY A 1 295 ? -16.279 33.402 65.028 1.00 27.58 295 GLY A C 1
ATOM 2241 O O . GLY A 1 295 ? -16.096 33.203 63.835 1.00 27.58 295 GLY A O 1
ATOM 2242 N N . TYR A 1 296 ? -17.483 33.383 65.596 1.00 30.41 296 TYR A N 1
ATOM 2243 C CA . TYR A 1 296 ? -18.779 33.362 64.913 1.00 30.41 296 TYR A CA 1
ATOM 2244 C C . TYR A 1 296 ? -19.102 34.768 64.366 1.00 30.41 296 TYR A C 1
ATOM 2246 O O . TYR A 1 296 ? -18.951 35.742 65.100 1.00 30.41 296 TYR A O 1
ATOM 2254 N N . SER A 1 297 ? -19.635 34.901 63.148 1.00 32.88 297 SER A N 1
ATOM 2255 C CA . SER A 1 297 ? -20.678 35.906 62.865 1.00 32.88 297 SER A CA 1
ATOM 2256 C C . SER A 1 297 ? -21.453 35.604 61.579 1.00 32.88 297 SER A C 1
ATOM 2258 O O . SER A 1 297 ? -20.926 35.493 60.479 1.00 32.88 297 SER A O 1
ATOM 2260 N N . ARG A 1 298 ? -22.750 35.463 61.830 1.00 30.89 298 ARG A N 1
ATOM 2261 C CA . ARG A 1 298 ? -23.937 35.393 60.983 1.00 30.89 298 ARG A CA 1
ATOM 2262 C C . ARG A 1 298 ? -24.269 36.780 60.427 1.00 30.89 298 ARG A C 1
ATOM 2264 O O . ARG A 1 298 ? -24.217 37.732 61.199 1.00 30.89 298 ARG A O 1
ATOM 2271 N N . VAL A 1 299 ? -24.721 36.864 59.174 1.00 35.09 299 VAL A N 1
ATOM 2272 C CA . VAL A 1 299 ? -25.689 37.880 58.724 1.00 35.09 299 VAL A CA 1
ATOM 2273 C C . VAL A 1 299 ? -26.631 37.223 57.712 1.00 35.09 299 VAL A C 1
ATOM 2275 O O . VAL A 1 299 ? -26.189 36.659 56.715 1.00 35.09 299 VAL A O 1
ATOM 2278 N N . GLU A 1 300 ? -27.918 37.260 58.035 1.00 33.06 300 GLU A N 1
ATOM 2279 C CA . GLU A 1 300 ? -29.063 36.905 57.192 1.00 33.06 300 GLU A CA 1
ATOM 2280 C C . GLU A 1 300 ? -29.471 38.124 56.351 1.00 33.06 300 GLU A C 1
ATOM 2282 O O . GLU A 1 300 ? -29.317 39.245 56.834 1.00 33.06 300 GLU A O 1
ATOM 2287 N N . SER A 1 301 ? -30.042 37.925 55.157 1.00 31.97 301 SER A N 1
ATOM 2288 C CA . SER A 1 301 ? -31.287 38.611 54.763 1.00 31.97 301 SER A CA 1
ATOM 2289 C C . SER A 1 301 ? -31.851 38.084 53.438 1.00 31.97 301 SER A C 1
ATOM 2291 O O . SER A 1 301 ? -31.139 37.961 52.445 1.00 31.97 301 SER A O 1
ATOM 2293 N N . ASP A 1 302 ? -33.156 37.848 53.507 1.00 33.84 302 ASP A N 1
ATOM 2294 C CA . ASP A 1 302 ? -34.196 37.479 52.543 1.00 33.84 302 ASP A CA 1
ATOM 2295 C C . ASP A 1 302 ? -34.227 38.163 51.162 1.00 33.84 302 ASP A C 1
ATOM 2297 O O . ASP A 1 302 ? -33.811 39.312 50.999 1.00 33.84 302 ASP A O 1
ATOM 2301 N N . GLY A 1 303 ? -34.892 37.478 50.217 1.00 32.09 303 GLY A N 1
ATOM 2302 C CA . GLY A 1 303 ? -35.518 38.067 49.029 1.00 32.09 303 GLY A CA 1
ATOM 2303 C C . GLY A 1 303 ? -36.052 37.025 48.034 1.00 32.09 303 GLY A C 1
ATOM 2304 O O . GLY A 1 303 ? -35.288 36.523 47.215 1.00 32.09 303 GLY A O 1
ATOM 2305 N N . ASP A 1 304 ? -37.355 36.730 48.102 1.00 33.62 304 ASP A N 1
ATOM 2306 C CA . ASP A 1 304 ? -38.145 35.977 47.108 1.00 33.62 304 ASP A CA 1
ATOM 2307 C C . ASP A 1 304 ? -38.169 36.667 45.734 1.00 33.62 304 ASP A C 1
ATOM 2309 O O . ASP A 1 304 ? -38.277 37.893 45.678 1.00 33.62 304 ASP A O 1
ATOM 2313 N N . SER A 1 305 ? -38.182 35.884 44.645 1.00 36.31 305 SER A N 1
ATOM 2314 C CA . SER A 1 305 ? -38.947 36.122 43.398 1.00 36.31 305 SER A CA 1
ATOM 2315 C C . SER A 1 305 ? -38.842 34.902 42.471 1.00 36.31 305 SER A C 1
ATOM 2317 O O . SER A 1 305 ? -37.745 34.504 42.079 1.00 36.31 305 SER A O 1
ATOM 2319 N N . GLU A 1 306 ? -39.993 34.328 42.131 1.00 39.06 306 GLU A N 1
ATOM 2320 C CA . GLU A 1 306 ? -40.194 33.307 41.098 1.00 39.06 306 GLU A CA 1
ATOM 2321 C C . GLU A 1 306 ? -40.012 33.919 39.699 1.00 39.06 306 GLU A C 1
ATOM 2323 O O . GLU A 1 306 ? -40.476 35.030 39.471 1.00 39.06 306 GLU A O 1
ATOM 2328 N N . ASP A 1 307 ? -39.376 33.193 38.773 1.00 32.06 307 ASP A N 1
ATOM 2329 C CA . ASP A 1 307 ? -39.708 33.235 37.341 1.00 32.06 307 ASP A CA 1
ATOM 2330 C C . ASP A 1 307 ? -39.112 32.009 36.622 1.00 32.06 307 ASP A C 1
ATOM 2332 O O . ASP A 1 307 ? -37.908 31.737 36.638 1.00 32.06 307 ASP A O 1
ATOM 2336 N N . GLU A 1 308 ? -40.010 31.245 36.010 1.00 38.16 308 GLU A N 1
ATOM 2337 C CA . GLU A 1 308 ? -39.807 30.013 35.255 1.00 38.16 308 GLU A CA 1
ATOM 2338 C C . GLU A 1 308 ? -39.618 30.356 33.768 1.00 38.16 308 GLU A C 1
ATOM 2340 O O . GLU A 1 308 ? -40.563 30.826 33.140 1.00 38.16 308 GLU A O 1
ATOM 2345 N N . ILE A 1 309 ? -38.432 30.120 33.178 1.00 34.88 309 ILE A N 1
ATOM 2346 C CA . ILE A 1 309 ? -38.254 30.082 31.711 1.00 34.88 309 ILE A CA 1
ATOM 2347 C C . ILE A 1 309 ? -37.253 28.983 31.295 1.00 34.88 309 ILE A C 1
ATOM 2349 O O . ILE A 1 309 ? -36.107 28.937 31.740 1.00 34.88 309 ILE A O 1
ATOM 2353 N N . ASP A 1 310 ? -37.752 28.118 30.409 1.00 29.42 310 ASP A N 1
ATOM 2354 C CA . ASP A 1 310 ? -37.162 27.028 29.622 1.00 29.42 310 ASP A CA 1
ATOM 2355 C C . ASP A 1 310 ? -35.629 26.876 29.560 1.00 29.42 310 ASP A C 1
ATOM 2357 O O . ASP A 1 310 ? -34.891 27.652 28.949 1.00 29.42 310 ASP A O 1
ATOM 2361 N N . THR A 1 311 ? -35.166 25.730 30.067 1.00 28.80 311 THR A N 1
ATOM 2362 C CA . THR A 1 311 ? -33.806 25.219 29.869 1.00 28.80 311 THR A CA 1
ATOM 2363 C C . THR A 1 311 ? -33.716 24.444 28.551 1.00 28.80 311 THR A C 1
ATOM 2365 O O . THR A 1 311 ? -34.058 23.265 28.490 1.00 28.80 311 THR A O 1
ATOM 2368 N N . VAL A 1 312 ? -33.172 25.065 27.502 1.00 34.81 312 VAL A N 1
ATOM 2369 C CA . VAL A 1 312 ? -32.524 24.329 26.402 1.00 34.81 312 VAL A CA 1
ATOM 2370 C C . VAL A 1 312 ? -31.018 24.436 26.614 1.00 34.81 312 VAL A C 1
ATOM 2372 O O . VAL A 1 312 ? -30.386 25.422 26.239 1.00 34.81 312 VAL A O 1
ATOM 2375 N N . ALA A 1 313 ? -30.442 23.431 27.272 1.00 31.02 313 ALA A N 1
ATOM 2376 C CA . ALA A 1 313 ? -29.000 23.321 27.442 1.00 31.02 313 ALA A CA 1
ATOM 2377 C C . ALA A 1 313 ? -28.341 23.016 26.081 1.00 31.02 313 ALA A C 1
ATOM 2379 O O . ALA A 1 313 ? -28.682 22.006 25.460 1.00 31.02 313 ALA A O 1
ATOM 2380 N N . PRO A 1 314 ? -27.383 23.828 25.598 1.00 34.09 314 PRO A N 1
ATOM 2381 C CA . PRO A 1 314 ? -26.502 23.386 24.534 1.00 34.09 314 PRO A CA 1
ATOM 2382 C C . PRO A 1 314 ? -25.526 22.368 25.133 1.00 34.09 314 PRO A C 1
ATOM 2384 O O . PRO A 1 314 ? -24.927 22.619 26.180 1.00 34.09 314 PRO A O 1
ATOM 2387 N N . GLU A 1 315 ? -25.367 21.215 24.480 1.00 33.28 315 GLU A N 1
ATOM 2388 C CA . GLU A 1 315 ? -24.345 20.223 24.817 1.00 33.28 315 GLU A CA 1
ATOM 2389 C C . GLU A 1 315 ? -22.959 20.887 24.821 1.00 33.28 315 GLU A C 1
ATOM 2391 O O . GLU A 1 315 ? -22.314 21.070 23.783 1.00 33.28 315 GLU A O 1
ATOM 2396 N N . LEU A 1 316 ? -22.490 21.265 26.011 1.00 30.92 316 LEU A N 1
ATOM 2397 C CA . LEU A 1 316 ? -21.110 21.649 26.241 1.00 30.92 316 LEU A CA 1
ATOM 2398 C C . LEU A 1 316 ? -20.252 20.409 25.973 1.00 30.92 316 LEU A C 1
ATOM 2400 O O . LEU A 1 316 ? -20.126 19.518 26.813 1.00 30.92 316 LEU A O 1
ATOM 2404 N N . ARG A 1 317 ? -19.626 20.362 24.794 1.00 36.47 317 ARG A N 1
ATOM 2405 C CA . ARG A 1 317 ? -18.424 19.553 24.592 1.00 36.47 317 ARG A CA 1
ATOM 2406 C C . ARG A 1 317 ? -17.425 19.987 25.654 1.00 36.47 317 ARG A C 1
ATOM 2408 O O . ARG A 1 317 ? -16.891 21.092 25.586 1.00 36.47 317 ARG A O 1
ATOM 2415 N N . VAL A 1 318 ? -17.201 19.129 26.643 1.00 30.39 318 VAL A N 1
ATOM 2416 C CA . VAL A 1 318 ? -16.148 19.310 27.638 1.00 30.39 318 VAL A CA 1
ATOM 2417 C C . VAL A 1 318 ? -14.821 19.229 26.890 1.00 30.39 318 VAL A C 1
ATOM 2419 O O . VAL A 1 318 ? -14.285 18.153 26.647 1.00 30.39 318 VAL A O 1
ATOM 2422 N N . VAL A 1 319 ? -14.315 20.384 26.462 1.00 34.59 319 VAL A N 1
ATOM 2423 C CA . VAL A 1 319 ? -12.939 20.534 25.999 1.00 34.59 319 VAL A CA 1
ATOM 2424 C C . VAL A 1 319 ? -12.073 20.354 27.236 1.00 34.59 319 VAL A C 1
ATOM 2426 O O . VAL A 1 319 ? -11.919 21.271 28.040 1.00 34.59 319 VAL A O 1
ATOM 2429 N N . THR A 1 320 ? -11.563 19.143 27.442 1.00 37.81 320 THR A N 1
ATOM 2430 C CA . THR A 1 320 ? -10.551 18.909 28.469 1.00 37.81 320 THR A CA 1
ATOM 2431 C C . THR A 1 320 ? -9.301 19.711 28.080 1.00 37.81 320 THR A C 1
ATOM 2433 O O . THR A 1 320 ? -8.821 19.560 26.952 1.00 37.81 320 THR A O 1
ATOM 2436 N N . PRO A 1 321 ? -8.780 20.596 28.947 1.00 36.16 321 PRO A N 1
ATOM 2437 C CA . PRO A 1 321 ? -7.576 21.355 28.641 1.00 36.16 321 PRO A CA 1
ATOM 2438 C C . PRO A 1 321 ? -6.402 20.386 28.479 1.00 36.16 321 PRO A C 1
ATOM 2440 O O . PRO A 1 321 ? -6.142 19.561 29.352 1.00 36.16 321 PRO A O 1
ATOM 2443 N N . CYS A 1 322 ? -5.717 20.470 27.339 1.00 38.22 322 CYS A N 1
ATOM 2444 C CA . CYS A 1 322 ? -4.513 19.691 27.078 1.00 38.22 322 CYS A CA 1
ATOM 2445 C C . CYS A 1 322 ? -3.406 20.156 28.021 1.00 38.22 322 CYS A C 1
ATOM 2447 O O . CYS A 1 322 ? -3.017 21.327 27.995 1.00 38.22 322 CYS A O 1
ATOM 2449 N N . TYR A 1 323 ? -2.900 19.244 28.845 1.00 46.09 323 TYR A N 1
ATOM 2450 C CA . TYR A 1 323 ? -1.718 19.508 29.648 1.00 46.09 323 TYR A CA 1
ATOM 2451 C C . TYR A 1 323 ? -0.471 19.262 28.784 1.00 46.09 323 TYR A C 1
ATOM 2453 O O . TYR A 1 323 ? -0.448 18.312 28.002 1.00 46.09 323 TYR A O 1
ATOM 2461 N N . PRO A 1 324 ? 0.595 20.068 28.923 1.00 52.88 324 PRO A N 1
ATOM 2462 C CA . PRO A 1 324 ? 1.838 19.930 28.151 1.00 52.88 324 PRO A CA 1
ATOM 2463 C C . PRO A 1 324 ? 2.616 18.618 28.397 1.00 52.88 324 PRO A C 1
ATOM 2465 O O . PRO A 1 324 ? 3.707 18.451 27.859 1.00 52.88 324 PRO A O 1
ATOM 2468 N N . ASP A 1 325 ? 2.068 17.693 29.188 1.00 57.84 325 ASP A N 1
ATOM 2469 C CA . ASP A 1 325 ? 2.680 16.421 29.573 1.00 57.84 325 ASP A CA 1
ATOM 2470 C C . ASP A 1 325 ? 1.944 15.182 29.028 1.00 57.84 325 ASP A C 1
ATOM 2472 O O . ASP A 1 325 ? 2.335 14.063 29.357 1.00 57.84 325 ASP A O 1
ATOM 2476 N N . ASP A 1 326 ? 0.905 15.322 28.200 1.00 70.06 326 ASP A N 1
ATOM 2477 C CA . ASP A 1 326 ? 0.220 14.158 27.621 1.00 70.06 326 ASP A CA 1
ATOM 2478 C C . ASP A 1 326 ? 1.099 13.459 26.567 1.00 70.06 326 ASP A C 1
ATOM 2480 O O . ASP A 1 326 ? 1.600 14.070 25.623 1.00 70.06 326 ASP A O 1
ATOM 2484 N N . VAL A 1 327 ? 1.292 12.145 26.714 1.00 85.25 327 VAL A N 1
ATOM 2485 C CA . VAL A 1 327 ? 2.069 11.329 25.773 1.00 85.25 327 VAL A CA 1
ATOM 2486 C C . VAL A 1 327 ? 1.132 10.803 24.695 1.00 85.25 327 VAL A C 1
ATOM 2488 O O . VAL A 1 327 ? 0.184 10.071 24.988 1.00 85.25 327 VAL A O 1
ATOM 2491 N N . VAL A 1 328 ? 1.412 11.136 23.437 1.00 90.38 328 VAL A N 1
ATOM 2492 C CA . VAL A 1 328 ? 0.664 10.601 22.294 1.00 90.38 328 VAL A CA 1
ATOM 2493 C C . VAL A 1 328 ? 1.227 9.241 21.907 1.00 90.38 328 VAL A C 1
ATOM 2495 O O . VAL A 1 328 ? 2.432 9.078 21.700 1.00 90.38 328 VAL A O 1
ATOM 2498 N N . VAL A 1 329 ? 0.343 8.253 21.816 1.00 93.12 329 VAL A N 1
ATOM 2499 C CA . VAL A 1 329 ? 0.694 6.877 21.462 1.00 93.12 329 VAL A CA 1
ATOM 2500 C C . VAL A 1 329 ? -0.130 6.434 20.263 1.00 93.12 329 VAL A C 1
ATOM 2502 O O . VAL A 1 329 ? -1.346 6.612 20.250 1.00 93.12 329 VAL A O 1
ATOM 2505 N N . MET A 1 330 ? 0.531 5.840 19.275 1.00 93.38 330 MET A N 1
ATOM 2506 C CA . MET A 1 330 ? -0.089 5.148 18.156 1.00 93.38 330 MET A CA 1
ATOM 2507 C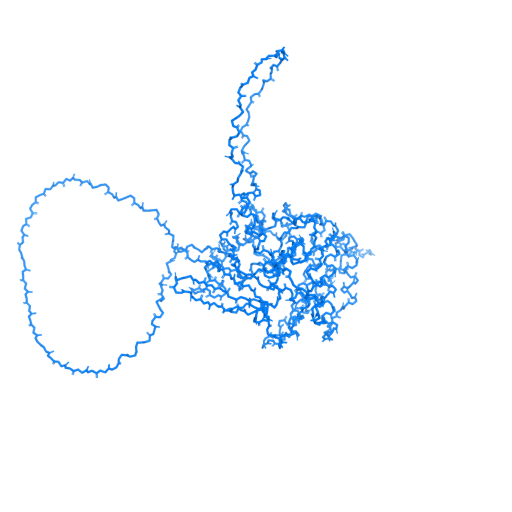 C . MET A 1 330 ? -0.792 3.891 18.667 1.00 93.38 330 MET A C 1
ATOM 2509 O O . MET A 1 330 ? -0.205 3.064 19.362 1.00 93.38 330 MET A O 1
ATOM 2513 N N . THR A 1 331 ? -2.059 3.745 18.308 1.00 92.75 331 THR A N 1
ATOM 2514 C CA . THR A 1 331 ? -2.929 2.661 18.778 1.00 92.75 331 THR A CA 1
ATOM 2515 C C . THR A 1 331 ? -3.352 1.704 17.669 1.00 92.75 331 THR A C 1
ATOM 2517 O O . THR A 1 331 ? -4.065 0.746 17.947 1.00 92.75 331 THR A O 1
ATOM 2520 N N . GLY A 1 332 ? -2.902 1.927 16.432 1.00 92.69 332 GLY A N 1
ATOM 2521 C CA . GLY A 1 332 ? -3.109 1.009 15.315 1.00 92.69 332 GLY A CA 1
ATOM 2522 C C . GLY A 1 332 ? -3.424 1.718 14.006 1.00 92.69 332 GLY A C 1
ATOM 2523 O O . GLY A 1 332 ? -3.108 2.897 13.819 1.00 92.69 332 GLY A O 1
ATOM 2524 N N . MET A 1 333 ? -4.064 0.979 13.099 1.00 93.69 333 MET A N 1
ATOM 2525 C CA . MET A 1 333 ? -4.601 1.511 11.847 1.00 93.69 333 MET A CA 1
ATOM 2526 C C . MET A 1 333 ? -6.118 1.373 11.789 1.00 93.69 333 MET A C 1
ATOM 2528 O O . MET A 1 333 ? -6.675 0.378 12.257 1.00 93.69 333 MET A O 1
ATOM 2532 N N . LYS A 1 334 ? -6.765 2.346 11.149 1.00 90.81 334 LYS A N 1
ATOM 2533 C CA . LYS A 1 334 ? -8.214 2.382 10.938 1.00 90.81 334 LYS A CA 1
ATOM 2534 C C . LYS A 1 334 ? -8.682 1.409 9.854 1.00 90.81 334 LYS A C 1
ATOM 2536 O O . LYS A 1 334 ? -9.749 0.827 9.999 1.00 90.81 334 LYS A O 1
ATOM 2541 N N . ASP A 1 335 ? -7.919 1.272 8.773 1.00 90.62 335 ASP A N 1
ATOM 2542 C CA . ASP A 1 335 ? -8.287 0.527 7.568 1.00 90.62 335 ASP A CA 1
ATOM 2543 C C . ASP A 1 335 ? -7.189 -0.485 7.208 1.00 90.62 335 ASP A C 1
ATOM 2545 O O . ASP A 1 335 ? -6.018 -0.126 7.031 1.00 90.62 335 ASP A O 1
ATOM 2549 N N . TRP A 1 336 ? -7.587 -1.755 7.096 1.00 93.38 336 TRP A N 1
ATOM 2550 C CA . TRP A 1 336 ? -6.712 -2.897 6.806 1.00 93.38 336 TRP A CA 1
ATOM 2551 C C . TRP A 1 336 ? -6.999 -3.537 5.440 1.00 93.38 336 TRP A C 1
ATOM 2553 O O . TRP A 1 336 ? -6.518 -4.630 5.142 1.00 93.38 336 TRP A O 1
ATOM 2563 N N . SER A 1 337 ? -7.774 -2.870 4.584 1.00 91.25 337 SER A N 1
ATOM 2564 C CA . SER A 1 337 ? -8.214 -3.430 3.303 1.00 91.25 337 SER A CA 1
ATOM 2565 C C . SER A 1 337 ? -7.120 -3.483 2.232 1.00 91.25 337 SER A C 1
ATOM 2567 O O . SER A 1 337 ? -7.123 -4.381 1.384 1.00 91.25 337 SER A O 1
ATOM 2569 N N . ASN A 1 338 ? -6.157 -2.558 2.275 1.00 93.06 338 ASN A N 1
ATOM 2570 C CA . ASN A 1 338 ? -5.081 -2.431 1.289 1.00 93.06 338 ASN A CA 1
ATOM 2571 C C . ASN A 1 338 ? -3.743 -2.953 1.834 1.00 93.06 338 ASN A C 1
ATOM 2573 O O . ASN A 1 338 ? -2.796 -2.202 2.094 1.00 93.06 338 ASN A O 1
ATOM 2577 N N . VAL A 1 339 ? -3.698 -4.267 2.032 1.00 95.38 339 VAL A N 1
ATOM 2578 C CA . VAL A 1 339 ? -2.535 -4.999 2.535 1.00 95.38 339 VAL A CA 1
ATOM 2579 C C . VAL A 1 339 ? -2.115 -6.043 1.505 1.00 95.38 339 VAL A C 1
ATOM 2581 O O . VAL A 1 339 ? -2.950 -6.705 0.881 1.00 95.38 339 VAL A O 1
ATOM 2584 N N . ILE A 1 340 ? -0.808 -6.191 1.316 1.00 96.62 340 ILE A N 1
ATOM 2585 C CA . ILE A 1 340 ? -0.226 -7.128 0.355 1.00 96.62 340 ILE A CA 1
ATOM 2586 C C . ILE A 1 340 ? 0.902 -7.941 0.995 1.00 96.62 340 ILE A C 1
ATOM 2588 O O . ILE A 1 340 ? 1.443 -7.559 2.029 1.00 96.62 340 ILE A O 1
ATOM 2592 N N . PHE A 1 341 ? 1.301 -9.024 0.336 1.00 97.56 341 PHE A N 1
ATOM 2593 C CA . PHE A 1 341 ? 2.550 -9.728 0.595 1.00 97.56 341 PHE A CA 1
ATOM 2594 C C . PHE A 1 341 ? 3.562 -9.406 -0.509 1.00 97.56 341 PHE A C 1
ATOM 2596 O O . PHE A 1 341 ? 3.368 -9.788 -1.668 1.00 97.56 341 PHE A O 1
ATOM 2603 N N . GLY A 1 342 ? 4.616 -8.669 -0.163 1.00 96.94 342 GLY A N 1
ATOM 2604 C CA . GLY A 1 342 ? 5.493 -8.012 -1.127 1.00 96.94 342 GLY A CA 1
ATOM 2605 C C . GLY A 1 342 ? 6.787 -7.458 -0.543 1.00 96.94 342 GLY A C 1
ATOM 2606 O O . GLY A 1 342 ? 7.222 -7.848 0.538 1.00 96.94 342 GLY A O 1
ATOM 2607 N N . ASP A 1 343 ? 7.393 -6.543 -1.297 1.00 97.00 343 ASP A N 1
ATOM 2608 C CA . ASP A 1 343 ? 8.571 -5.774 -0.885 1.00 97.00 343 ASP A CA 1
ATOM 2609 C C . ASP A 1 343 ? 8.177 -4.673 0.123 1.00 97.00 343 ASP A C 1
ATOM 2611 O O . ASP A 1 343 ? 7.318 -3.851 -0.211 1.00 97.00 343 ASP A O 1
ATOM 2615 N N . PRO A 1 344 ? 8.809 -4.582 1.312 1.00 95.88 344 PRO A N 1
ATOM 2616 C CA . PRO A 1 344 ? 8.573 -3.506 2.278 1.00 95.88 344 PRO A CA 1
ATOM 2617 C C . PRO A 1 344 ? 8.666 -2.089 1.709 1.00 95.88 344 PRO A C 1
ATOM 2619 O O . PRO A 1 344 ? 7.957 -1.199 2.178 1.00 95.88 344 PRO A O 1
ATOM 2622 N N . LEU A 1 345 ? 9.487 -1.859 0.682 1.00 95.25 345 LEU A N 1
ATOM 2623 C CA . LEU A 1 345 ? 9.606 -0.543 0.042 1.00 95.25 345 LEU A CA 1
ATOM 2624 C C . LEU A 1 345 ? 8.351 -0.130 -0.746 1.00 95.25 345 LEU A C 1
ATOM 2626 O O . LEU A 1 345 ? 8.251 1.016 -1.178 1.00 95.25 345 LEU A O 1
ATOM 2630 N N . PHE A 1 346 ? 7.386 -1.036 -0.934 1.00 96.56 346 PHE A N 1
ATOM 2631 C CA . PHE A 1 346 ? 6.145 -0.756 -1.650 1.00 96.56 346 PHE A CA 1
ATOM 2632 C C . PHE A 1 346 ? 5.164 0.125 -0.860 1.00 96.56 346 PHE A C 1
ATOM 2634 O O . PHE A 1 346 ? 4.234 0.660 -1.459 1.00 96.56 346 PHE A O 1
ATOM 2641 N N . ALA A 1 347 ? 5.324 0.316 0.453 1.00 95.56 347 ALA A N 1
ATOM 2642 C CA . ALA A 1 347 ? 4.440 1.210 1.208 1.00 95.56 347 ALA A CA 1
ATOM 2643 C C . ALA A 1 347 ? 4.497 2.661 0.703 1.00 95.56 347 ALA A C 1
ATOM 2645 O O . ALA A 1 347 ? 5.557 3.193 0.368 1.00 95.56 347 ALA A O 1
ATOM 2646 N N . ILE A 1 348 ? 3.344 3.335 0.698 1.00 92.62 348 ILE A N 1
ATOM 2647 C CA . ILE A 1 348 ? 3.211 4.685 0.141 1.00 92.62 348 ILE A CA 1
ATOM 2648 C C . ILE A 1 348 ? 4.030 5.730 0.916 1.00 92.62 348 ILE A C 1
ATOM 2650 O O . ILE A 1 348 ? 4.429 6.743 0.344 1.00 92.62 348 ILE A O 1
ATOM 2654 N N . THR A 1 349 ? 4.326 5.487 2.196 1.00 91.88 349 THR A N 1
ATOM 2655 C CA . THR A 1 349 ? 5.123 6.376 3.059 1.00 91.88 349 THR A CA 1
ATOM 2656 C C . THR A 1 349 ? 6.501 6.668 2.471 1.00 91.88 349 THR A C 1
ATOM 2658 O O . THR A 1 349 ? 6.982 7.794 2.567 1.00 91.88 349 THR A O 1
ATOM 2661 N N . PHE A 1 350 ? 7.111 5.699 1.780 1.00 91.06 350 PHE A N 1
ATOM 2662 C CA . PHE A 1 350 ? 8.415 5.893 1.141 1.00 91.06 350 PHE A CA 1
ATOM 2663 C C . PHE A 1 350 ? 8.354 6.786 -0.112 1.00 91.06 350 PHE A C 1
ATOM 2665 O O . PHE A 1 350 ? 9.378 7.325 -0.528 1.00 91.06 350 PHE A O 1
ATOM 2672 N N . ASN A 1 351 ? 7.167 6.998 -0.695 1.00 83.81 351 ASN A N 1
ATOM 2673 C CA . ASN A 1 351 ? 6.960 7.856 -1.869 1.00 83.81 351 ASN A CA 1
ATOM 2674 C C . ASN A 1 351 ? 6.777 9.346 -1.507 1.00 83.81 351 ASN A C 1
ATOM 2676 O O . ASN A 1 351 ? 6.949 10.224 -2.358 1.00 83.81 351 ASN A O 1
ATOM 2680 N N . HIS A 1 352 ? 6.392 9.652 -0.266 1.00 72.19 352 HIS A N 1
ATOM 2681 C CA . HIS A 1 352 ? 6.021 11.001 0.179 1.00 72.19 352 HIS A CA 1
ATOM 2682 C C . HIS A 1 352 ? 7.059 11.627 1.112 1.00 72.19 352 HIS A C 1
ATOM 2684 O O . HIS A 1 352 ? 6.677 12.228 2.108 1.00 72.19 352 HIS A O 1
ATOM 2690 N N . ASN A 1 353 ? 8.351 11.498 0.786 1.00 80.81 353 ASN A N 1
ATOM 2691 C CA . ASN A 1 353 ? 9.449 12.024 1.606 1.00 80.81 353 ASN A CA 1
ATOM 2692 C C . ASN A 1 353 ? 9.321 11.548 3.066 1.00 80.81 353 ASN A C 1
ATOM 2694 O O . ASN A 1 353 ? 8.871 12.314 3.919 1.00 80.81 353 ASN A O 1
ATOM 2698 N N . PRO A 1 354 ? 9.669 10.281 3.351 1.00 87.62 354 PRO A N 1
ATOM 2699 C CA . PRO A 1 354 ? 9.510 9.730 4.691 1.00 87.62 354 PRO A CA 1
ATOM 2700 C C . PRO A 1 354 ? 10.241 10.604 5.716 1.00 87.62 354 PRO A C 1
ATOM 2702 O O . PRO A 1 354 ? 11.362 11.045 5.456 1.00 87.62 354 PRO A O 1
ATOM 2705 N N . SER A 1 355 ? 9.610 10.860 6.862 1.00 91.00 355 SER A N 1
ATOM 2706 C CA . SER A 1 355 ? 10.240 11.637 7.928 1.00 91.00 355 SER A CA 1
ATOM 2707 C C . SER A 1 355 ? 11.401 10.866 8.552 1.00 91.00 355 SER A C 1
ATOM 2709 O O . SER A 1 355 ? 11.353 9.640 8.676 1.00 91.00 355 SER A O 1
ATOM 2711 N N . ASP A 1 356 ? 12.438 11.588 8.978 1.00 90.44 356 ASP A N 1
ATOM 2712 C CA . ASP A 1 356 ? 13.629 10.992 9.591 1.00 90.44 356 ASP A CA 1
ATOM 2713 C C . ASP A 1 356 ? 13.264 10.112 10.795 1.00 90.44 356 ASP A C 1
ATOM 2715 O O . ASP A 1 356 ? 13.856 9.054 10.997 1.00 90.44 356 ASP A O 1
ATOM 2719 N N . ASP A 1 357 ? 12.257 10.514 11.573 1.00 92.06 357 ASP A N 1
ATOM 2720 C CA . ASP A 1 357 ? 11.781 9.757 12.730 1.00 92.06 357 ASP A CA 1
ATOM 2721 C C . ASP A 1 357 ? 11.097 8.443 12.323 1.00 92.06 357 ASP A C 1
ATOM 2723 O O . ASP A 1 357 ? 11.383 7.403 12.920 1.00 92.06 357 ASP A O 1
ATOM 2727 N N . PHE A 1 358 ? 10.288 8.443 11.256 1.00 93.25 358 PHE A N 1
ATOM 2728 C CA . PHE A 1 358 ? 9.751 7.206 10.680 1.00 93.25 358 PHE A CA 1
ATOM 2729 C C . PHE A 1 358 ? 10.872 6.269 10.214 1.00 93.25 358 PHE A C 1
ATOM 2731 O O . PHE A 1 358 ? 10.825 5.067 10.485 1.00 93.25 358 PHE A O 1
ATOM 2738 N N . LEU A 1 359 ? 11.917 6.808 9.578 1.00 91.62 359 LEU A N 1
ATOM 2739 C CA . LEU A 1 359 ? 13.064 6.014 9.134 1.00 91.62 359 LEU A CA 1
ATOM 2740 C C . LEU A 1 359 ? 13.838 5.396 10.299 1.00 91.62 359 LEU A C 1
ATOM 2742 O O . LEU A 1 359 ? 14.149 4.207 10.242 1.00 91.62 359 LEU A O 1
ATOM 2746 N N . LYS A 1 360 ? 14.084 6.153 11.375 1.00 90.38 360 LYS A N 1
ATOM 2747 C CA . LYS A 1 360 ? 14.697 5.628 12.608 1.00 90.38 360 LYS A CA 1
ATOM 2748 C C . LYS A 1 360 ? 13.874 4.490 13.201 1.00 90.38 360 LYS A C 1
ATOM 2750 O O . LYS A 1 360 ? 14.425 3.449 13.555 1.00 90.38 360 LYS A O 1
ATOM 2755 N N . GLY A 1 361 ? 12.552 4.658 13.261 1.00 90.44 361 GLY A N 1
ATOM 2756 C CA . GLY A 1 361 ? 11.641 3.623 13.748 1.00 90.44 361 GLY A CA 1
ATOM 2757 C C . GLY A 1 361 ? 11.685 2.354 12.893 1.00 90.44 361 GLY A C 1
ATOM 2758 O O . GLY A 1 361 ? 11.720 1.245 13.427 1.00 90.44 361 GLY A O 1
ATOM 2759 N N . PHE A 1 362 ? 11.741 2.510 11.568 1.00 91.44 362 PHE A N 1
ATOM 2760 C CA . PHE A 1 362 ? 11.780 1.392 10.625 1.00 91.44 362 PHE A CA 1
ATOM 2761 C C . PHE A 1 362 ? 13.125 0.648 10.624 1.00 91.44 362 PHE A C 1
ATOM 2763 O O . PHE A 1 362 ? 13.154 -0.580 10.684 1.00 91.44 362 PHE A O 1
ATOM 2770 N N . ILE A 1 363 ? 14.248 1.373 10.610 1.00 87.94 363 ILE A N 1
ATOM 2771 C CA . ILE A 1 363 ? 15.608 0.800 10.649 1.00 87.94 363 ILE 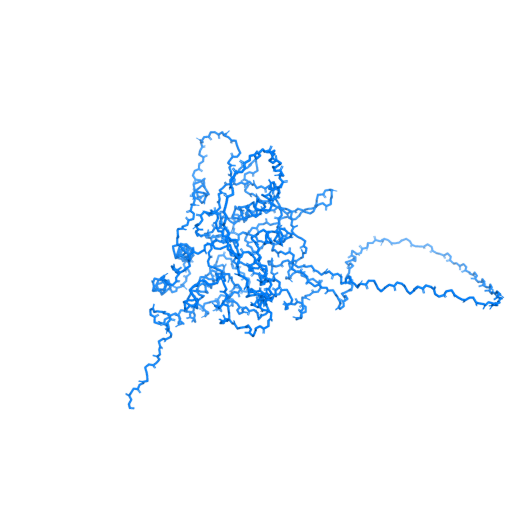A CA 1
ATOM 2772 C C . ILE A 1 363 ? 15.927 0.226 12.037 1.00 87.94 363 ILE A C 1
ATOM 2774 O O . ILE A 1 363 ? 16.730 -0.699 12.150 1.00 87.94 363 ILE A O 1
ATOM 2778 N N . GLY A 1 364 ? 15.245 0.706 13.086 1.00 78.62 364 GLY A N 1
ATOM 2779 C CA . GLY A 1 364 ? 15.413 0.307 14.491 1.00 78.62 364 GLY A CA 1
ATOM 2780 C C . GLY A 1 364 ? 16.734 0.736 15.119 1.00 78.62 364 GLY A C 1
ATOM 2781 O O . GLY A 1 364 ? 17.097 0.213 16.168 1.00 78.62 364 GLY A O 1
ATOM 2782 N N . GLU A 1 365 ? 17.430 1.684 14.498 1.00 68.44 365 GLU A N 1
ATOM 2783 C CA . GLU A 1 365 ? 18.618 2.332 15.044 1.00 68.44 365 GLU A CA 1
ATOM 2784 C C . GLU A 1 365 ? 18.254 3.783 15.377 1.00 68.44 365 GLU A C 1
ATOM 2786 O O . GLU A 1 365 ? 17.944 4.579 14.490 1.00 68.44 365 GLU A O 1
ATOM 2791 N N . ALA A 1 366 ? 18.242 4.125 16.668 1.00 59.38 366 ALA A N 1
ATOM 2792 C CA . ALA A 1 366 ? 17.833 5.452 17.136 1.00 59.38 366 ALA A CA 1
ATOM 2793 C C . ALA A 1 366 ? 18.887 6.547 16.859 1.00 59.38 366 ALA A C 1
ATOM 2795 O O . ALA A 1 366 ? 18.527 7.721 16.733 1.00 59.38 366 ALA A O 1
ATOM 2796 N N . ASP A 1 367 ? 20.158 6.157 16.708 1.00 55.72 367 ASP A N 1
ATOM 2797 C CA . ASP A 1 367 ? 21.310 7.071 16.730 1.00 55.72 367 ASP A CA 1
ATOM 2798 C C . ASP A 1 367 ? 21.913 7.385 15.348 1.00 55.72 367 ASP A C 1
ATOM 2800 O O . ASP A 1 367 ? 22.837 8.193 15.251 1.00 55.72 367 ASP A O 1
ATOM 2804 N N . LEU A 1 368 ? 21.399 6.802 14.256 1.00 60.12 368 LEU A N 1
ATOM 2805 C CA . LEU A 1 368 ? 21.897 7.102 12.910 1.00 60.12 368 LEU A CA 1
ATOM 2806 C C . LEU A 1 368 ? 21.178 8.297 12.276 1.00 60.12 368 LEU A C 1
ATOM 2808 O O . LEU A 1 368 ? 19.947 8.419 12.303 1.00 60.12 368 LEU A O 1
ATOM 2812 N N . GLN A 1 369 ? 21.960 9.158 11.618 1.00 60.88 369 GLN A N 1
ATOM 2813 C CA . GLN A 1 369 ? 21.434 10.191 10.733 1.00 60.88 369 GLN A CA 1
ATOM 2814 C C . GLN A 1 369 ? 20.678 9.505 9.589 1.00 60.88 369 GLN A C 1
ATOM 2816 O O . GLN A 1 369 ? 21.266 8.881 8.706 1.00 60.88 369 GLN A O 1
ATOM 2821 N N . SER A 1 370 ? 19.351 9.547 9.673 1.00 63.84 370 SER A N 1
ATOM 2822 C CA . SER A 1 370 ? 18.474 8.752 8.823 1.00 63.84 370 SER A CA 1
ATOM 2823 C C . SER A 1 370 ? 18.172 9.518 7.548 1.00 63.84 370 SER A C 1
ATOM 2825 O O . SER A 1 370 ? 17.435 10.492 7.561 1.00 63.84 370 SER A O 1
ATOM 2827 N N . SER A 1 371 ? 18.785 9.090 6.451 1.00 73.00 371 SER A N 1
ATOM 2828 C CA . SER A 1 371 ? 18.470 9.562 5.103 1.00 73.00 371 SER A CA 1
ATOM 2829 C C . SER A 1 371 ? 17.678 8.478 4.382 1.00 73.00 371 SER A C 1
ATOM 2831 O O . SER A 1 371 ? 17.740 7.307 4.744 1.00 73.00 371 SER A O 1
ATOM 2833 N N . ILE A 1 372 ? 16.994 8.811 3.290 1.00 71.94 372 ILE A N 1
ATOM 2834 C CA . ILE A 1 372 ? 16.336 7.797 2.453 1.00 71.94 372 ILE A CA 1
ATOM 2835 C C . ILE A 1 372 ? 17.311 6.693 1.990 1.00 71.94 372 ILE A C 1
ATOM 2837 O O . ILE A 1 372 ? 16.908 5.558 1.756 1.00 71.94 372 ILE A O 1
ATOM 2841 N N . THR A 1 373 ? 18.611 6.999 1.923 1.00 76.38 373 THR A N 1
ATOM 2842 C CA . THR A 1 373 ? 19.666 6.029 1.610 1.00 76.38 373 THR A CA 1
ATOM 2843 C C . THR A 1 373 ? 19.948 5.035 2.737 1.00 76.38 373 THR A C 1
ATOM 2845 O O . THR A 1 373 ? 20.346 3.911 2.442 1.00 76.38 373 THR A O 1
ATOM 2848 N N . SER A 1 374 ? 19.725 5.392 4.010 1.00 78.62 374 SER A N 1
ATOM 2849 C CA . SER A 1 374 ? 19.934 4.468 5.135 1.00 78.62 374 SER A CA 1
ATOM 2850 C C . SER A 1 374 ? 18.858 3.382 5.199 1.00 78.62 374 SER A C 1
ATOM 2852 O O . SER A 1 374 ? 19.110 2.304 5.729 1.00 78.62 374 SER A O 1
ATOM 2854 N N . ILE A 1 375 ? 17.696 3.603 4.575 1.00 81.19 375 ILE A N 1
ATOM 2855 C CA . ILE A 1 375 ? 16.633 2.593 4.430 1.00 81.19 375 ILE A CA 1
ATOM 2856 C C . ILE A 1 375 ? 17.146 1.377 3.668 1.00 81.19 375 ILE A C 1
ATOM 2858 O O . ILE A 1 375 ? 16.838 0.246 4.033 1.00 81.19 375 ILE A O 1
ATOM 2862 N N . PHE A 1 376 ? 17.970 1.597 2.640 1.00 79.81 376 PHE A N 1
A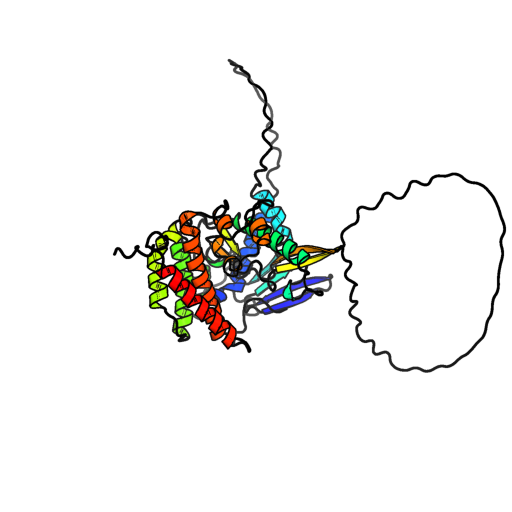TOM 2863 C CA . PHE A 1 376 ? 18.565 0.510 1.866 1.00 79.81 376 PHE A CA 1
ATOM 2864 C C . PHE A 1 376 ? 19.510 -0.345 2.711 1.00 79.81 376 PHE A C 1
ATOM 2866 O O . PHE A 1 376 ? 19.761 -1.492 2.366 1.00 79.81 376 PHE A O 1
ATOM 2873 N N . SER A 1 377 ? 20.003 0.169 3.839 1.00 76.31 377 SER A N 1
ATOM 2874 C CA . SER A 1 377 ? 20.825 -0.598 4.773 1.00 76.31 377 SER A CA 1
ATOM 2875 C C . SER A 1 377 ? 20.011 -1.488 5.712 1.00 76.31 377 SER A C 1
ATOM 2877 O O . SER A 1 377 ? 20.604 -2.403 6.288 1.00 76.31 377 SER A O 1
ATOM 2879 N N . SER A 1 378 ? 18.693 -1.281 5.831 1.00 82.44 378 SER A N 1
ATOM 2880 C CA . SER A 1 378 ? 17.819 -2.097 6.681 1.00 82.44 378 SER A CA 1
ATOM 2881 C C . SER A 1 378 ? 17.910 -3.582 6.320 1.00 82.44 378 SER A C 1
ATOM 2883 O O . SER A 1 378 ? 17.987 -3.966 5.154 1.00 82.44 378 SER A O 1
ATOM 2885 N N . ASP A 1 379 ? 17.865 -4.423 7.348 1.00 85.50 379 ASP A N 1
ATOM 2886 C CA . ASP A 1 379 ? 17.723 -5.879 7.268 1.00 85.50 379 ASP A CA 1
ATOM 2887 C C . ASP A 1 379 ? 16.438 -6.328 6.553 1.00 85.50 379 ASP A C 1
ATOM 2889 O O . ASP A 1 379 ? 16.370 -7.444 6.041 1.00 85.50 379 ASP A O 1
ATOM 2893 N N . MET A 1 380 ? 15.418 -5.468 6.502 1.00 87.56 380 MET A N 1
ATOM 2894 C CA . MET A 1 380 ? 14.150 -5.753 5.831 1.00 87.56 380 MET A CA 1
ATOM 2895 C C . MET A 1 380 ? 14.223 -5.588 4.306 1.00 87.56 380 MET A C 1
ATOM 2897 O O . MET A 1 380 ? 13.327 -6.069 3.611 1.00 87.56 380 MET A O 1
ATOM 2901 N N . VAL A 1 381 ? 15.258 -4.923 3.779 1.00 90.06 381 VAL A N 1
ATOM 2902 C CA . VAL A 1 381 ? 15.394 -4.611 2.350 1.00 90.06 381 VAL A CA 1
ATOM 2903 C C . VAL A 1 381 ? 16.348 -5.596 1.673 1.00 90.06 381 VAL A C 1
ATOM 2905 O O . VAL A 1 381 ? 17.550 -5.616 1.934 1.00 90.06 381 VAL A O 1
ATOM 2908 N N . GLU A 1 382 ? 15.805 -6.395 0.757 1.00 89.88 382 GLU A N 1
ATOM 2909 C CA . GLU A 1 382 ? 16.581 -7.299 -0.101 1.00 89.88 382 GLU A CA 1
ATOM 2910 C C . GLU A 1 382 ? 17.219 -6.538 -1.272 1.00 89.88 382 GLU A C 1
ATOM 2912 O O . GLU A 1 382 ? 16.677 -5.531 -1.718 1.00 89.88 382 GLU A O 1
ATOM 2917 N N . ASP A 1 383 ? 18.364 -7.007 -1.779 1.00 88.88 383 ASP A N 1
ATOM 2918 C CA . ASP A 1 383 ? 19.104 -6.393 -2.899 1.00 88.88 383 ASP A CA 1
ATOM 2919 C C . ASP A 1 383 ? 19.194 -4.859 -2.808 1.00 88.88 383 ASP A C 1
ATOM 2921 O O . ASP A 1 383 ? 18.490 -4.103 -3.493 1.00 88.88 383 ASP A O 1
ATOM 2925 N N . LYS A 1 384 ? 20.068 -4.424 -1.897 1.00 89.94 384 LYS A N 1
ATOM 2926 C CA . LYS A 1 384 ? 20.297 -3.022 -1.529 1.00 89.94 384 LYS A CA 1
ATOM 2927 C C . LYS A 1 384 ? 20.777 -2.184 -2.712 1.00 89.94 384 LYS A C 1
ATOM 2929 O O . LYS A 1 384 ? 20.454 -1.003 -2.791 1.00 89.94 384 LYS A O 1
ATOM 2934 N N . GLU A 1 385 ? 21.509 -2.798 -3.641 1.00 87.38 385 GLU A N 1
ATOM 2935 C CA . GLU A 1 385 ? 22.077 -2.116 -4.804 1.00 87.38 385 GLU A CA 1
ATOM 2936 C C . GLU A 1 385 ? 21.012 -1.673 -5.803 1.00 87.38 385 GLU A C 1
ATOM 2938 O O . GLU A 1 385 ? 21.203 -0.653 -6.451 1.00 87.38 385 GLU A O 1
ATOM 2943 N N . LYS A 1 386 ? 19.896 -2.406 -5.928 1.00 90.50 386 LYS A N 1
ATOM 2944 C CA . LYS A 1 386 ? 18.797 -2.077 -6.858 1.00 90.50 386 LYS A CA 1
ATOM 2945 C C . LYS A 1 386 ? 17.546 -1.541 -6.168 1.00 90.50 386 LYS A C 1
ATOM 2947 O O . LYS A 1 386 ? 16.535 -1.279 -6.824 1.00 90.50 386 LYS A O 1
ATOM 2952 N N . ALA A 1 387 ? 17.594 -1.358 -4.853 1.00 91.88 387 ALA A N 1
ATOM 2953 C CA . ALA A 1 387 ? 16.459 -0.909 -4.058 1.00 91.88 387 ALA A CA 1
ATOM 2954 C C . ALA A 1 387 ? 15.929 0.470 -4.492 1.00 91.88 387 ALA A C 1
ATOM 2956 O O . ALA A 1 387 ? 14.717 0.695 -4.501 1.00 91.88 387 ALA A O 1
ATOM 2957 N N . HIS A 1 388 ? 16.805 1.374 -4.941 1.00 92.06 388 HIS A N 1
ATOM 2958 C CA . HIS A 1 388 ? 16.403 2.678 -5.477 1.00 92.06 388 HIS A CA 1
ATOM 2959 C C . HIS A 1 388 ? 15.627 2.566 -6.796 1.00 92.06 388 HIS A C 1
ATOM 2961 O O . HIS A 1 388 ? 14.693 3.336 -7.013 1.00 92.06 388 HIS A O 1
ATOM 2967 N N . VAL A 1 389 ? 15.957 1.595 -7.658 1.00 93.88 389 VAL A N 1
ATOM 2968 C CA . VAL A 1 389 ? 15.204 1.325 -8.898 1.00 93.88 389 VAL A CA 1
ATOM 2969 C C . VAL A 1 389 ? 13.802 0.829 -8.561 1.00 93.88 389 VAL A C 1
ATOM 2971 O O . VAL A 1 389 ? 12.820 1.331 -9.108 1.00 93.88 389 VAL A O 1
ATOM 2974 N N . ARG A 1 390 ? 13.693 -0.113 -7.613 1.00 95.00 390 ARG A N 1
ATOM 2975 C CA . ARG A 1 390 ? 12.395 -0.620 -7.146 1.00 95.00 390 ARG A CA 1
ATOM 2976 C C . ARG A 1 390 ? 11.532 0.501 -6.574 1.00 95.00 390 ARG A C 1
ATOM 2978 O O . ARG A 1 390 ? 10.364 0.609 -6.935 1.00 95.00 390 ARG A O 1
ATOM 2985 N N . LEU A 1 391 ? 12.123 1.394 -5.779 1.00 94.12 391 LEU A N 1
ATOM 2986 C CA . LEU A 1 391 ? 11.422 2.556 -5.236 1.00 94.12 391 LEU A CA 1
ATOM 2987 C C . LEU A 1 391 ? 10.867 3.469 -6.344 1.00 94.12 391 LEU A C 1
ATOM 2989 O O . LEU A 1 391 ? 9.727 3.913 -6.248 1.00 94.12 391 LEU A O 1
ATOM 2993 N N . LEU A 1 392 ? 11.614 3.707 -7.430 1.00 95.25 392 LEU A N 1
ATOM 2994 C CA . LEU A 1 392 ? 11.111 4.472 -8.581 1.00 95.25 392 LEU A CA 1
ATOM 2995 C C . LEU A 1 392 ? 9.934 3.775 -9.281 1.00 95.25 392 LEU A C 1
ATOM 2997 O O . LEU A 1 392 ? 8.956 4.439 -9.633 1.00 95.25 392 LEU A O 1
ATOM 3001 N N . LEU A 1 393 ? 9.985 2.448 -9.444 1.00 96.69 393 LEU A N 1
ATOM 3002 C CA . LEU A 1 393 ? 8.873 1.668 -10.000 1.00 96.69 393 LEU A CA 1
ATOM 3003 C C . LEU A 1 393 ? 7.625 1.740 -9.105 1.00 96.69 393 LEU A C 1
ATOM 3005 O O . LEU A 1 393 ? 6.516 1.937 -9.606 1.00 96.69 393 LEU A O 1
ATOM 3009 N N . TYR A 1 394 ? 7.788 1.641 -7.785 1.00 97.06 394 TYR A N 1
ATOM 3010 C CA . TYR A 1 394 ? 6.676 1.755 -6.836 1.00 97.06 394 TYR A CA 1
ATOM 3011 C C . TYR A 1 394 ? 6.106 3.170 -6.803 1.00 97.06 394 TYR A C 1
ATOM 3013 O O . TYR A 1 394 ? 4.888 3.345 -6.809 1.00 97.06 394 TYR A O 1
ATOM 3021 N N . ASN A 1 395 ? 6.964 4.189 -6.864 1.00 95.19 395 ASN A N 1
ATOM 3022 C CA . ASN A 1 395 ? 6.534 5.578 -6.981 1.00 95.19 395 ASN A CA 1
ATOM 3023 C C . ASN A 1 395 ? 5.709 5.784 -8.256 1.00 95.19 395 ASN A C 1
ATOM 3025 O O . ASN A 1 395 ? 4.655 6.414 -8.195 1.00 95.19 395 ASN A O 1
ATOM 3029 N N . CYS A 1 396 ? 6.128 5.196 -9.383 1.00 96.31 396 CYS A N 1
ATOM 3030 C CA . CYS A 1 396 ? 5.357 5.207 -10.625 1.00 96.31 396 CYS A CA 1
ATOM 3031 C C . CYS A 1 396 ? 3.960 4.593 -10.419 1.00 96.31 396 CYS A C 1
ATOM 3033 O O . CYS A 1 396 ? 2.958 5.243 -10.721 1.00 96.31 396 CYS A O 1
ATOM 3035 N N . TYR A 1 397 ? 3.877 3.397 -9.824 1.00 96.81 397 TYR A N 1
ATOM 3036 C CA . TYR A 1 397 ? 2.609 2.723 -9.515 1.00 96.81 397 TYR A CA 1
ATOM 3037 C C . TYR A 1 397 ? 1.678 3.576 -8.633 1.00 96.81 397 TYR A C 1
ATOM 3039 O O . TYR A 1 397 ? 0.501 3.772 -8.958 1.00 96.81 397 TYR A O 1
ATOM 3047 N N . HIS A 1 398 ? 2.194 4.131 -7.535 1.00 95.44 398 HIS A N 1
ATOM 3048 C CA . HIS A 1 398 ? 1.406 4.941 -6.599 1.00 95.44 398 HIS A CA 1
ATOM 3049 C C . HIS A 1 398 ? 0.938 6.251 -7.223 1.00 95.44 398 HIS A C 1
ATOM 3051 O O . HIS A 1 398 ? -0.209 6.656 -7.032 1.00 95.44 398 HIS A O 1
ATOM 3057 N N . THR A 1 399 ? 1.793 6.899 -8.015 1.00 95.31 399 THR A N 1
ATOM 3058 C CA . THR A 1 399 ? 1.440 8.131 -8.720 1.00 95.31 399 THR A CA 1
ATOM 3059 C C . THR A 1 399 ? 0.373 7.881 -9.787 1.00 95.31 399 THR A C 1
ATOM 3061 O O . THR A 1 399 ? -0.585 8.650 -9.869 1.00 95.31 399 THR A O 1
ATOM 3064 N N . ILE A 1 400 ? 0.454 6.783 -10.547 1.00 95.31 400 ILE A N 1
ATOM 3065 C CA . ILE A 1 400 ? -0.621 6.390 -11.476 1.00 95.31 400 ILE A CA 1
ATOM 3066 C C . ILE A 1 400 ? -1.914 6.125 -10.697 1.00 95.31 400 ILE A C 1
ATOM 3068 O O . ILE A 1 400 ? -2.975 6.607 -11.091 1.00 95.31 400 ILE A O 1
ATOM 3072 N N . THR A 1 401 ? -1.831 5.436 -9.555 1.00 93.81 401 THR A N 1
ATOM 3073 C CA . THR A 1 401 ? -2.995 5.159 -8.699 1.00 93.81 401 THR A CA 1
ATOM 3074 C C . THR A 1 401 ? -3.661 6.453 -8.242 1.00 93.81 401 THR A C 1
ATOM 3076 O O . THR A 1 401 ? -4.884 6.570 -8.299 1.00 93.81 401 THR A O 1
ATOM 3079 N N . GLN A 1 402 ? -2.876 7.457 -7.848 1.00 91.94 402 GLN A N 1
ATOM 3080 C CA . GLN A 1 402 ? -3.381 8.772 -7.463 1.00 91.94 402 GLN A CA 1
ATOM 3081 C C . GLN A 1 402 ? -4.088 9.488 -8.624 1.00 91.94 402 GLN A C 1
ATOM 3083 O O . GLN A 1 402 ? -5.178 10.026 -8.423 1.00 91.94 402 GLN A O 1
ATOM 3088 N N . ILE A 1 403 ? -3.508 9.459 -9.831 1.00 92.81 403 ILE A N 1
ATOM 3089 C CA . ILE A 1 403 ? -4.130 10.044 -11.029 1.00 92.81 403 ILE A CA 1
ATOM 3090 C C . ILE A 1 403 ? -5.470 9.356 -11.295 1.00 92.81 403 ILE A C 1
ATOM 3092 O O . ILE A 1 403 ? -6.500 10.023 -11.360 1.00 92.81 403 ILE A O 1
ATOM 3096 N N . LEU A 1 404 ? -5.488 8.023 -11.384 1.00 92.62 404 LEU A N 1
ATOM 3097 C CA . LEU A 1 404 ? -6.705 7.278 -11.709 1.00 92.62 404 LEU A CA 1
ATOM 3098 C C . LEU A 1 404 ? -7.794 7.446 -10.652 1.00 92.62 404 LEU A C 1
ATOM 3100 O O . LEU A 1 404 ? -8.953 7.642 -11.013 1.00 92.62 404 LEU A O 1
ATOM 3104 N N . LYS A 1 405 ? -7.445 7.480 -9.360 1.00 89.12 405 LYS A N 1
ATOM 3105 C CA . LYS A 1 405 ? -8.412 7.805 -8.299 1.00 89.12 405 LYS A CA 1
ATOM 3106 C C . LYS A 1 405 ? -9.088 9.160 -8.540 1.00 89.12 405 LYS A C 1
ATOM 3108 O O . LYS A 1 405 ? -10.300 9.251 -8.363 1.00 89.12 405 LYS A O 1
ATOM 3113 N N . GLY A 1 406 ? -8.354 10.171 -9.012 1.00 86.12 406 GLY A N 1
ATOM 3114 C CA . GLY A 1 406 ? -8.914 11.477 -9.384 1.00 86.12 406 GLY A CA 1
ATOM 3115 C C . GLY A 1 406 ? -9.906 11.427 -10.557 1.00 86.12 406 GLY A C 1
ATOM 3116 O O . GLY A 1 406 ? -10.904 12.149 -10.543 1.00 86.12 406 GLY A O 1
ATOM 3117 N N . TYR A 1 407 ? -9.688 10.541 -11.537 1.00 85.56 407 TYR A N 1
ATOM 3118 C CA . TYR A 1 407 ? -10.603 10.345 -12.676 1.00 85.56 407 TYR A CA 1
ATOM 3119 C C . TYR A 1 407 ? -11.844 9.529 -12.309 1.00 85.56 407 TYR A C 1
ATOM 3121 O O . TYR A 1 407 ? -12.952 9.859 -12.734 1.00 85.56 407 TYR A O 1
ATOM 3129 N N . PHE A 1 408 ? -11.673 8.474 -11.513 1.00 85.06 408 PHE A N 1
ATOM 3130 C CA . PHE A 1 408 ? -12.776 7.639 -11.036 1.00 85.06 408 PHE A CA 1
ATOM 3131 C C . PHE A 1 408 ? -13.662 8.387 -10.030 1.00 85.06 408 PHE A C 1
ATOM 3133 O O . PHE A 1 408 ? -14.864 8.130 -9.958 1.00 85.06 408 PHE A O 1
ATOM 3140 N N . ARG A 1 409 ? -13.077 9.311 -9.254 1.00 83.50 409 ARG A N 1
ATOM 3141 C CA . ARG A 1 409 ? -13.738 10.076 -8.188 1.00 83.50 409 ARG A CA 1
ATOM 3142 C C . ARG A 1 409 ? -13.323 11.540 -8.284 1.00 83.50 409 ARG A C 1
ATOM 3144 O O . ARG A 1 409 ? -12.369 11.972 -7.639 1.00 83.50 409 ARG A O 1
ATOM 3151 N N . ARG A 1 410 ? -14.055 12.323 -9.080 1.00 76.25 410 ARG A N 1
ATOM 3152 C CA . ARG A 1 410 ? -13.822 13.771 -9.183 1.00 76.25 410 ARG A CA 1
ATOM 3153 C C . ARG A 1 410 ? -14.096 14.442 -7.831 1.00 76.25 410 ARG A C 1
ATOM 3155 O O . ARG A 1 410 ? -15.244 14.542 -7.408 1.00 76.25 410 ARG A O 1
ATOM 3162 N N . GLN A 1 411 ? -13.040 14.885 -7.152 1.00 67.50 411 GLN A N 1
ATOM 3163 C CA . GLN A 1 411 ? -13.110 15.708 -5.938 1.00 67.50 411 GLN A CA 1
ATOM 3164 C C . GLN A 1 411 ? -12.985 17.198 -6.303 1.00 67.50 411 GLN A C 1
ATOM 3166 O O . GLN A 1 411 ? -12.402 17.522 -7.331 1.00 67.50 411 GLN A O 1
ATOM 3171 N N . ARG A 1 412 ? -13.499 18.117 -5.469 1.00 57.12 412 ARG A N 1
ATOM 3172 C CA . ARG A 1 412 ? -13.475 19.573 -5.748 1.00 57.12 412 ARG A CA 1
ATOM 3173 C C . ARG A 1 412 ? -12.066 20.126 -6.037 1.00 57.12 412 ARG A C 1
ATOM 3175 O O . ARG A 1 412 ? -11.936 20.966 -6.917 1.00 57.12 412 ARG A O 1
ATOM 3182 N N . ASP A 1 413 ? -11.031 19.557 -5.414 1.00 63.09 413 ASP A N 1
ATOM 3183 C CA . ASP A 1 413 ? -9.619 19.937 -5.617 1.00 63.09 413 ASP A CA 1
ATOM 3184 C C . ASP A 1 413 ? -8.837 18.930 -6.482 1.00 63.09 413 ASP A C 1
ATOM 3186 O O . ASP A 1 413 ? -7.617 18.787 -6.352 1.00 63.09 413 ASP A O 1
ATOM 3190 N N . SER A 1 414 ? -9.526 18.139 -7.315 1.00 68.94 414 SER A N 1
ATOM 3191 C CA . SER A 1 414 ? -8.884 17.056 -8.071 1.00 68.94 414 SER A CA 1
ATOM 3192 C C . SER A 1 414 ? -7.926 17.576 -9.134 1.00 68.94 414 SER A C 1
ATOM 3194 O O . SER A 1 414 ? -6.877 16.976 -9.323 1.00 68.94 414 SER A O 1
ATOM 3196 N N . SER A 1 415 ? -8.239 18.700 -9.787 1.00 74.06 415 SER A N 1
ATOM 3197 C CA . SER A 1 415 ? -7.453 19.193 -10.926 1.00 74.06 415 SER A CA 1
ATOM 3198 C C . SER A 1 415 ? -6.020 19.582 -10.546 1.00 74.06 415 SER A C 1
ATOM 3200 O O . SER A 1 415 ? -5.094 19.283 -11.295 1.00 74.06 415 SER A O 1
ATOM 3202 N N . GLY A 1 416 ? -5.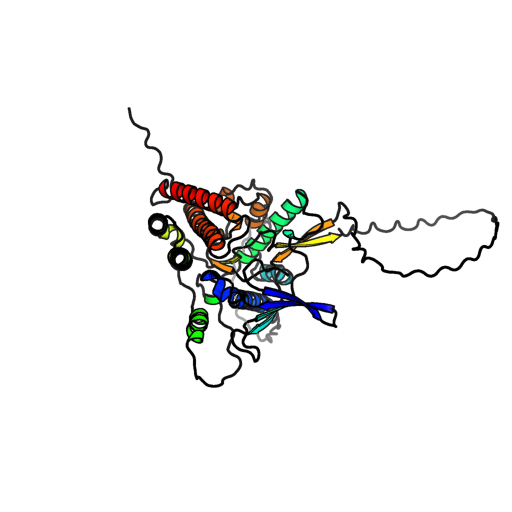820 20.233 -9.393 1.00 80.81 416 GLY A N 1
ATOM 3203 C CA . GLY A 1 416 ? -4.487 20.646 -8.938 1.00 80.81 416 GLY A CA 1
ATOM 3204 C C . GLY A 1 416 ? -3.628 19.454 -8.517 1.00 80.81 416 GLY A C 1
ATOM 3205 O O . GLY A 1 416 ? -2.511 19.285 -9.003 1.00 80.81 416 GLY A O 1
ATOM 3206 N N . ARG A 1 417 ? -4.190 18.571 -7.680 1.00 83.06 417 ARG A N 1
ATOM 3207 C CA . ARG A 1 417 ? -3.509 17.347 -7.223 1.00 83.06 417 ARG A CA 1
ATOM 3208 C C . ARG A 1 417 ? -3.235 16.366 -8.361 1.00 83.06 417 ARG A C 1
ATOM 3210 O O . ARG A 1 417 ? -2.227 15.667 -8.340 1.00 83.06 417 ARG A O 1
ATOM 3217 N N . GLU A 1 418 ? -4.112 16.312 -9.360 1.00 87.31 418 GLU A N 1
ATOM 3218 C CA . GLU A 1 418 ? -3.893 15.522 -10.571 1.00 87.31 418 GLU A CA 1
ATOM 3219 C C . GLU A 1 418 ? -2.717 16.068 -11.384 1.00 87.31 418 GLU A C 1
ATOM 3221 O O . GLU A 1 418 ? -1.854 15.293 -11.796 1.00 87.31 418 GLU A O 1
ATOM 3226 N N . LEU A 1 419 ? -2.654 17.386 -11.607 1.00 89.62 419 LEU A N 1
ATOM 3227 C CA . LEU A 1 419 ? -1.566 18.001 -12.367 1.00 89.62 419 LEU A CA 1
ATOM 3228 C C . LEU A 1 419 ? -0.209 17.772 -11.690 1.00 89.62 419 LEU A C 1
ATOM 3230 O O . LEU A 1 419 ? 0.765 17.424 -12.357 1.00 89.62 419 LEU A O 1
ATOM 3234 N N . GLU A 1 420 ? -0.158 17.907 -10.365 1.00 90.75 420 GLU A N 1
ATOM 3235 C CA . GLU A 1 420 ? 1.031 17.600 -9.572 1.00 90.75 420 GLU A CA 1
ATOM 3236 C C . GLU A 1 420 ? 1.435 16.125 -9.704 1.00 90.75 420 GLU A C 1
ATOM 3238 O O . GLU A 1 420 ? 2.599 15.824 -9.975 1.00 90.75 420 GLU A O 1
ATOM 3243 N N . ALA A 1 421 ? 0.473 15.201 -9.610 1.00 91.12 421 ALA A N 1
ATOM 3244 C CA . ALA A 1 421 ? 0.733 13.778 -9.800 1.00 91.12 421 ALA A CA 1
ATOM 3245 C C . ALA A 1 421 ? 1.248 13.476 -11.220 1.00 91.12 421 ALA A C 1
ATOM 3247 O O . ALA A 1 421 ? 2.187 12.701 -11.387 1.00 91.12 421 ALA A O 1
ATOM 3248 N N . ARG A 1 422 ? 0.710 14.129 -12.256 1.00 93.69 422 ARG A N 1
ATOM 3249 C CA . ARG A 1 422 ? 1.200 13.997 -13.641 1.00 93.69 422 ARG A CA 1
ATOM 3250 C C . ARG A 1 422 ? 2.623 14.523 -13.807 1.00 93.69 422 ARG A C 1
ATOM 3252 O O . ARG A 1 422 ? 3.431 13.871 -14.466 1.00 93.69 422 ARG A O 1
ATOM 3259 N N . LYS A 1 423 ? 2.944 15.666 -13.197 1.00 94.62 423 LYS A N 1
ATOM 3260 C CA . LYS A 1 423 ? 4.309 16.206 -13.189 1.00 94.62 423 LYS A CA 1
ATOM 3261 C C . LYS A 1 423 ? 5.268 15.220 -12.523 1.00 94.62 423 LYS A C 1
ATOM 3263 O O . LYS A 1 423 ? 6.262 14.838 -13.132 1.00 94.62 423 LYS A O 1
ATOM 3268 N N . LYS A 1 424 ? 4.903 14.719 -11.339 1.00 94.12 424 LYS A N 1
ATOM 3269 C CA . LYS A 1 424 ? 5.680 13.711 -10.610 1.00 94.12 424 LYS A CA 1
ATOM 3270 C C . LYS A 1 424 ? 5.879 12.432 -11.428 1.00 94.12 424 LYS A C 1
ATOM 3272 O O . LYS A 1 424 ? 6.977 11.888 -11.433 1.00 94.12 424 LYS A O 1
ATOM 3277 N N . LEU A 1 425 ? 4.860 11.967 -12.156 1.00 95.75 425 LEU A N 1
ATOM 3278 C CA . LEU A 1 425 ? 4.981 10.800 -13.037 1.00 95.75 425 LEU A CA 1
ATOM 3279 C C . LEU A 1 425 ? 6.031 11.026 -14.130 1.00 95.75 425 LEU A C 1
ATOM 3281 O O . LEU A 1 425 ? 6.864 10.153 -14.358 1.00 95.75 425 LEU A O 1
ATOM 3285 N N . ASN A 1 426 ? 6.016 12.192 -14.778 1.00 95.69 426 ASN A N 1
ATOM 3286 C CA . ASN A 1 426 ? 7.016 12.534 -15.789 1.00 95.69 426 ASN A CA 1
ATOM 3287 C C . ASN A 1 426 ? 8.427 12.609 -15.189 1.00 95.69 426 ASN A C 1
ATOM 3289 O O . ASN A 1 426 ? 9.359 12.075 -15.784 1.00 95.69 426 ASN A O 1
ATOM 3293 N N . ASP A 1 427 ? 8.576 13.190 -13.996 1.00 95.38 427 ASP A N 1
ATOM 3294 C CA . ASP A 1 427 ? 9.863 13.264 -13.296 1.00 95.38 427 ASP A CA 1
ATOM 3295 C C . ASP A 1 427 ? 10.399 11.866 -12.933 1.00 95.38 427 ASP A C 1
ATOM 3297 O O . ASP A 1 427 ? 11.596 11.608 -13.057 1.00 95.38 427 ASP A O 1
ATOM 3301 N N . ILE A 1 428 ? 9.524 10.942 -12.516 1.00 95.12 428 ILE A N 1
ATOM 3302 C CA . ILE A 1 428 ? 9.886 9.544 -12.226 1.00 95.12 428 ILE A CA 1
ATOM 3303 C C . ILE A 1 428 ? 10.317 8.817 -13.504 1.00 95.12 428 ILE A C 1
ATOM 3305 O O . ILE A 1 428 ? 11.335 8.129 -13.500 1.00 95.12 428 ILE A O 1
ATOM 3309 N N . LEU A 1 429 ? 9.568 8.971 -14.601 1.00 95.56 429 LEU A N 1
ATOM 3310 C CA . LEU A 1 429 ? 9.913 8.345 -15.880 1.00 95.56 429 LEU A CA 1
ATOM 3311 C C . LEU A 1 429 ? 11.241 8.884 -16.425 1.00 95.56 429 LEU A C 1
ATOM 3313 O O . LEU A 1 429 ? 12.076 8.094 -16.847 1.00 95.56 429 LEU A O 1
ATOM 3317 N N . ALA A 1 430 ? 11.486 10.192 -16.321 1.00 95.06 430 ALA A N 1
ATOM 3318 C CA . ALA A 1 430 ? 12.765 10.790 -16.695 1.00 95.06 430 ALA A CA 1
ATOM 3319 C C . ALA A 1 430 ? 13.929 10.258 -15.839 1.00 95.06 430 ALA A C 1
ATOM 3321 O O . ALA A 1 430 ? 15.023 10.027 -16.353 1.00 95.06 430 ALA A O 1
ATOM 3322 N N . GLN A 1 431 ? 13.703 10.031 -14.539 1.00 94.31 431 GLN A N 1
ATOM 3323 C CA . GLN A 1 431 ? 14.698 9.401 -13.668 1.00 94.31 431 GLN A CA 1
ATOM 3324 C C . GLN A 1 431 ? 14.983 7.956 -14.076 1.00 94.31 431 GLN A C 1
ATOM 3326 O O . GLN A 1 431 ? 16.149 7.582 -14.110 1.00 94.31 431 GLN A O 1
ATOM 3331 N N . LEU A 1 432 ? 13.957 7.167 -14.411 1.00 94.12 432 LEU A N 1
ATOM 3332 C CA . LEU A 1 432 ? 14.116 5.792 -14.900 1.00 94.12 432 LEU A CA 1
ATOM 3333 C C . LEU A 1 432 ? 14.852 5.742 -16.248 1.00 94.12 432 LEU A C 1
ATOM 3335 O O . LEU A 1 432 ? 15.740 4.911 -16.430 1.00 94.12 432 LEU A O 1
ATOM 3339 N N . ASP A 1 433 ? 14.544 6.662 -17.164 1.00 93.31 433 ASP A N 1
ATOM 3340 C CA . ASP A 1 433 ? 15.206 6.760 -18.469 1.00 93.31 433 ASP A CA 1
ATOM 3341 C C . ASP A 1 433 ? 16.693 7.148 -18.334 1.00 93.31 433 ASP A C 1
ATOM 3343 O O . ASP A 1 433 ? 17.522 6.729 -19.141 1.00 93.31 433 ASP A O 1
ATOM 3347 N N . ALA A 1 434 ? 17.055 7.904 -17.290 1.00 93.19 434 ALA A N 1
ATOM 3348 C CA . ALA A 1 434 ? 18.434 8.301 -16.998 1.00 93.19 434 ALA A CA 1
ATOM 3349 C C . ALA A 1 434 ? 19.297 7.189 -16.366 1.00 93.19 434 ALA A C 1
ATOM 3351 O O . ALA A 1 434 ? 20.507 7.379 -16.187 1.00 93.19 434 ALA A O 1
ATOM 3352 N N . LEU A 1 435 ? 18.704 6.051 -15.994 1.00 92.25 435 LEU A N 1
ATOM 3353 C CA . LEU A 1 435 ? 19.433 4.888 -15.488 1.00 92.25 435 LEU A CA 1
ATOM 3354 C C . LEU A 1 435 ? 19.853 3.966 -16.639 1.00 92.25 435 LEU A C 1
ATOM 3356 O O . LEU A 1 435 ? 19.172 3.881 -17.659 1.00 92.25 435 LEU A O 1
ATOM 3360 N N . ASP A 1 436 ? 20.978 3.273 -16.480 1.00 88.31 436 ASP A N 1
ATOM 3361 C CA . ASP A 1 436 ? 21.392 2.163 -17.337 1.00 88.31 436 ASP A CA 1
ATOM 3362 C C . ASP A 1 436 ? 20.604 0.887 -16.995 1.00 88.31 436 ASP A C 1
ATOM 3364 O O . ASP A 1 436 ? 19.829 0.862 -16.039 1.00 88.31 436 ASP A O 1
ATOM 3368 N N . ASP A 1 437 ? 20.792 -0.185 -17.765 1.00 84.38 437 ASP A N 1
ATOM 3369 C CA . ASP A 1 437 ? 20.056 -1.443 -17.556 1.00 84.38 437 ASP A CA 1
ATOM 3370 C C . ASP A 1 437 ? 20.402 -2.126 -16.223 1.00 84.38 437 ASP A C 1
ATOM 3372 O O . ASP A 1 437 ? 19.658 -2.986 -15.766 1.00 84.38 437 ASP A O 1
ATOM 3376 N N . SER A 1 438 ? 21.499 -1.724 -15.572 1.00 80.25 438 SER A N 1
ATOM 3377 C CA . SER A 1 438 ? 21.890 -2.196 -14.241 1.00 80.25 438 SER A CA 1
ATOM 3378 C C . SER A 1 438 ? 21.361 -1.316 -13.101 1.00 80.25 438 SER A C 1
ATOM 3380 O O . SER A 1 438 ? 21.586 -1.628 -11.932 1.00 80.25 438 SER A O 1
ATOM 3382 N N . GLY A 1 439 ? 20.656 -0.225 -13.420 1.00 80.38 439 GLY A N 1
ATOM 3383 C CA . GLY A 1 439 ? 20.119 0.724 -12.449 1.00 80.38 439 GLY A CA 1
ATOM 3384 C C . GLY A 1 439 ? 21.097 1.817 -12.012 1.00 80.38 439 GLY A C 1
ATOM 3385 O O . GLY A 1 439 ? 20.791 2.560 -11.081 1.00 80.38 439 GLY A O 1
ATOM 3386 N N . ARG A 1 440 ? 22.266 1.957 -12.643 1.00 85.00 440 ARG A N 1
ATOM 3387 C CA . ARG A 1 440 ? 23.230 3.030 -12.339 1.00 85.00 440 ARG A CA 1
ATOM 3388 C C . ARG A 1 440 ? 22.906 4.259 -13.173 1.00 85.00 440 ARG A C 1
ATOM 3390 O O . ARG A 1 440 ? 22.415 4.149 -14.289 1.00 85.00 440 ARG A O 1
ATOM 3397 N N . ARG A 1 441 ? 23.192 5.457 -12.659 1.00 81.06 441 ARG A N 1
ATOM 3398 C CA . ARG A 1 441 ? 23.022 6.682 -13.456 1.00 81.06 441 ARG A CA 1
ATOM 3399 C C . ARG A 1 441 ? 23.942 6.626 -14.669 1.00 81.06 441 ARG A C 1
ATOM 3401 O O . ARG A 1 441 ? 25.147 6.444 -14.505 1.00 81.06 441 ARG A O 1
ATOM 3408 N N . ILE A 1 442 ? 23.382 6.832 -15.860 1.00 76.94 442 ILE A N 1
ATOM 3409 C CA . ILE A 1 442 ? 24.171 6.995 -17.079 1.00 76.94 442 ILE A CA 1
ATOM 3410 C C . ILE A 1 442 ? 24.998 8.265 -16.880 1.00 76.94 442 ILE A C 1
ATOM 3412 O O . ILE A 1 442 ? 24.471 9.379 -16.898 1.00 76.94 442 ILE A O 1
ATOM 3416 N N . GLY A 1 443 ? 26.295 8.106 -16.613 1.00 62.53 443 GLY A N 1
ATOM 3417 C CA . GLY A 1 443 ? 27.205 9.238 -16.547 1.00 62.53 443 GLY A CA 1
ATOM 3418 C C . GLY A 1 443 ? 27.116 10.001 -17.863 1.00 62.53 443 GLY A C 1
ATOM 3419 O O . GLY A 1 443 ? 27.221 9.395 -18.932 1.00 62.53 443 GLY A O 1
ATOM 3420 N N . LYS A 1 444 ? 26.921 11.327 -17.807 1.00 52.09 444 LYS A N 1
ATOM 3421 C CA . LYS A 1 444 ? 27.229 12.174 -18.962 1.00 52.09 444 LYS A CA 1
ATOM 3422 C C . LYS A 1 444 ? 28.658 11.814 -19.355 1.00 52.09 444 LYS A C 1
ATOM 3424 O O . LYS A 1 444 ? 29.569 12.050 -18.563 1.00 52.09 444 LYS A O 1
ATOM 3429 N N . ARG A 1 445 ? 28.847 11.197 -20.527 1.00 44.97 445 ARG A N 1
ATOM 3430 C CA . ARG A 1 445 ? 30.183 11.074 -21.114 1.00 44.97 445 ARG A CA 1
ATOM 3431 C C . ARG A 1 445 ? 30.795 12.477 -21.041 1.00 44.97 445 ARG A C 1
ATOM 3433 O O . ARG A 1 445 ? 30.109 13.410 -21.468 1.00 44.97 445 ARG A O 1
ATOM 3440 N N . PRO A 1 446 ? 31.996 12.670 -20.468 1.00 44.31 446 PRO A N 1
ATOM 3441 C CA . PRO A 1 446 ? 32.691 13.924 -20.684 1.00 44.31 446 PRO A CA 1
ATOM 3442 C C . PRO A 1 446 ? 32.814 14.049 -22.200 1.00 44.31 446 PRO A C 1
ATOM 3444 O O . PRO A 1 446 ? 33.344 13.148 -22.854 1.00 44.31 446 PRO A O 1
ATOM 3447 N N . SER A 1 447 ? 32.195 15.084 -22.764 1.00 43.72 447 SER A N 1
ATOM 3448 C CA . SER A 1 447 ? 32.433 15.465 -24.146 1.00 43.72 447 SER A CA 1
ATOM 3449 C C . SER A 1 447 ? 33.936 15.679 -24.252 1.00 43.72 447 SER A C 1
ATOM 3451 O O . SER A 1 447 ? 34.461 16.611 -23.652 1.00 43.72 447 SER A O 1
ATOM 3453 N N . GLY A 1 448 ? 34.625 14.738 -24.889 1.00 49.69 448 GLY A N 1
ATOM 3454 C CA . GLY A 1 448 ? 36.016 14.917 -25.248 1.00 49.69 448 GLY A CA 1
ATOM 3455 C C . GLY A 1 448 ? 36.068 15.950 -26.359 1.00 49.69 448 GLY A C 1
ATOM 3456 O O . GLY A 1 448 ? 35.637 15.654 -27.471 1.00 49.69 448 GLY A O 1
ATOM 3457 N N . GLU A 1 449 ? 36.561 17.133 -26.020 1.00 35.53 449 GLU A N 1
ATOM 3458 C CA . GLU A 1 449 ? 37.382 17.970 -26.893 1.00 35.53 449 GLU A CA 1
ATOM 3459 C C . GLU A 1 449 ? 38.691 18.265 -26.166 1.00 35.53 449 GLU A C 1
ATOM 3461 O O . GLU A 1 449 ? 38.632 18.556 -24.945 1.00 35.53 449 GLU A O 1
#

Organism: NCBI:txid708187

Nearest PDB structures (foldseek):
  8u2o-assembly1_B  TM=4.700E-01  e=3.241E+00  Plasmodium falciparum 3D7
  2pk9-assembly3_C  TM=4.509E-01  e=1.600E+00  Saccharomyces cerevisiae
  9cmz-assembly2_C  TM=4.335E-01  e=8.443E+00  Plasmodium falciparum 3D7
  4ym7-assembly1_AA  TM=2.591E-01  e=9.821E+00  Saccharomyces cerevisiae

Sequence (449 aa):
MPSIHCQRAYGFSVTNGASLVLVIPASPMVKLLRSERASVVSEAAVLRWLAAKAAEQPLLQEQTQEPEDSPNCSSAGVSRGTEDWPISSSSRCTIDDTIEHLQPLVPALLAHTAAVSEVGLEYNLLKPTLGDPVSELGPPLSASERRTIDFQIGQFYRQMCKLVSPTGRFGPAFAVLPPAAPTSATEPTRPASTDLNARLMDAKGVQSWTTAFHSMLEALLRDGEDMQVMLGYNAIRRNFKRFEHALDAVKTPRLVAVDIGRDPNTLALRKPRRTRTATPPRGTRNGSQGSESPGYSRVESDGDSEDEIDTVAPELRVVTPCYPDDVVVMTGMKDWSNVIFGDPLFAITFNHNPSDDFLKGFIGEADLQSSITSIFSSDMVEDKEKAHVRLLLYNCYHTITQILKGYFRRQRDSSGRELEARKKLNDILAQLDALDDSGRRIGKRPSGE

Foldseek 3Di:
DDDPDQWDWDWDADPVRAIKIKTFHHDPVFDDQPLCPCLFLLLVLVLVVLVVLVVVPDDPPPPPPDDDDDDDDDDDDDDDDDDDDDDPPPPPCDLNNLSVVCVQFGWHFPDWDLADDVVGTTITMTRDHDFAQLVPDVVHDDPVLLLVLLLQLLQNLLSQQVDFQPQLAWARSLQRGQRDDDDDDDDDDDDDVVVPSVVSNPRHHHNFQLVRLVVLLVSLVVLCVVLVPDDPSVLLVVLSVLCSVLRRLDRTQTKEDQAGPPRRWWGKDWAAPPDPPDDDPDDDDDDDDDDDDDDDDDDDDDDDDDDDDDDPDDPPPPPDDDDPRTRMDTRYTDGSSGMIGGQRLLHCCLLPQNDQSSQCSNQVPVPDRGDSLCSLVRPSGGPSVCVVVVNLSSNLSVLSVLLSCCSSDPDPCSVVSNVVSNVSNVVSSVQSVQADSSRHGPPPDPPDD

pLDDT: mean 74.37, std 24.37, range [23.36, 97.81]

Radius of gyration: 29.8 Å; Cα contacts (8 Å, |Δi|>4): 596; chains: 1; bounding box: 80×86×99 Å

Secondary structure (DSSP, 8-state):
-B-SSS-EEEEEE-TTS-EEEEEEPPPTTS---GGGTTHHHHHHHHHHHHHHHHHS-S-------PPP--------------------------HHHHHHHHGGGS-EEEEEESS-STT---EEEEEPPSSEEGGG-SSPPPHHHHHHHHHHHHHHHHHHHH-B-TTS-BEEHHHHSPPPPPSS-------TTHHHHHHHHS---BSSHHHHHHHHHHHHHHHHHHTT----HHHHHHHHHHHHHHHTT----EEEETTTT-TTTEEEEEE--------PPP-------------------------------------PPPPTTPEEEEEEES--SSEEEE-GGGSGGGGS---HHHHHHHHT-SSS---HHHHTTSTT-S-TTTHHHHHHHHHHHHHHHHHHHHHHS--TTHHHHHHHHHHHHHHHHHHHHTB-TTS-B--------